Protein AF-A0A1W6KFC7-F1 (afdb_monomer_lite)

Foldseek 3Di:
DDPDDDPDPVDPVVPDDPPPQFDLPAPQWGWDFDADPNFTKIWTWGWAWAQEPVPRDTDIDTGTQDMDTPVNCVVPVVVSLVVVQVRRQLRRLLNVVRCCCCPVVVDHHYNDRDDSVNHDPDPVSRDGRPDRHHPVVVVVVVVVVPPPPPVPPPAPCPEAVLVVQLPDDQQDQDCFHDYLNDTWAWDWADDPPGTGTGTLQWADFVQWIWGWDDAQVFIDTDIQGCVVVVSDVVVRRSVSSSVVSVCSNVGHHHPDDDDRDNHNLQDQRDPQWGKDKDWDADPVGWTWIKIWTKGWAQFPVRDTDIDTQDIDTLVPDAQVVVFVSSQVNQQVRQQRVVCVVVVNGDRDDDPPDDGDPVSGDPTGPYRHGSRRSVVVCVVPTDPPD

Organism: NCBI:txid1420917

Structure (mmCIF, N/CA/C/O backbone):
data_AF-A0A1W6KFC7-F1
#
_entry.id   AF-A0A1W6KFC7-F1
#
loop_
_atom_site.group_PDB
_atom_site.id
_atom_site.type_symbol
_atom_site.label_atom_id
_atom_site.label_alt_id
_atom_site.label_comp_id
_atom_site.label_asym_id
_atom_site.label_entity_id
_atom_site.label_seq_id
_atom_site.pdbx_PDB_ins_code
_atom_site.Cartn_x
_atom_site.Cartn_y
_atom_site.Cartn_z
_atom_site.occupancy
_atom_site.B_iso_or_equiv
_atom_site.auth_seq_id
_atom_site.auth_comp_id
_atom_site.auth_asym_id
_atom_site.auth_atom_id
_atom_site.pdbx_PDB_model_num
ATOM 1 N N . MET A 1 1 ? 26.109 4.635 -24.793 1.00 34.06 1 MET A N 1
ATOM 2 C CA . MET A 1 1 ? 26.821 5.207 -23.626 1.00 34.06 1 MET A CA 1
ATOM 3 C C . MET A 1 1 ? 25.831 5.952 -22.736 1.00 34.06 1 MET A C 1
ATOM 5 O O . MET A 1 1 ? 25.458 7.078 -23.038 1.00 34.06 1 MET A O 1
ATOM 9 N N . LYS A 1 2 ? 25.320 5.299 -21.685 1.00 26.91 2 LYS A N 1
ATOM 10 C CA . LYS A 1 2 ? 24.395 5.924 -20.727 1.00 26.91 2 LYS A CA 1
ATOM 11 C C . LYS A 1 2 ? 25.208 6.591 -19.618 1.00 26.91 2 LYS A C 1
ATOM 13 O O . LYS A 1 2 ? 26.003 5.932 -18.958 1.00 26.91 2 LYS A O 1
ATOM 18 N N . LYS A 1 3 ? 24.989 7.895 -19.429 1.00 26.62 3 LYS A N 1
ATOM 19 C CA . LYS A 1 3 ? 25.433 8.664 -18.261 1.00 26.62 3 LYS A CA 1
ATOM 20 C C . LYS A 1 3 ? 24.789 8.066 -17.008 1.00 26.62 3 LYS A C 1
ATOM 22 O O . LYS A 1 3 ? 23.640 8.367 -16.688 1.00 26.62 3 LYS A O 1
ATOM 27 N N . THR A 1 4 ? 25.524 7.209 -16.314 1.00 25.56 4 THR A N 1
ATOM 28 C CA . THR A 1 4 ? 25.188 6.773 -14.960 1.00 25.56 4 THR A CA 1
ATOM 29 C C . THR A 1 4 ? 25.475 7.941 -14.025 1.00 25.56 4 THR A C 1
ATOM 31 O O . THR A 1 4 ? 26.617 8.378 -13.901 1.00 25.56 4 THR A O 1
ATOM 34 N N . ARG A 1 5 ? 24.424 8.485 -13.401 1.00 23.58 5 ARG A N 1
ATOM 35 C CA . ARG A 1 5 ? 24.554 9.451 -12.308 1.00 23.58 5 ARG A CA 1
ATOM 36 C C . ARG A 1 5 ? 25.321 8.787 -11.168 1.00 23.58 5 ARG A C 1
ATOM 38 O O . ARG A 1 5 ? 24.779 7.957 -10.444 1.00 23.58 5 ARG A O 1
ATOM 45 N N . LEU A 1 6 ? 26.584 9.176 -11.047 1.00 24.80 6 LEU A N 1
ATOM 46 C CA . LEU A 1 6 ? 27.356 9.130 -9.819 1.00 24.80 6 LEU A CA 1
ATOM 47 C C . LEU A 1 6 ? 26.605 9.944 -8.761 1.00 24.80 6 LEU A C 1
ATOM 49 O O . LEU A 1 6 ? 26.393 11.141 -8.927 1.00 24.80 6 LEU A O 1
ATOM 53 N N . THR A 1 7 ? 26.229 9.308 -7.662 1.00 25.22 7 THR A N 1
ATOM 54 C CA . THR A 1 7 ? 26.149 9.999 -6.372 1.00 25.22 7 THR A CA 1
ATOM 55 C C . THR A 1 7 ? 27.130 9.312 -5.448 1.00 25.22 7 THR A C 1
ATOM 57 O O . THR A 1 7 ? 26.779 8.454 -4.640 1.00 25.22 7 THR A O 1
ATOM 60 N N . ALA A 1 8 ? 28.394 9.677 -5.654 1.00 26.42 8 ALA A N 1
ATOM 61 C CA . ALA A 1 8 ? 29.393 9.686 -4.609 1.00 26.42 8 ALA A CA 1
ATOM 62 C C . ALA A 1 8 ? 28.898 10.627 -3.501 1.00 26.42 8 ALA A C 1
ATOM 64 O O . ALA A 1 8 ? 28.534 11.763 -3.773 1.00 26.42 8 ALA A O 1
ATOM 65 N N . PHE A 1 9 ? 28.877 10.162 -2.257 1.00 37.44 9 PHE A N 1
ATOM 66 C CA . PHE A 1 9 ? 28.763 11.040 -1.091 1.00 37.44 9 PHE A CA 1
ATOM 67 C C . PHE A 1 9 ? 29.940 10.759 -0.160 1.00 37.44 9 PHE A C 1
ATOM 69 O O . PHE A 1 9 ? 29.798 10.266 0.956 1.00 37.44 9 PHE A O 1
ATOM 76 N N . GLY A 1 10 ? 31.127 11.017 -0.713 1.00 27.62 10 GLY A N 1
ATOM 77 C CA . GLY A 1 10 ? 32.304 11.500 0.011 1.00 27.62 10 GLY A CA 1
ATOM 78 C C . GLY A 1 10 ? 32.571 12.990 -0.253 1.00 27.62 10 GLY A C 1
ATOM 79 O O . GLY A 1 10 ? 33.337 13.601 0.475 1.00 27.62 10 GLY A O 1
ATOM 80 N N . GLU A 1 11 ? 31.881 13.602 -1.224 1.00 27.45 11 GLU A N 1
ATOM 81 C CA . GLU A 1 11 ? 32.044 15.008 -1.604 1.00 27.45 11 GLU A CA 1
ATOM 82 C C . GLU A 1 11 ? 30.669 15.666 -1.765 1.00 27.45 11 GLU A C 1
ATOM 84 O O . GLU A 1 11 ? 30.133 15.766 -2.860 1.00 27.45 11 GLU A O 1
ATOM 89 N N . GLN A 1 12 ? 30.045 16.069 -0.657 1.00 30.14 12 GLN A N 1
ATOM 90 C CA . GLN A 1 12 ? 29.015 17.119 -0.651 1.00 30.14 12 GLN A CA 1
ATOM 91 C C . GLN A 1 12 ? 28.853 17.681 0.772 1.00 30.14 12 GLN A C 1
ATOM 93 O O . GLN A 1 12 ? 27.793 17.645 1.384 1.00 30.14 12 GLN A O 1
ATOM 98 N N . TYR A 1 13 ? 29.960 18.209 1.299 1.00 35.41 13 TYR A N 1
ATOM 99 C CA . TYR A 1 13 ? 29.945 19.399 2.160 1.00 35.41 13 TYR A CA 1
ATOM 100 C C . TYR A 1 13 ? 30.441 20.638 1.395 1.00 35.41 13 TYR A C 1
ATOM 102 O O . TYR A 1 13 ? 30.739 21.665 1.995 1.00 35.41 13 TYR A O 1
ATOM 110 N N . GLN A 1 14 ? 30.494 20.592 0.060 1.00 32.34 14 GLN A N 1
ATOM 111 C CA . GLN A 1 14 ? 30.565 21.820 -0.727 1.00 32.34 14 GLN A CA 1
ATOM 112 C C . GLN A 1 14 ? 29.160 22.435 -0.779 1.00 32.34 14 GLN A C 1
ATOM 114 O O . GLN A 1 14 ? 28.343 22.084 -1.625 1.00 32.34 14 GLN A O 1
ATOM 119 N N . GLY A 1 15 ? 28.862 23.305 0.190 1.00 34.81 15 GLY A N 1
ATOM 120 C CA . GLY A 1 15 ? 27.779 24.292 0.081 1.00 34.81 15 GLY A CA 1
ATOM 121 C C . GLY A 1 15 ? 26.727 24.323 1.195 1.00 34.81 15 GLY A C 1
ATOM 122 O O . GLY A 1 15 ? 26.037 25.330 1.319 1.00 34.81 15 GLY A O 1
ATOM 123 N N . LEU A 1 16 ? 26.602 23.297 2.043 1.00 37.59 16 LEU A N 1
ATOM 124 C CA . LEU A 1 16 ? 25.676 23.316 3.187 1.00 37.59 16 LEU A CA 1
ATOM 125 C C . LEU A 1 16 ? 26.456 23.123 4.485 1.00 37.59 16 LEU A C 1
ATOM 127 O O . LEU A 1 16 ? 27.002 22.050 4.737 1.00 37.59 16 LEU A O 1
ATOM 131 N N . ARG A 1 17 ? 26.521 24.174 5.309 1.00 44.53 17 ARG A N 1
ATOM 132 C CA . ARG A 1 17 ? 27.143 24.107 6.637 1.00 44.53 17 ARG A CA 1
ATOM 133 C C . ARG A 1 17 ? 26.448 23.009 7.469 1.00 44.53 17 ARG A C 1
ATOM 135 O O . ARG A 1 17 ? 25.216 22.938 7.431 1.00 44.53 17 ARG A O 1
ATOM 142 N N . PRO A 1 18 ? 27.189 22.153 8.205 1.00 53.28 18 PRO A N 1
ATOM 143 C CA . PRO A 1 18 ? 26.588 21.222 9.158 1.00 53.28 18 PRO A CA 1
ATOM 144 C C . PRO A 1 18 ? 25.658 21.992 10.096 1.00 53.28 18 PRO A C 1
ATOM 146 O O . PRO A 1 18 ? 26.034 23.062 10.569 1.00 53.28 18 PRO A O 1
ATOM 149 N N . ASN A 1 19 ? 24.452 21.478 10.358 1.00 65.12 19 ASN A N 1
ATOM 150 C CA . ASN A 1 19 ? 23.577 22.101 11.348 1.00 65.12 19 ASN A CA 1
ATOM 151 C C . ASN A 1 19 ? 24.271 22.007 12.718 1.00 65.12 19 ASN A C 1
ATOM 153 O O . ASN A 1 19 ? 24.416 20.884 13.213 1.00 65.12 19 ASN A O 1
ATOM 157 N N . PRO A 1 20 ? 24.688 23.132 13.327 1.00 69.06 20 PRO A N 1
ATOM 158 C CA . PRO A 1 20 ? 25.458 23.107 14.567 1.00 69.06 20 PRO A CA 1
ATOM 159 C C . PRO A 1 20 ? 24.682 22.451 15.716 1.00 69.06 20 PRO A C 1
ATOM 161 O O . PRO A 1 20 ? 25.290 21.848 16.588 1.00 69.06 20 PRO A O 1
ATOM 164 N N . LEU A 1 21 ? 23.344 22.469 15.671 1.00 77.25 21 LEU A N 1
ATOM 165 C CA . LEU A 1 21 ? 22.490 21.854 16.692 1.00 77.25 21 LEU A CA 1
ATOM 166 C C . LEU A 1 21 ? 22.450 20.321 16.624 1.00 77.25 21 LEU A C 1
ATOM 168 O O . LEU A 1 21 ? 22.020 19.676 17.571 1.00 77.25 21 LEU A O 1
ATOM 172 N N . LEU A 1 22 ? 22.847 19.719 15.499 1.00 80.88 22 LEU A N 1
ATOM 173 C CA . LEU A 1 22 ? 22.778 18.266 15.278 1.00 80.88 22 LEU A CA 1
ATOM 174 C C . LEU A 1 22 ? 24.147 17.655 14.969 1.00 80.88 22 LEU A C 1
ATOM 176 O O . LEU A 1 22 ? 24.237 16.486 14.588 1.00 80.88 22 LEU A O 1
ATOM 180 N N . TYR A 1 23 ? 25.209 18.448 15.084 1.00 84.00 23 TYR A N 1
ATOM 181 C CA . TYR A 1 23 ? 26.561 18.031 14.763 1.00 84.00 23 TYR A CA 1
ATOM 182 C C . TYR A 1 23 ? 27.404 17.972 16.032 1.00 84.00 23 TYR A C 1
ATOM 184 O O . TYR A 1 23 ? 27.793 18.993 16.584 1.00 84.00 23 TYR A O 1
ATOM 192 N N . CYS A 1 24 ? 27.730 16.758 16.471 1.00 83.75 24 CYS A N 1
ATOM 193 C CA . CYS A 1 24 ? 28.539 16.530 17.668 1.00 83.75 24 CYS A CA 1
ATOM 194 C C . CYS A 1 24 ? 30.053 16.568 17.396 1.00 83.75 24 CYS A C 1
ATOM 196 O O . CYS A 1 24 ? 30.815 16.004 18.171 1.00 83.75 24 CYS A O 1
ATOM 198 N N . GLY A 1 25 ? 30.504 17.119 16.263 1.00 82.88 25 GLY A N 1
ATOM 199 C CA . GLY A 1 25 ? 31.930 17.202 15.919 1.00 82.88 25 GLY A CA 1
ATOM 200 C C . GLY A 1 25 ? 32.567 15.927 15.352 1.00 82.88 25 GLY A C 1
ATOM 201 O O . GLY A 1 25 ? 33.714 15.982 14.918 1.00 82.88 25 GLY A O 1
ATOM 202 N N . VAL A 1 26 ? 31.855 14.792 15.312 1.00 83.50 26 VAL A N 1
ATOM 203 C CA . VAL A 1 26 ? 32.411 13.497 14.875 1.00 83.50 26 VAL A CA 1
ATOM 204 C C . VAL A 1 26 ? 31.763 13.031 13.563 1.00 83.50 26 VAL A C 1
ATOM 206 O O . VAL A 1 26 ? 30.572 12.701 13.550 1.00 83.50 26 VAL A O 1
ATOM 209 N N . PRO A 1 27 ? 32.517 12.957 12.447 1.00 82.06 27 PRO A N 1
ATOM 210 C CA . PRO A 1 27 ? 32.012 12.428 11.185 1.00 82.06 27 PRO A CA 1
ATOM 211 C C . PRO A 1 27 ? 31.506 10.992 11.331 1.00 82.06 27 PRO A C 1
ATOM 213 O O . PRO A 1 27 ? 32.170 10.149 11.922 1.00 82.06 27 PRO A O 1
ATOM 216 N N . GLY A 1 28 ? 30.330 10.709 10.771 1.00 84.19 28 GLY A N 1
ATOM 217 C CA . GLY A 1 28 ? 29.697 9.389 10.847 1.00 84.19 28 GLY A CA 1
ATOM 218 C C . GLY A 1 28 ? 28.732 9.228 12.023 1.00 84.19 28 GLY A C 1
ATOM 219 O O . GLY A 1 28 ? 27.783 8.460 11.900 1.00 84.19 28 GLY A O 1
ATOM 220 N N . VAL A 1 29 ? 28.848 10.025 13.090 1.00 89.81 29 VAL A N 1
ATOM 221 C CA . VAL A 1 29 ? 27.777 10.126 14.094 1.00 89.81 29 VAL A CA 1
ATOM 222 C C . VAL A 1 29 ? 26.626 10.949 13.519 1.00 89.81 29 VAL A C 1
ATOM 224 O O . VAL A 1 29 ? 26.823 11.948 12.817 1.00 89.81 29 VAL A O 1
ATOM 227 N N . ARG A 1 30 ? 25.400 10.491 13.760 1.00 88.94 30 ARG A N 1
ATOM 228 C CA . ARG A 1 30 ? 24.182 11.130 13.275 1.00 88.94 30 ARG A CA 1
ATOM 229 C C . ARG A 1 30 ? 23.208 11.360 14.410 1.00 88.94 30 ARG A C 1
ATOM 231 O O . ARG A 1 30 ? 22.893 10.438 15.158 1.00 88.94 30 ARG A O 1
ATOM 238 N N . ILE A 1 31 ? 22.700 12.584 14.459 1.00 89.62 31 ILE A N 1
ATOM 239 C CA . ILE A 1 31 ? 21.645 13.007 15.368 1.00 89.62 31 ILE A CA 1
ATOM 240 C C . ILE A 1 31 ? 20.510 13.535 14.500 1.00 89.62 31 ILE A C 1
ATOM 242 O O . ILE A 1 31 ? 20.706 14.425 13.669 1.00 89.62 31 ILE A O 1
ATOM 246 N N . PHE A 1 32 ? 19.330 12.950 14.652 1.00 85.50 32 PHE A N 1
ATOM 247 C CA . PHE A 1 32 ? 18.162 13.280 13.849 1.00 85.50 32 PHE A CA 1
ATOM 248 C C . PHE A 1 32 ? 17.043 13.799 14.737 1.00 85.50 32 PHE A C 1
ATOM 250 O O . PHE A 1 32 ? 16.769 13.239 15.791 1.00 85.50 32 PHE A O 1
ATOM 257 N N . ARG A 1 33 ? 16.341 14.824 14.257 1.00 84.62 33 ARG A N 1
ATOM 258 C CA . ARG A 1 33 ? 15.021 15.212 14.762 1.00 84.62 33 ARG A CA 1
ATOM 259 C C . ARG A 1 33 ? 13.976 14.484 13.926 1.00 84.62 33 ARG A C 1
ATOM 261 O O . ARG A 1 33 ? 14.015 14.583 12.699 1.00 84.62 33 ARG A O 1
ATOM 268 N N . THR A 1 34 ? 13.070 13.749 14.554 1.00 80.94 34 THR A N 1
ATOM 269 C CA . THR A 1 34 ? 12.027 12.990 13.853 1.00 80.94 34 THR A CA 1
ATOM 270 C C . THR A 1 34 ? 10.743 12.914 14.680 1.00 80.94 34 THR A C 1
ATOM 272 O O . THR A 1 34 ? 10.682 13.399 15.807 1.00 80.94 34 THR A O 1
ATOM 275 N N . SER A 1 35 ? 9.702 12.315 14.109 1.00 75.19 35 SER A N 1
ATOM 276 C CA . SER A 1 35 ? 8.480 11.971 14.831 1.00 75.19 35 SER A CA 1
ATOM 277 C C . SER A 1 35 ? 8.266 10.466 14.746 1.00 75.19 35 SER A C 1
ATOM 279 O O . SER A 1 35 ? 8.168 9.913 13.649 1.00 75.19 35 SER A O 1
ATOM 281 N N . ALA A 1 36 ? 8.163 9.805 15.894 1.00 66.88 36 ALA A N 1
ATOM 282 C CA . ALA A 1 36 ? 7.884 8.379 15.992 1.00 66.88 36 ALA A CA 1
ATOM 283 C C . ALA A 1 36 ? 6.654 8.169 16.869 1.00 66.88 36 ALA A C 1
ATOM 285 O O . ALA A 1 36 ? 6.531 8.797 17.914 1.00 66.88 36 ALA A O 1
ATOM 286 N N . ASN A 1 37 ? 5.722 7.314 16.440 1.00 67.00 37 ASN A N 1
ATOM 287 C CA . ASN A 1 37 ? 4.456 7.088 17.152 1.00 67.00 37 ASN A CA 1
ATOM 288 C C . ASN A 1 37 ? 3.696 8.394 17.471 1.00 67.00 37 ASN A C 1
ATOM 290 O O . ASN A 1 37 ? 3.134 8.538 18.549 1.00 67.00 37 ASN A O 1
ATOM 294 N N . ASN A 1 38 ? 3.710 9.357 16.539 1.00 67.81 38 ASN 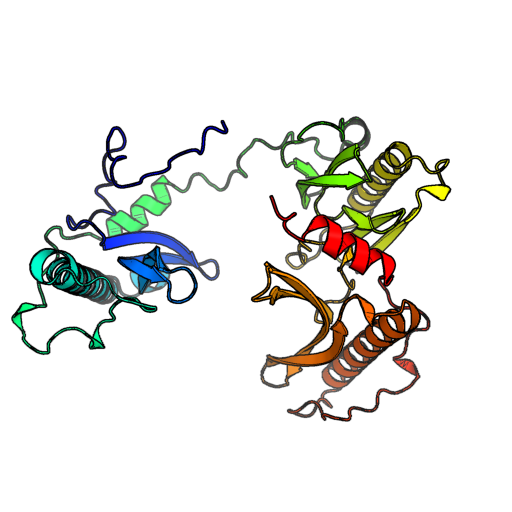A N 1
ATOM 295 C CA . ASN A 1 38 ? 3.151 10.709 16.704 1.00 67.81 38 ASN A CA 1
ATOM 296 C C . ASN A 1 38 ? 3.771 11.554 17.838 1.00 67.81 38 ASN A C 1
ATOM 298 O O . ASN A 1 38 ? 3.218 12.595 18.173 1.00 67.81 38 ASN A O 1
ATOM 302 N N . ARG A 1 39 ? 4.924 11.156 18.384 1.00 74.25 39 ARG A N 1
ATOM 303 C CA . ARG A 1 39 ? 5.682 11.906 19.393 1.00 74.25 39 ARG A CA 1
ATOM 304 C C . ARG A 1 39 ? 6.964 12.455 18.773 1.00 74.25 39 ARG A C 1
ATOM 306 O O . ARG A 1 39 ? 7.607 11.776 17.968 1.00 74.25 39 ARG A O 1
ATOM 313 N N . GLU A 1 40 ? 7.320 13.689 19.109 1.00 82.69 40 GLU A N 1
ATOM 314 C CA . GLU A 1 40 ? 8.587 14.297 18.689 1.00 82.69 40 GLU A CA 1
ATOM 315 C C . GLU A 1 40 ? 9.745 13.632 19.436 1.00 82.69 40 GLU A C 1
ATOM 317 O O . GLU A 1 40 ? 9.676 13.421 20.647 1.00 82.69 40 GLU A O 1
ATOM 322 N N . CYS A 1 41 ? 10.802 13.259 18.715 1.00 88.44 41 CYS A N 1
ATOM 323 C CA . CYS A 1 41 ? 11.964 12.630 19.324 1.00 88.44 41 CYS A CA 1
ATOM 324 C C . CYS A 1 41 ? 13.273 12.975 18.615 1.00 88.44 41 CYS A C 1
ATOM 326 O O . CYS A 1 41 ? 13.314 13.291 17.420 1.00 88.44 41 CYS A O 1
ATOM 328 N N . VAL A 1 42 ? 14.361 12.849 19.369 1.00 89.69 42 VAL A N 1
ATOM 329 C CA . VAL A 1 42 ? 15.736 12.942 18.882 1.00 89.69 42 VAL A CA 1
ATOM 330 C C . VAL A 1 42 ? 16.328 11.539 18.841 1.00 89.69 42 VAL A C 1
ATOM 332 O O . VAL A 1 42 ? 16.337 10.843 19.851 1.00 89.69 42 VAL A O 1
ATOM 335 N N . GLU A 1 43 ? 16.805 11.108 17.676 1.00 92.88 43 GLU A N 1
ATOM 336 C CA . GLU A 1 43 ? 17.434 9.801 17.464 1.00 92.88 43 GLU A CA 1
ATOM 337 C C . GLU A 1 43 ? 18.947 9.946 17.289 1.00 92.88 43 GLU A C 1
ATOM 339 O O . GLU A 1 43 ? 19.409 10.879 16.631 1.00 92.88 43 GLU A O 1
ATOM 344 N N . VAL A 1 44 ? 19.712 8.995 17.832 1.00 93.06 44 VAL A N 1
ATOM 345 C CA . VAL A 1 44 ? 21.179 8.961 17.733 1.00 93.06 44 VAL A CA 1
ATOM 346 C C . VAL A 1 44 ? 21.633 7.645 17.100 1.00 93.06 44 VAL A C 1
ATOM 348 O O . VAL A 1 44 ? 21.132 6.568 17.438 1.00 93.06 44 VAL A O 1
ATOM 351 N N . GLY A 1 45 ? 22.601 7.717 16.187 1.00 93.81 45 GLY A N 1
ATOM 352 C CA . GLY A 1 45 ? 23.216 6.537 15.583 1.00 93.81 45 GLY A CA 1
ATOM 353 C C . GLY A 1 45 ? 24.598 6.788 14.981 1.00 93.81 45 GLY A C 1
ATOM 354 O O . GLY A 1 45 ? 25.056 7.924 14.881 1.00 93.81 45 GLY A O 1
ATOM 355 N N . SER A 1 46 ? 25.255 5.710 14.554 1.00 92.50 46 SER A N 1
ATOM 356 C CA . SER A 1 46 ? 26.560 5.718 13.873 1.00 92.50 46 SER A CA 1
ATOM 35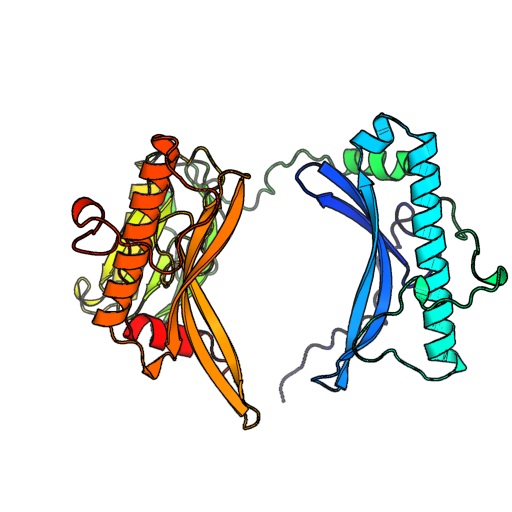7 C C . SER A 1 46 ? 26.417 5.162 12.453 1.00 92.50 46 SER A C 1
ATOM 359 O O . SER A 1 46 ? 25.772 4.139 12.231 1.00 92.50 46 SER A O 1
ATOM 361 N N . CYS A 1 47 ? 26.984 5.861 11.472 1.00 91.06 47 CYS A N 1
ATOM 362 C CA . CYS A 1 47 ? 27.017 5.459 10.071 1.00 91.06 47 CYS A CA 1
ATOM 363 C C . CYS A 1 47 ? 28.314 4.718 9.759 1.00 91.06 47 CYS A C 1
ATOM 365 O O . CYS A 1 47 ? 29.398 5.297 9.800 1.00 91.06 47 CYS A O 1
ATOM 367 N N . GLN A 1 48 ? 28.176 3.467 9.340 1.00 90.75 48 GLN A N 1
ATOM 368 C CA . GLN A 1 48 ? 29.285 2.598 8.967 1.00 90.75 48 GLN A CA 1
ATOM 369 C C . GLN A 1 48 ? 29.118 2.151 7.516 1.00 90.75 48 GLN A C 1
ATOM 371 O O . GLN A 1 48 ? 27.997 1.923 7.054 1.00 90.75 48 GLN A O 1
ATOM 376 N N . LYS A 1 49 ? 30.219 2.009 6.779 1.00 88.81 49 LYS A N 1
ATOM 377 C CA . LYS A 1 49 ? 30.204 1.292 5.501 1.00 88.81 49 LYS A CA 1
ATOM 378 C C . LYS A 1 49 ? 30.426 -0.185 5.774 1.00 88.81 49 LYS A C 1
ATOM 380 O O . LYS A 1 49 ? 31.341 -0.533 6.513 1.00 88.81 49 LYS A O 1
ATOM 385 N N . LEU A 1 50 ? 29.611 -1.033 5.163 1.00 89.88 50 LEU A N 1
ATOM 386 C CA . LEU A 1 50 ? 29.728 -2.480 5.276 1.00 89.88 50 LEU A CA 1
ATOM 387 C C . LEU A 1 50 ? 29.650 -3.141 3.904 1.00 89.88 50 LEU A C 1
ATOM 389 O O . LEU A 1 50 ? 29.025 -2.606 2.984 1.00 89.88 50 LEU A O 1
ATOM 393 N N . ILE A 1 51 ? 30.276 -4.304 3.775 1.00 86.94 51 ILE A N 1
ATOM 394 C CA . ILE A 1 51 ? 30.204 -5.135 2.576 1.00 86.94 51 ILE A CA 1
ATOM 395 C C . ILE A 1 51 ? 28.952 -6.002 2.684 1.00 86.94 51 ILE A C 1
ATOM 397 O O . ILE A 1 51 ? 28.772 -6.770 3.632 1.00 86.94 51 ILE A O 1
ATOM 401 N N . ASP A 1 52 ? 28.051 -5.843 1.723 1.00 82.94 52 ASP A N 1
ATOM 402 C CA . ASP A 1 52 ? 26.848 -6.656 1.619 1.00 82.94 52 ASP A CA 1
ATOM 403 C C . ASP A 1 52 ? 27.216 -8.093 1.214 1.00 82.94 52 ASP A C 1
ATOM 405 O O . ASP A 1 52 ? 27.865 -8.308 0.192 1.00 82.94 52 ASP A O 1
ATOM 409 N N . THR A 1 53 ? 26.806 -9.082 2.009 1.00 83.94 53 THR A N 1
ATOM 410 C CA . THR A 1 53 ? 27.175 -10.497 1.816 1.00 83.94 53 THR A CA 1
ATOM 411 C C . THR A 1 53 ? 26.632 -11.103 0.528 1.00 83.94 53 THR A C 1
ATOM 413 O O . THR A 1 53 ? 27.202 -12.064 0.024 1.00 83.94 53 THR A O 1
ATOM 416 N N . ASN A 1 54 ? 25.546 -10.553 -0.018 1.00 81.12 54 ASN A N 1
ATOM 417 C CA . ASN A 1 54 ? 24.907 -11.083 -1.219 1.00 81.12 54 ASN A CA 1
ATOM 418 C C . ASN A 1 54 ? 25.465 -10.446 -2.493 1.00 81.12 54 ASN A C 1
ATOM 420 O O . ASN A 1 54 ? 25.487 -11.078 -3.544 1.00 81.12 54 ASN A O 1
ATOM 424 N N . THR A 1 55 ? 25.871 -9.178 -2.418 1.00 84.94 55 THR A N 1
ATOM 425 C CA . THR A 1 55 ? 26.269 -8.391 -3.597 1.00 84.94 55 THR A CA 1
ATOM 426 C C . THR A 1 55 ? 27.748 -8.030 -3.632 1.00 84.94 55 THR A C 1
ATOM 428 O O . THR A 1 55 ? 28.207 -7.521 -4.652 1.00 84.94 55 THR A O 1
ATOM 431 N N . LEU A 1 56 ? 28.478 -8.242 -2.532 1.00 83.38 56 LEU A N 1
ATOM 432 C CA . LEU A 1 56 ? 29.864 -7.809 -2.310 1.00 83.38 56 LEU A CA 1
ATOM 433 C C . LEU A 1 56 ? 30.089 -6.302 -2.519 1.00 83.38 56 LEU A C 1
ATOM 435 O O . LEU A 1 56 ? 31.221 -5.834 -2.627 1.00 83.38 56 LEU A O 1
ATOM 439 N N . LYS A 1 57 ? 29.009 -5.513 -2.556 1.00 87.94 57 LYS A N 1
ATOM 440 C CA . LYS A 1 57 ? 29.070 -4.059 -2.701 1.00 87.94 57 LYS A CA 1
ATOM 441 C C . LYS A 1 57 ? 29.128 -3.396 -1.336 1.00 87.94 57 LYS A C 1
ATOM 443 O O . LYS A 1 57 ? 28.476 -3.822 -0.383 1.00 87.94 57 LYS A O 1
ATOM 448 N N . VAL A 1 58 ? 29.867 -2.295 -1.276 1.00 83.94 58 VAL A N 1
ATOM 449 C CA . VAL A 1 58 ? 29.899 -1.425 -0.103 1.00 83.94 58 VAL A CA 1
ATOM 450 C C . VAL A 1 58 ? 28.576 -0.664 -0.013 1.00 83.94 58 VAL A C 1
ATOM 452 O O . VAL A 1 58 ? 28.197 0.050 -0.944 1.00 83.94 58 VAL A O 1
ATOM 455 N N . ARG A 1 59 ? 27.876 -0.796 1.114 1.00 86.44 59 ARG A N 1
ATOM 456 C CA . ARG A 1 59 ? 26.668 -0.029 1.438 1.00 86.44 59 ARG A CA 1
ATOM 457 C C . ARG A 1 59 ? 26.828 0.696 2.766 1.00 86.44 59 ARG A C 1
ATOM 459 O O . ARG A 1 59 ? 27.556 0.250 3.647 1.00 86.44 59 ARG A O 1
ATOM 466 N N . ASN A 1 60 ? 26.107 1.799 2.921 1.00 83.88 60 ASN A N 1
ATOM 467 C CA . ASN A 1 60 ? 26.023 2.503 4.196 1.00 83.88 60 ASN A CA 1
ATOM 468 C C . ASN A 1 60 ? 24.981 1.824 5.089 1.00 83.88 60 ASN A C 1
ATOM 470 O O . ASN A 1 60 ? 23.874 1.527 4.638 1.00 83.88 60 ASN A O 1
ATOM 474 N N . ALA A 1 61 ? 25.316 1.636 6.357 1.00 87.12 61 ALA A N 1
ATOM 475 C CA . ALA A 1 61 ? 24.416 1.166 7.393 1.00 87.12 61 ALA A CA 1
ATOM 476 C C . ALA A 1 61 ? 24.403 2.166 8.547 1.00 87.12 61 ALA A C 1
ATOM 478 O O . ALA A 1 61 ? 25.453 2.581 9.036 1.00 87.12 61 ALA A O 1
ATOM 479 N N . LEU A 1 62 ? 23.203 2.549 8.979 1.00 89.38 62 LEU A N 1
ATOM 480 C CA . LEU A 1 62 ? 23.009 3.322 10.198 1.00 89.38 62 LEU A CA 1
ATOM 481 C C . LEU A 1 62 ? 22.769 2.342 11.346 1.00 89.38 62 LEU A C 1
ATOM 483 O O . LEU A 1 62 ? 21.741 1.664 11.371 1.00 89.38 62 LEU A O 1
ATOM 487 N N . ARG A 1 63 ? 23.692 2.285 12.304 1.00 91.94 63 ARG A N 1
ATOM 488 C CA . ARG A 1 63 ? 23.460 1.605 13.573 1.00 91.94 63 ARG A CA 1
ATOM 489 C C . ARG A 1 63 ? 22.752 2.563 14.520 1.00 91.94 63 ARG A C 1
ATOM 491 O O . ARG A 1 63 ? 23.319 3.564 14.950 1.00 91.94 63 ARG A O 1
ATOM 498 N N . TYR A 1 64 ? 21.502 2.245 14.816 1.00 92.00 64 TYR A N 1
ATOM 499 C CA . TYR A 1 64 ? 20.666 2.989 15.746 1.00 92.00 64 TYR A CA 1
ATOM 500 C C . TYR A 1 64 ? 21.056 2.673 17.195 1.00 92.00 64 TYR A C 1
ATOM 502 O O . TYR A 1 64 ? 21.167 1.497 17.545 1.00 92.00 64 TYR A O 1
ATOM 510 N N . LEU A 1 65 ? 21.289 3.706 18.012 1.00 91.81 65 LEU A N 1
ATOM 511 C CA . LEU A 1 65 ? 21.697 3.544 19.413 1.00 91.81 65 LEU A CA 1
ATOM 512 C C . LEU A 1 65 ? 20.574 3.871 20.399 1.00 91.81 65 LEU A C 1
ATOM 514 O O . LEU A 1 65 ? 20.542 3.307 21.488 1.00 91.81 65 LEU A O 1
ATOM 518 N N . GLY A 1 66 ? 19.655 4.765 20.038 1.00 93.88 66 GLY A N 1
ATOM 519 C CA . GLY A 1 66 ? 18.548 5.131 20.914 1.00 93.88 66 GLY A CA 1
ATOM 520 C C . GLY A 1 66 ? 17.809 6.387 20.471 1.00 93.88 66 GLY A C 1
ATOM 521 O O . GLY A 1 66 ? 18.155 7.028 19.474 1.00 93.88 66 GLY A O 1
ATOM 522 N N . ARG A 1 67 ? 16.741 6.708 21.205 1.00 94.69 67 ARG A N 1
ATOM 523 C CA . ARG A 1 67 ? 15.916 7.908 21.021 1.00 94.69 67 ARG A CA 1
ATOM 524 C C . ARG A 1 67 ? 15.562 8.519 22.365 1.00 94.69 67 ARG A C 1
ATOM 526 O O . ARG A 1 67 ? 15.456 7.794 23.349 1.00 94.69 67 ARG A O 1
ATOM 533 N N . ILE A 1 68 ? 15.319 9.822 22.360 1.00 94.75 68 ILE A N 1
ATOM 534 C CA . ILE A 1 68 ? 14.757 10.581 23.478 1.00 94.75 68 ILE A CA 1
ATOM 535 C C . ILE A 1 68 ? 13.497 11.277 22.977 1.00 94.75 68 ILE A C 1
ATOM 537 O O . ILE A 1 68 ? 13.563 11.969 21.959 1.00 94.75 68 ILE A O 1
ATOM 541 N N . TYR A 1 69 ? 12.364 11.079 23.646 1.00 91.56 69 TYR A N 1
ATOM 542 C CA . TYR A 1 69 ? 11.120 11.772 23.308 1.00 91.56 69 TYR A CA 1
ATOM 543 C C . TYR A 1 69 ? 11.021 13.128 24.018 1.00 91.56 69 TYR A C 1
ATOM 545 O O . TYR A 1 69 ? 11.613 13.316 25.080 1.00 91.56 69 TYR A O 1
ATOM 553 N N . LEU A 1 70 ? 10.290 14.071 23.415 1.00 89.19 70 LEU A N 1
ATOM 554 C CA . LEU A 1 70 ? 10.098 15.414 23.970 1.00 89.19 70 LEU A CA 1
ATOM 555 C C . LEU A 1 70 ? 9.383 15.383 25.324 1.00 89.19 70 LEU A C 1
ATOM 557 O O . LEU A 1 70 ? 9.843 16.011 26.263 1.00 89.19 70 LEU A O 1
ATOM 561 N N . ASP A 1 71 ? 8.297 14.627 25.432 1.00 88.19 71 ASP A N 1
ATOM 562 C CA . ASP A 1 71 ? 7.514 14.494 26.666 1.00 88.19 71 ASP A CA 1
ATOM 563 C C . ASP A 1 71 ? 8.318 13.850 27.808 1.00 88.19 71 ASP A C 1
ATOM 565 O O . ASP A 1 71 ? 8.199 14.263 28.956 1.00 88.19 71 ASP A O 1
ATOM 569 N N . GLU A 1 72 ? 9.200 12.892 27.505 1.00 90.38 72 GLU A N 1
ATOM 570 C CA . GLU A 1 72 ? 10.155 12.357 28.488 1.00 90.38 72 GLU A CA 1
ATOM 571 C C . GLU A 1 72 ? 11.138 13.437 28.960 1.00 90.38 72 GLU A C 1
ATOM 573 O O . GLU A 1 72 ? 11.464 13.500 30.146 1.00 90.38 72 GLU A O 1
ATOM 578 N N . PHE A 1 73 ? 11.609 14.288 28.040 1.00 92.44 73 PHE A N 1
ATOM 579 C CA . PHE A 1 73 ? 12.484 15.413 28.369 1.00 92.44 73 PHE A CA 1
ATOM 580 C C . PHE A 1 73 ? 11.762 16.483 29.192 1.00 92.44 73 PHE A C 1
ATOM 582 O O . PHE A 1 73 ? 12.344 16.996 30.138 1.00 92.44 73 PHE A O 1
ATOM 589 N N . GLU A 1 74 ? 10.499 16.785 28.891 1.00 88.56 74 GLU A N 1
ATOM 590 C CA . GLU A 1 74 ? 9.681 17.730 29.661 1.00 88.56 74 GLU A CA 1
ATOM 591 C C . GLU A 1 74 ? 9.415 17.235 31.090 1.00 88.56 74 GLU A C 1
ATOM 593 O O . GLU A 1 74 ? 9.395 18.040 32.018 1.00 88.56 74 GLU A O 1
ATOM 598 N N . GLN A 1 75 ? 9.259 15.920 31.279 1.00 92.50 75 GLN A N 1
ATOM 599 C CA . GLN A 1 75 ? 9.070 15.311 32.599 1.00 92.50 75 GLN A CA 1
ATOM 600 C C . GLN A 1 75 ? 10.364 15.267 33.420 1.00 92.50 75 GLN A C 1
ATOM 602 O O . GLN A 1 75 ? 10.349 15.626 34.594 1.00 92.50 75 GLN A O 1
ATOM 607 N N . ASN A 1 76 ? 11.478 14.830 32.817 1.00 94.69 76 ASN A N 1
ATOM 608 C CA . ASN A 1 76 ? 12.758 14.639 33.510 1.00 94.69 76 ASN A CA 1
ATOM 609 C C . ASN A 1 76 ? 13.943 15.185 32.682 1.00 94.69 76 ASN A C 1
ATOM 611 O O . ASN A 1 76 ? 14.723 14.397 32.127 1.00 94.69 76 ASN A O 1
ATOM 615 N N . PRO A 1 77 ? 14.133 16.519 32.598 1.00 91.94 77 PRO A N 1
ATOM 616 C CA . PRO A 1 77 ? 15.119 17.127 31.696 1.00 91.94 77 PRO A CA 1
ATOM 617 C C . PRO A 1 77 ? 16.561 16.688 31.974 1.00 91.94 77 PRO A C 1
ATOM 619 O O . PRO A 1 77 ? 17.316 16.374 31.055 1.00 91.94 77 PRO A O 1
ATOM 622 N N . THR A 1 78 ? 16.947 16.626 33.250 1.00 92.31 78 THR A N 1
ATOM 623 C CA . THR A 1 78 ? 18.319 16.293 33.663 1.00 92.31 78 THR A CA 1
ATOM 624 C C . THR A 1 78 ? 18.675 14.844 33.336 1.00 92.31 78 THR A C 1
ATOM 626 O O . THR A 1 78 ? 19.718 14.577 32.739 1.00 92.31 78 THR A O 1
ATOM 629 N N . GLU A 1 79 ? 17.796 13.899 33.678 1.00 93.44 79 GLU A N 1
ATOM 630 C CA . GLU A 1 79 ? 18.018 12.470 33.427 1.00 93.44 79 GLU A CA 1
ATOM 631 C C . GLU A 1 79 ? 18.047 12.168 31.924 1.00 93.44 79 GLU A C 1
ATOM 633 O O . GLU A 1 79 ? 18.933 11.471 31.421 1.00 93.44 79 GLU A O 1
ATOM 638 N N . THR A 1 80 ? 17.111 12.740 31.169 1.00 93.81 80 THR A N 1
ATOM 639 C CA . THR A 1 80 ? 17.043 12.537 29.719 1.00 93.81 80 THR A CA 1
ATOM 640 C C . THR A 1 80 ? 18.205 13.192 28.974 1.00 93.81 80 THR A C 1
ATOM 642 O O . THR A 1 80 ? 18.698 12.598 28.012 1.00 93.81 80 THR A O 1
ATOM 645 N N . GLN A 1 81 ? 18.710 14.344 29.431 1.00 94.75 81 GLN A N 1
ATOM 646 C CA . GLN A 1 81 ? 19.940 14.957 28.919 1.00 94.75 81 GLN A CA 1
ATOM 647 C C . GLN A 1 81 ? 21.173 14.088 29.209 1.00 94.75 81 GLN A C 1
ATOM 649 O O . GLN A 1 81 ? 22.023 13.912 28.327 1.00 94.75 81 GLN A O 1
ATOM 654 N N . ALA A 1 82 ? 21.269 13.494 30.403 1.00 91.75 82 ALA A N 1
ATOM 655 C CA . ALA A 1 82 ? 22.341 12.554 30.728 1.00 91.75 82 ALA A CA 1
ATOM 656 C C . ALA A 1 82 ? 22.284 11.323 29.808 1.00 91.75 82 ALA A C 1
ATOM 658 O O . ALA A 1 82 ? 23.276 10.983 29.161 1.00 91.75 82 ALA A O 1
ATOM 659 N N . ARG A 1 83 ? 21.094 10.732 29.636 1.00 94.12 83 ARG A N 1
ATOM 660 C CA . ARG A 1 83 ? 20.862 9.599 28.727 1.00 94.12 83 ARG A CA 1
ATOM 661 C C . ARG A 1 83 ? 21.200 9.945 27.275 1.00 94.12 83 ARG A C 1
ATOM 663 O O . ARG A 1 83 ? 21.823 9.146 26.581 1.00 94.12 83 ARG A O 1
ATOM 670 N N . PHE A 1 84 ? 20.833 11.137 26.807 1.00 94.38 84 PHE A N 1
ATOM 671 C CA . PHE A 1 84 ? 21.199 11.625 25.476 1.00 94.38 84 PHE A CA 1
ATOM 672 C C . PHE A 1 84 ? 22.711 11.734 25.293 1.00 94.38 84 PHE A C 1
ATOM 674 O O . PHE A 1 84 ? 23.249 11.263 24.292 1.00 94.38 84 PHE A O 1
ATOM 681 N N . THR A 1 85 ? 23.399 12.289 26.288 1.00 92.00 85 THR A N 1
ATOM 682 C CA . THR A 1 85 ? 24.861 12.385 26.298 1.00 92.00 85 THR A CA 1
ATOM 683 C C . THR A 1 85 ? 25.490 10.995 26.208 1.00 92.00 85 THR A C 1
ATOM 685 O O . THR A 1 85 ? 26.370 10.779 25.377 1.00 92.00 85 THR A O 1
ATOM 688 N N . THR A 1 86 ? 24.976 10.013 26.958 1.00 91.12 86 THR A N 1
ATOM 689 C CA . THR A 1 86 ? 25.413 8.611 26.865 1.00 91.12 86 THR A CA 1
ATOM 690 C C . THR A 1 86 ? 25.210 8.027 25.465 1.00 91.12 86 THR A C 1
ATOM 692 O O . THR A 1 86 ? 26.108 7.367 24.943 1.00 91.12 86 THR A O 1
ATOM 695 N N . LEU A 1 87 ? 24.067 8.284 24.816 1.00 93.31 87 LEU A N 1
ATOM 696 C CA . LEU A 1 87 ? 23.811 7.820 23.446 1.00 93.31 87 LEU A CA 1
ATOM 697 C C . LEU A 1 87 ? 24.817 8.398 22.442 1.00 93.31 87 LEU A C 1
ATOM 699 O O . LEU A 1 87 ? 25.288 7.668 21.566 1.00 93.31 87 LEU A O 1
ATOM 703 N N . ILE A 1 88 ? 25.165 9.682 22.569 1.00 92.19 88 ILE A N 1
ATOM 704 C CA . ILE A 1 88 ? 26.178 10.313 21.715 1.00 92.19 88 ILE A CA 1
ATOM 705 C C . ILE A 1 88 ? 27.553 9.703 21.990 1.00 92.19 88 ILE A C 1
ATOM 707 O O . ILE A 1 88 ? 28.220 9.301 21.039 1.00 92.19 88 ILE A O 1
ATOM 711 N N . SER A 1 89 ? 27.967 9.586 23.255 1.00 89.81 89 SER A N 1
ATOM 712 C CA . SER A 1 89 ? 29.254 8.980 23.623 1.00 89.81 89 SER A CA 1
ATOM 713 C C . SER A 1 89 ? 29.391 7.565 23.059 1.00 89.81 89 SER A C 1
ATOM 715 O O . SER A 1 89 ? 30.408 7.233 22.455 1.00 89.81 89 SER A O 1
ATOM 717 N N . ASN A 1 90 ? 28.333 6.757 23.154 1.00 91.06 90 ASN A N 1
ATOM 718 C CA . ASN A 1 90 ? 28.295 5.415 22.576 1.00 91.06 90 ASN A CA 1
ATOM 719 C C . ASN A 1 90 ? 28.438 5.445 21.045 1.00 91.06 90 ASN A C 1
ATOM 721 O O . ASN A 1 90 ? 29.185 4.653 20.472 1.00 91.06 90 ASN A O 1
ATOM 725 N N . ALA A 1 91 ? 27.765 6.378 20.365 1.00 91.75 91 ALA A N 1
ATOM 726 C CA . ALA A 1 91 ? 27.867 6.510 18.914 1.00 91.75 91 ALA A CA 1
ATOM 727 C C . ALA A 1 91 ? 29.270 6.960 18.474 1.00 91.75 91 ALA A C 1
ATOM 729 O O . ALA A 1 91 ? 29.777 6.471 17.465 1.00 91.75 91 ALA A O 1
ATOM 730 N N . VAL A 1 92 ? 29.911 7.851 19.238 1.00 90.69 92 VAL A N 1
ATOM 731 C CA . VAL A 1 92 ? 31.296 8.292 19.014 1.00 90.69 92 VAL A CA 1
ATOM 732 C C . VAL A 1 92 ? 32.274 7.139 19.216 1.00 90.69 92 VAL A C 1
ATOM 734 O O . VAL A 1 92 ? 33.123 6.919 18.353 1.00 90.69 92 VAL A O 1
ATOM 737 N N . ALA A 1 93 ? 32.142 6.386 20.310 1.00 89.31 93 ALA A N 1
ATOM 738 C CA . ALA A 1 93 ? 32.987 5.231 20.601 1.00 89.31 93 ALA A CA 1
ATOM 739 C C . ALA A 1 93 ? 32.908 4.194 19.472 1.00 89.31 93 ALA A C 1
ATOM 741 O O . ALA A 1 93 ? 33.930 3.770 18.927 1.00 89.31 93 ALA A O 1
ATOM 742 N N . LEU A 1 94 ? 31.686 3.875 19.039 1.00 90.62 94 LEU A N 1
ATOM 743 C CA . LEU A 1 94 ? 31.440 2.950 17.942 1.00 90.62 94 LEU A CA 1
ATOM 744 C C . LEU A 1 94 ? 32.025 3.449 16.614 1.00 90.62 94 LEU A C 1
ATOM 746 O O . LEU A 1 94 ? 32.609 2.673 15.860 1.00 90.62 94 LEU A O 1
ATOM 750 N N . GLN A 1 95 ? 31.913 4.750 16.337 1.00 89.81 95 GLN A N 1
ATOM 751 C CA . GLN A 1 95 ? 32.464 5.350 15.124 1.00 89.81 95 GLN A CA 1
ATOM 752 C C . GLN A 1 95 ? 33.994 5.347 15.111 1.00 89.81 95 GLN A C 1
ATOM 754 O O . GLN A 1 95 ? 34.595 5.095 14.069 1.00 89.81 95 GLN A O 1
ATOM 759 N N . ARG A 1 96 ? 34.634 5.621 16.251 1.00 87.75 96 ARG A N 1
ATOM 760 C CA . ARG A 1 96 ? 36.095 5.565 16.381 1.00 87.75 96 ARG A CA 1
ATOM 761 C C . ARG A 1 96 ? 36.601 4.145 16.201 1.00 87.75 96 ARG A C 1
ATOM 763 O O . ARG A 1 96 ? 37.515 3.940 15.413 1.00 87.75 96 ARG A O 1
ATOM 770 N N . TYR A 1 97 ? 35.958 3.181 16.858 1.00 88.81 97 TYR A N 1
ATOM 771 C CA . TYR A 1 97 ? 36.279 1.771 16.682 1.00 88.81 97 TYR A CA 1
ATOM 772 C C . TYR A 1 97 ? 36.152 1.353 15.213 1.00 88.81 97 TYR A C 1
ATOM 774 O O . TYR A 1 97 ? 37.088 0.794 14.650 1.00 88.81 97 TYR A O 1
ATOM 782 N N . TYR A 1 98 ? 35.039 1.704 14.564 1.00 89.56 98 TYR A N 1
ATOM 783 C CA . TYR A 1 98 ? 34.847 1.468 13.135 1.00 89.56 98 TYR A CA 1
ATOM 784 C C . TYR A 1 98 ? 35.960 2.097 12.285 1.00 89.56 98 TYR A C 1
ATOM 786 O O . TYR A 1 98 ? 36.522 1.420 11.426 1.00 89.56 98 TYR A O 1
ATOM 794 N N . ASN A 1 99 ? 36.306 3.363 12.535 1.00 86.19 99 ASN A N 1
ATOM 795 C CA . ASN A 1 99 ? 37.362 4.044 11.793 1.00 86.19 99 ASN A CA 1
ATOM 796 C C . ASN A 1 99 ? 38.701 3.319 11.966 1.00 86.19 99 ASN A C 1
ATOM 798 O O . ASN A 1 99 ? 39.314 3.016 10.957 1.00 86.19 99 ASN A O 1
ATOM 802 N N . VAL A 1 100 ? 39.094 2.946 13.189 1.00 85.62 100 VAL A N 1
ATOM 803 C CA . VAL A 1 100 ? 40.319 2.169 13.462 1.00 85.62 100 VAL A CA 1
ATOM 804 C C . VAL A 1 100 ? 40.330 0.851 12.682 1.00 85.62 100 VAL A C 1
ATOM 806 O O . VAL A 1 100 ? 41.306 0.545 11.997 1.00 85.62 100 VAL A O 1
ATOM 809 N N . GLN A 1 101 ? 39.233 0.081 12.709 1.00 86.00 101 GLN A N 1
ATOM 810 C CA . GLN A 1 101 ? 39.158 -1.175 11.951 1.00 86.00 101 GLN A CA 1
ATOM 811 C C . GLN A 1 101 ? 39.323 -0.942 10.440 1.00 86.00 101 GLN A C 1
ATOM 813 O O . GLN A 1 101 ? 40.018 -1.703 9.769 1.00 86.00 101 GLN A O 1
ATOM 818 N N . VAL A 1 102 ? 38.735 0.125 9.897 1.00 84.19 102 VAL A N 1
ATOM 819 C CA . VAL A 1 102 ? 38.792 0.410 8.457 1.00 84.19 102 VAL A CA 1
ATOM 820 C C . VAL A 1 102 ? 40.128 1.013 8.030 1.00 84.19 102 VAL A C 1
ATOM 822 O O . VAL A 1 102 ? 40.686 0.578 7.026 1.00 84.19 102 VAL A O 1
ATOM 825 N N . THR A 1 103 ? 40.634 2.020 8.741 1.00 79.56 103 THR A N 1
ATOM 826 C CA . THR A 1 103 ? 41.813 2.792 8.325 1.00 79.56 103 THR A CA 1
ATOM 827 C C . THR A 1 103 ? 43.115 2.110 8.699 1.00 79.56 103 THR A C 1
ATOM 829 O O . THR A 1 103 ? 44.040 2.115 7.897 1.00 79.56 103 THR A O 1
ATOM 832 N N . GLU A 1 104 ? 43.199 1.519 9.891 1.00 79.00 104 GLU A N 1
ATOM 833 C CA . GLU A 1 104 ? 44.450 0.929 10.384 1.00 79.00 104 GLU A CA 1
ATOM 834 C C . GLU A 1 104 ? 44.558 -0.553 10.028 1.00 79.00 104 GLU A C 1
ATOM 836 O O . GLU A 1 104 ? 45.651 -1.053 9.783 1.00 79.00 104 GLU A O 1
ATOM 841 N N . ARG A 1 105 ? 43.426 -1.266 9.970 1.00 77.56 105 ARG A N 1
ATOM 842 C CA . ARG A 1 105 ? 43.401 -2.718 9.721 1.00 77.56 105 ARG A CA 1
ATOM 843 C C . ARG A 1 105 ? 42.848 -3.101 8.350 1.00 77.56 105 ARG A C 1
ATOM 845 O O . ARG A 1 105 ? 42.789 -4.286 8.034 1.00 77.56 105 ARG A O 1
ATOM 852 N N . GLY A 1 106 ? 42.422 -2.127 7.541 1.00 79.00 106 GLY A N 1
ATOM 853 C CA . GLY A 1 106 ? 41.854 -2.368 6.209 1.00 79.00 106 GLY A CA 1
ATOM 854 C C . GLY A 1 106 ? 40.553 -3.179 6.221 1.00 79.00 106 GLY A C 1
ATOM 855 O O . GLY A 1 106 ? 40.140 -3.707 5.188 1.00 79.00 106 GLY A O 1
ATOM 856 N N . PHE A 1 107 ? 39.902 -3.309 7.379 1.00 81.81 107 PHE A N 1
ATOM 857 C CA . PHE A 1 107 ? 38.778 -4.210 7.578 1.00 81.81 107 PHE A CA 1
ATOM 858 C C . PHE A 1 107 ? 37.452 -3.455 7.502 1.00 81.81 107 PHE A C 1
ATOM 860 O O . PHE A 1 107 ? 37.085 -2.702 8.404 1.00 81.81 107 PHE A O 1
ATOM 867 N N . ASN A 1 108 ? 36.690 -3.700 6.433 1.00 80.81 108 ASN A N 1
ATOM 868 C CA . ASN A 1 108 ? 35.289 -3.298 6.383 1.00 80.81 108 ASN A CA 1
ATOM 869 C C . ASN A 1 108 ? 34.408 -4.411 6.968 1.00 80.81 108 ASN A C 1
ATOM 871 O O . ASN A 1 108 ? 34.557 -5.567 6.566 1.00 80.81 108 ASN A O 1
ATOM 875 N N . PRO A 1 109 ? 33.447 -4.086 7.849 1.00 81.56 109 PRO A N 1
ATOM 876 C CA . PRO A 1 109 ? 32.536 -5.080 8.394 1.00 81.56 109 PRO A CA 1
ATOM 877 C C . PRO A 1 109 ? 31.714 -5.749 7.280 1.00 81.56 109 PRO A C 1
ATOM 879 O O . PRO A 1 109 ? 31.259 -5.090 6.341 1.00 81.56 109 PRO A O 1
ATOM 882 N N . ILE A 1 110 ? 31.513 -7.066 7.383 1.00 85.81 110 ILE A N 1
ATOM 883 C CA . ILE A 1 110 ? 30.771 -7.873 6.404 1.00 85.81 110 ILE A CA 1
ATOM 884 C C . ILE A 1 110 ? 29.417 -8.266 7.002 1.00 85.81 110 ILE A C 1
ATOM 886 O O . ILE A 1 110 ? 29.339 -8.818 8.098 1.00 85.81 110 ILE A O 1
ATOM 890 N N . GLY A 1 111 ? 28.331 -7.987 6.281 1.00 79.56 111 GLY A N 1
ATOM 891 C CA . GLY A 1 111 ? 26.971 -8.402 6.646 1.00 79.56 111 GLY A CA 1
ATOM 892 C C . GLY A 1 111 ? 26.301 -7.574 7.750 1.00 79.56 111 GLY A C 1
ATOM 893 O O . GLY A 1 111 ? 25.147 -7.175 7.570 1.00 79.56 111 GLY A O 1
ATOM 894 N N . ARG A 1 112 ? 27.007 -7.254 8.844 1.00 88.88 112 ARG A N 1
ATOM 895 C CA . ARG A 1 112 ? 26.482 -6.470 9.981 1.00 88.88 112 ARG A CA 1
ATOM 896 C C . ARG A 1 112 ? 27.391 -5.303 10.357 1.00 88.88 112 ARG A C 1
ATOM 898 O O . ARG A 1 112 ? 28.602 -5.421 10.259 1.00 88.88 112 ARG A O 1
ATOM 905 N N . ALA A 1 113 ? 26.802 -4.189 10.789 1.00 88.75 113 ALA A N 1
ATOM 906 C CA . ALA A 1 113 ? 27.544 -3.091 11.411 1.00 88.75 113 ALA A CA 1
ATOM 907 C C . ALA A 1 113 ? 28.038 -3.511 12.805 1.00 88.75 113 ALA A C 1
ATOM 909 O O . ALA A 1 113 ? 27.398 -4.347 13.447 1.00 88.75 113 ALA A O 1
ATOM 910 N N . PHE A 1 114 ? 29.131 -2.910 13.274 1.00 89.38 114 PHE A N 1
ATOM 911 C CA . PHE A 1 114 ? 29.586 -3.089 14.648 1.00 89.38 114 PHE A CA 1
ATOM 912 C C . PHE A 1 114 ? 28.527 -2.595 15.634 1.00 89.38 114 PHE A C 1
ATOM 914 O O . PHE A 1 114 ? 27.806 -1.623 15.375 1.00 89.38 114 PHE A O 1
ATOM 921 N N . GLU A 1 115 ? 28.470 -3.259 16.776 1.00 91.88 115 GLU A N 1
ATOM 922 C CA . GLU A 1 115 ? 27.582 -2.985 17.893 1.00 91.88 115 GLU A CA 1
ATOM 923 C C . GLU A 1 115 ? 28.388 -2.615 19.139 1.00 91.88 115 GLU A C 1
ATOM 925 O O . GLU A 1 115 ? 29.599 -2.805 19.194 1.00 91.88 115 GLU A O 1
ATOM 930 N N . MET A 1 116 ? 27.713 -2.108 20.173 1.00 89.12 116 MET A N 1
ATOM 931 C CA . MET A 1 116 ? 28.384 -1.749 21.429 1.00 89.12 116 MET A CA 1
ATOM 932 C C . MET A 1 116 ? 29.089 -2.940 22.089 1.00 89.12 116 MET A C 1
ATOM 934 O O . MET A 1 116 ? 30.114 -2.753 22.731 1.00 89.12 116 MET A O 1
ATOM 938 N N . SER A 1 117 ? 28.571 -4.155 21.900 1.00 88.62 117 SER A N 1
ATOM 939 C CA . SER A 1 117 ? 29.188 -5.392 22.387 1.00 88.62 117 SER A CA 1
ATOM 940 C C . SER A 1 117 ? 30.472 -5.778 21.649 1.00 88.62 117 SER A C 1
ATOM 942 O O . SER A 1 117 ? 31.204 -6.625 22.142 1.00 88.62 117 SER A O 1
ATOM 944 N N . ASP A 1 118 ? 30.734 -5.198 20.472 1.00 87.56 118 ASP A N 1
ATOM 945 C CA . ASP A 1 118 ? 31.948 -5.468 19.692 1.00 87.56 118 ASP A CA 1
ATOM 946 C C . ASP A 1 118 ? 33.125 -4.563 20.120 1.00 87.56 118 ASP A C 1
ATOM 948 O O . ASP A 1 118 ? 34.256 -4.765 19.672 1.00 87.56 118 ASP A O 1
ATOM 952 N N . LEU A 1 119 ? 32.882 -3.554 20.970 1.00 86.44 119 LEU A N 1
ATOM 953 C CA . LEU A 1 119 ? 33.942 -2.686 21.484 1.00 86.44 119 LEU A CA 1
ATOM 954 C C . LEU A 1 119 ? 34.804 -3.447 22.506 1.00 86.44 119 LEU A C 1
ATOM 956 O O . LEU A 1 119 ? 34.267 -4.188 23.333 1.00 86.44 119 LEU A O 1
ATOM 960 N N . PRO A 1 120 ? 36.135 -3.248 22.499 1.00 81.81 120 PRO A N 1
ATOM 961 C CA . PRO A 1 120 ? 37.007 -3.809 23.524 1.00 81.81 120 PRO A CA 1
ATOM 962 C C . PRO A 1 120 ? 36.603 -3.277 24.906 1.00 81.81 120 PRO A C 1
ATOM 964 O O . PRO A 1 120 ? 36.274 -2.102 25.049 1.00 81.81 120 PRO A O 1
ATOM 967 N N . GLN A 1 121 ? 36.649 -4.133 25.930 1.00 67.19 121 GLN A N 1
ATOM 968 C CA . GLN A 1 121 ? 36.223 -3.794 27.297 1.00 67.19 121 GLN A CA 1
ATOM 969 C C . GLN A 1 121 ? 37.145 -2.794 28.024 1.00 67.19 121 GLN A C 1
ATOM 971 O O . GLN A 1 121 ? 36.893 -2.474 29.182 1.00 67.19 121 GLN A O 1
ATOM 976 N N . SER A 1 122 ? 38.205 -2.294 27.381 1.00 60.25 122 SER A N 1
ATOM 977 C CA . SER A 1 122 ? 39.099 -1.307 27.985 1.00 60.25 122 SER A CA 1
ATOM 978 C C . SER A 1 122 ? 38.430 0.071 28.103 1.00 60.25 122 SER A C 1
ATOM 980 O O . SER A 1 122 ? 37.734 0.534 27.191 1.00 60.25 122 SER A O 1
ATOM 982 N N . GLU A 1 123 ? 38.664 0.742 29.236 1.00 50.75 123 GLU A N 1
ATOM 983 C CA . GLU A 1 123 ? 38.035 2.021 29.612 1.00 50.75 123 GLU A CA 1
ATOM 984 C C . GLU A 1 123 ? 38.315 3.176 28.626 1.00 50.75 123 GLU A C 1
ATOM 986 O O . GLU A 1 123 ? 37.513 4.107 28.525 1.00 50.75 123 GLU A O 1
ATOM 991 N N . ASP A 1 124 ? 39.369 3.067 27.810 1.00 52.69 124 ASP A N 1
ATOM 992 C CA . ASP A 1 124 ? 39.828 4.077 26.838 1.00 52.69 124 ASP A CA 1
ATOM 993 C C . ASP A 1 124 ? 38.861 4.383 25.678 1.00 52.69 124 ASP A C 1
ATOM 995 O O . ASP A 1 124 ? 39.087 5.292 24.875 1.00 52.69 124 ASP A O 1
ATOM 999 N N . THR A 1 125 ? 37.758 3.646 25.550 1.00 54.28 125 THR A N 1
ATOM 1000 C CA . THR A 1 125 ? 36.789 3.869 24.464 1.00 54.28 125 THR A CA 1
ATOM 1001 C C . THR A 1 125 ? 35.692 4.880 24.805 1.00 54.28 125 THR A C 1
ATOM 1003 O O . THR A 1 125 ? 35.025 5.381 23.893 1.00 54.28 125 THR A O 1
ATOM 1006 N N . ARG A 1 126 ? 35.505 5.246 26.083 1.00 57.09 126 ARG A N 1
ATOM 1007 C CA . ARG A 1 126 ? 34.458 6.191 26.517 1.00 57.09 126 ARG A CA 1
ATOM 1008 C C . ARG A 1 126 ? 34.938 7.635 26.438 1.00 57.09 126 ARG A C 1
ATOM 1010 O O . ARG A 1 126 ? 35.164 8.295 27.444 1.00 57.09 126 ARG A O 1
ATOM 1017 N N . VAL A 1 127 ? 35.063 8.146 25.220 1.00 61.94 127 VAL A N 1
ATOM 1018 C CA . VAL A 1 127 ? 35.437 9.548 25.015 1.00 61.94 127 VAL A CA 1
ATOM 1019 C C . VAL A 1 127 ? 34.189 10.419 24.972 1.00 61.94 127 VAL A C 1
ATOM 1021 O O . VAL A 1 127 ? 33.259 10.151 24.208 1.00 61.94 127 VAL A O 1
ATOM 1024 N N . ALA A 1 128 ? 34.176 11.466 25.799 1.00 63.31 128 ALA A N 1
ATOM 1025 C CA . ALA A 1 128 ? 33.125 12.472 25.772 1.00 63.31 128 ALA A CA 1
ATOM 1026 C C . ALA A 1 128 ? 33.016 13.086 24.362 1.00 63.31 128 ALA A C 1
ATOM 1028 O O . ALA A 1 128 ? 34.035 13.274 23.684 1.00 63.31 128 ALA A O 1
ATOM 1029 N N . PRO A 1 129 ? 31.800 13.391 23.879 1.00 64.56 129 PRO A N 1
ATOM 1030 C CA . PRO A 1 129 ? 31.650 14.059 22.600 1.00 64.56 129 PRO A CA 1
ATOM 1031 C C . PRO A 1 129 ? 32.392 15.402 22.616 1.00 64.56 129 PRO A C 1
ATOM 1033 O O . PRO A 1 129 ? 32.340 16.114 23.617 1.00 64.56 129 PRO A O 1
ATOM 1036 N N . PRO A 1 130 ? 33.052 15.786 21.511 1.00 63.81 130 PRO A N 1
ATOM 1037 C CA . PRO A 1 130 ? 33.833 17.021 21.455 1.00 63.81 130 PRO A CA 1
ATOM 1038 C C . PRO A 1 130 ? 32.965 18.288 21.513 1.00 63.81 130 PRO A C 1
ATOM 1040 O O . PRO A 1 130 ? 33.495 19.379 21.695 1.00 63.81 130 PRO A O 1
ATOM 1043 N N . VAL A 1 131 ? 31.642 18.160 21.361 1.00 73.75 131 VAL A N 1
ATOM 1044 C CA . VAL A 1 131 ? 30.679 19.257 21.497 1.00 73.75 131 VAL A CA 1
ATOM 1045 C C . VAL A 1 131 ? 29.533 18.802 22.395 1.00 73.75 131 VAL A C 1
ATOM 1047 O O . VAL A 1 131 ? 28.867 17.806 22.096 1.0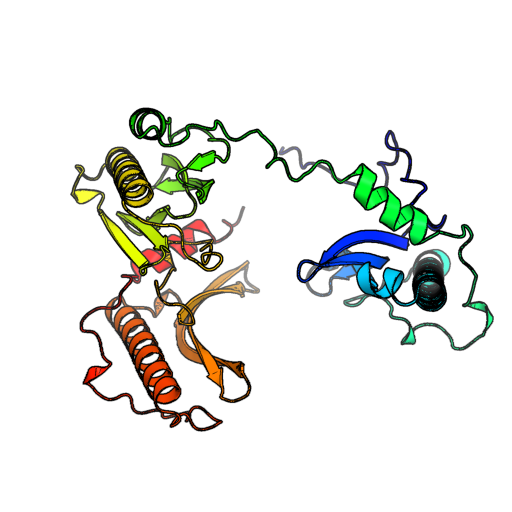0 73.75 131 VAL A O 1
ATOM 1050 N N . ALA A 1 132 ? 29.285 19.544 23.475 1.00 77.31 132 ALA A N 1
ATOM 1051 C CA . ALA A 1 132 ? 28.100 19.361 24.301 1.00 77.31 132 ALA A CA 1
ATOM 1052 C C . ALA A 1 132 ? 26.869 19.857 23.529 1.00 77.31 132 ALA A C 1
ATOM 1054 O O . ALA A 1 132 ? 26.783 21.029 23.165 1.00 77.31 132 ALA A O 1
ATOM 1055 N N . LEU A 1 133 ? 25.929 18.955 23.250 1.00 86.25 133 LEU A N 1
ATOM 1056 C CA . LEU A 1 133 ? 24.674 19.280 22.577 1.00 86.25 133 LEU A CA 1
ATOM 1057 C C . LEU A 1 133 ? 23.540 19.320 23.596 1.00 86.25 133 LEU A C 1
ATOM 1059 O O . LEU A 1 133 ? 23.340 18.360 24.343 1.00 86.25 133 LEU A O 1
ATOM 1063 N N . SER A 1 134 ? 22.777 20.410 23.597 1.00 89.44 134 SER A N 1
ATOM 1064 C CA . SER A 1 134 ? 21.625 20.560 24.480 1.00 89.44 134 SER A CA 1
ATOM 1065 C C . SER A 1 134 ? 20.351 20.016 23.833 1.00 89.44 134 SER A C 1
ATOM 1067 O O . SER A 1 134 ? 19.959 20.462 22.752 1.00 89.44 134 SER A O 1
ATOM 1069 N N . LEU A 1 135 ? 19.660 19.091 24.510 1.00 88.56 135 LEU A N 1
ATOM 1070 C CA . LEU A 1 135 ? 18.316 18.672 24.110 1.00 88.56 135 LEU A CA 1
ATOM 1071 C C . LEU A 1 135 ? 17.339 19.845 24.134 1.00 88.56 135 LEU A C 1
ATOM 1073 O O . LEU A 1 135 ? 16.474 19.892 23.263 1.00 88.56 135 LEU A O 1
ATOM 1077 N N . SER A 1 136 ? 17.488 20.801 25.061 1.00 89.00 136 SER A N 1
ATOM 1078 C CA . SER A 1 136 ? 16.615 21.980 25.107 1.00 89.00 136 SER A CA 1
ATOM 1079 C C . SER A 1 136 ? 16.694 22.763 23.803 1.00 89.00 136 SER A C 1
ATOM 1081 O O . SER A 1 136 ? 15.663 23.131 23.254 1.00 89.00 136 SER A O 1
ATOM 1083 N N . ASP A 1 137 ? 17.897 22.948 23.256 1.00 86.94 137 ASP A N 1
ATOM 1084 C CA . ASP A 1 137 ? 18.109 23.702 22.017 1.00 86.94 137 ASP A CA 1
ATOM 1085 C C . ASP A 1 137 ? 17.644 22.898 20.801 1.00 86.94 137 ASP A C 1
ATOM 1087 O O . ASP A 1 137 ? 17.024 23.430 19.874 1.00 86.94 137 ASP A O 1
ATOM 1091 N N . ILE A 1 138 ? 17.880 21.581 20.817 1.00 85.69 138 ILE A N 1
ATOM 1092 C CA . ILE A 1 138 ? 17.412 20.677 19.765 1.00 85.69 138 ILE A CA 1
ATOM 1093 C C . ILE A 1 138 ? 15.876 20.650 19.723 1.00 85.69 138 ILE A C 1
ATOM 1095 O O . ILE A 1 138 ? 15.306 20.756 18.634 1.00 85.69 138 ILE A O 1
ATOM 1099 N N . PHE A 1 139 ? 15.192 20.570 20.863 1.00 84.94 139 PHE A N 1
ATOM 1100 C CA . PHE A 1 139 ? 13.730 20.600 20.938 1.00 84.94 139 PHE A CA 1
ATOM 1101 C C . PHE A 1 139 ? 13.151 22.008 20.737 1.00 84.94 139 PHE A C 1
ATOM 1103 O O . PHE A 1 139 ? 12.161 22.163 20.030 1.00 84.94 139 PHE A O 1
ATOM 1110 N N . ALA A 1 140 ? 13.795 23.073 21.214 1.00 79.62 140 ALA A N 1
ATOM 1111 C CA . ALA A 1 140 ? 13.398 24.444 20.881 1.00 79.62 140 ALA A CA 1
ATOM 1112 C C . ALA A 1 140 ? 13.479 24.694 19.364 1.00 79.62 140 ALA A C 1
ATOM 1114 O O . ALA A 1 140 ? 12.628 25.364 18.776 1.00 79.62 140 ALA A O 1
ATOM 1115 N N . SER A 1 141 ? 14.443 24.066 18.685 1.00 68.94 141 SER A N 1
ATOM 1116 C CA . SER A 1 141 ? 14.549 24.115 17.228 1.00 68.94 141 SER A CA 1
ATOM 1117 C C . SER A 1 141 ? 13.500 23.272 16.483 1.00 68.94 141 SER A C 1
ATOM 1119 O O . SER A 1 141 ? 13.347 23.463 15.272 1.00 68.94 141 SER A O 1
ATOM 1121 N N . PHE A 1 142 ? 12.753 22.379 17.160 1.00 64.50 142 PHE A N 1
ATOM 1122 C CA . PHE A 1 142 ? 11.500 21.849 16.603 1.00 64.50 142 PHE A CA 1
ATOM 1123 C C . PHE A 1 142 ? 10.496 22.987 16.431 1.00 64.50 142 PHE A C 1
ATOM 1125 O O . PHE A 1 142 ? 9.924 23.087 15.354 1.00 64.50 142 PHE A O 1
ATOM 1132 N N . LYS A 1 143 ? 10.351 23.896 17.410 1.00 49.12 143 LYS A N 1
ATOM 1133 C CA . LYS A 1 143 ? 9.420 25.043 17.345 1.00 49.12 143 LYS A CA 1
ATOM 1134 C C . LYS A 1 143 ? 9.778 26.061 16.256 1.00 49.12 143 LYS A C 1
ATOM 1136 O O . LYS A 1 143 ? 8.888 26.575 15.594 1.00 49.12 143 LYS A O 1
ATOM 1141 N N . ALA A 1 144 ? 11.061 26.269 15.953 1.00 46.03 144 ALA A N 1
ATOM 1142 C CA . ALA A 1 144 ? 11.471 27.069 14.785 1.00 46.03 144 ALA A CA 1
ATOM 1143 C C . ALA A 1 144 ? 11.150 26.387 13.432 1.00 46.03 144 ALA A C 1
ATOM 1145 O O . ALA A 1 144 ? 11.058 27.045 12.395 1.00 46.03 144 ALA A O 1
ATOM 1146 N N . LEU A 1 145 ? 10.962 25.061 13.436 1.00 42.75 145 LEU A N 1
ATOM 1147 C CA . LEU A 1 145 ? 10.431 24.275 12.317 1.00 42.75 145 LEU A CA 1
ATOM 1148 C C . LEU A 1 145 ? 8.925 24.010 12.424 1.00 42.75 145 LEU A C 1
ATOM 1150 O O . LEU A 1 145 ? 8.344 23.561 11.433 1.00 42.75 145 LEU A O 1
ATOM 1154 N N . GLN A 1 146 ? 8.286 24.362 13.548 1.00 39.25 146 GLN A N 1
ATOM 1155 C CA . GLN A 1 146 ? 6.847 24.560 13.6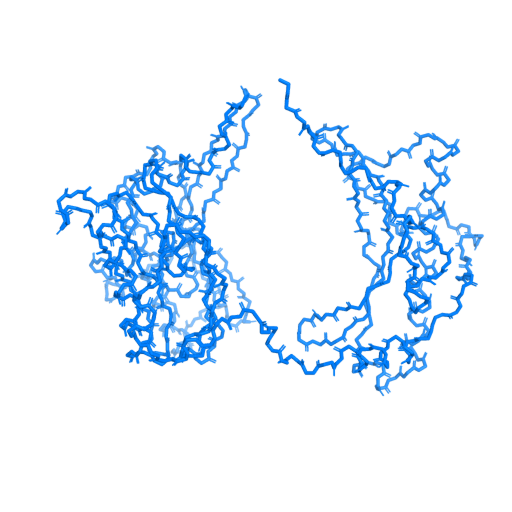65 1.00 39.25 146 GLN A CA 1
ATOM 1156 C C . GLN A 1 146 ? 6.477 25.858 12.930 1.00 39.25 146 GLN A C 1
ATOM 1158 O O . GLN A 1 146 ? 5.808 26.744 13.449 1.00 39.25 146 GLN A O 1
ATOM 1163 N N . ARG A 1 147 ? 6.777 25.910 11.623 1.00 33.84 147 ARG A N 1
ATOM 1164 C CA . ARG A 1 147 ? 5.660 26.255 10.752 1.00 33.84 147 ARG A CA 1
ATOM 1165 C C . ARG A 1 147 ? 4.572 25.270 11.168 1.00 33.84 147 ARG A C 1
ATOM 1167 O O . ARG A 1 147 ? 4.894 24.075 11.266 1.00 33.84 147 ARG A O 1
ATOM 1174 N N . PRO A 1 148 ? 3.325 25.694 11.421 1.00 31.22 148 PRO A N 1
ATOM 1175 C CA . PRO A 1 148 ? 2.248 24.724 11.392 1.00 31.22 148 PRO A CA 1
ATOM 1176 C C . PRO A 1 148 ? 2.514 23.820 10.185 1.00 31.22 148 PRO A C 1
ATOM 1178 O O . PRO A 1 148 ? 3.062 24.261 9.164 1.00 31.22 148 PRO A O 1
ATOM 1181 N N . ARG A 1 149 ? 2.162 22.542 10.258 1.00 36.56 149 ARG A N 1
ATOM 1182 C CA . ARG A 1 149 ? 1.818 21.877 9.006 1.00 36.56 149 ARG A CA 1
ATOM 1183 C C . ARG A 1 149 ? 0.606 22.634 8.430 1.00 36.56 149 ARG A C 1
ATOM 1185 O O . ARG A 1 149 ? -0.484 22.090 8.368 1.00 36.56 149 ARG A O 1
ATOM 1192 N N . GLU A 1 150 ? 0.788 23.865 7.951 1.00 35.25 150 GLU A N 1
ATOM 1193 C CA . GLU A 1 150 ? 0.373 24.219 6.618 1.00 35.25 150 GLU A CA 1
ATOM 1194 C C . GLU A 1 150 ? 0.890 23.073 5.765 1.00 35.25 150 GLU A C 1
ATOM 1196 O O . GLU A 1 150 ? 2.077 22.956 5.440 1.00 35.25 150 GLU A O 1
ATOM 1201 N N . LEU A 1 151 ? -0.012 22.111 5.575 1.00 37.19 151 LEU A N 1
ATOM 1202 C CA . LEU A 1 151 ? -0.098 21.253 4.414 1.00 37.19 151 LEU A CA 1
ATOM 1203 C C . LEU A 1 151 ? 0.689 21.948 3.310 1.00 37.19 151 LEU A C 1
ATOM 1205 O O . LEU A 1 151 ? 0.222 22.974 2.827 1.00 37.19 151 LEU A O 1
ATOM 1209 N N . ARG A 1 152 ? 1.919 21.493 3.014 1.00 31.58 152 ARG A N 1
ATOM 1210 C CA . ARG A 1 152 ? 2.781 22.176 2.038 1.00 31.58 152 ARG A CA 1
ATOM 1211 C C . ARG A 1 152 ? 1.908 22.521 0.830 1.00 31.58 152 ARG A C 1
ATOM 1213 O O . ARG A 1 152 ? 1.424 21.581 0.186 1.00 31.58 152 ARG A O 1
ATOM 1220 N N . PRO A 1 153 ? 1.671 23.802 0.515 1.00 43.53 153 PRO A N 1
ATOM 1221 C CA . PRO A 1 153 ? 0.818 24.133 -0.599 1.00 43.53 153 PRO A CA 1
ATOM 1222 C C . PRO A 1 153 ? 1.660 23.952 -1.855 1.00 43.53 153 PRO A C 1
ATOM 1224 O O . PRO A 1 153 ? 2.400 24.831 -2.270 1.00 43.53 153 PRO A O 1
ATOM 1227 N N . VAL A 1 154 ? 1.576 22.767 -2.456 1.00 40.19 154 VAL A N 1
ATOM 1228 C CA . VAL A 1 154 ? 1.635 22.633 -3.921 1.00 40.19 154 VAL A CA 1
ATOM 1229 C C . VAL A 1 154 ? 0.582 21.628 -4.395 1.00 40.19 154 VAL A C 1
ATOM 1231 O O . VAL A 1 154 ? 0.778 20.870 -5.339 1.00 40.19 154 VAL A O 1
ATOM 1234 N N . SER A 1 155 ? -0.538 21.617 -3.690 1.00 43.31 155 SER A N 1
ATOM 1235 C CA . SER A 1 155 ? -1.797 21.063 -4.144 1.00 43.31 155 SER A CA 1
ATOM 1236 C C . SER A 1 155 ? -2.562 22.255 -4.692 1.00 43.31 155 SER A C 1
ATOM 1238 O O . SER A 1 155 ? -2.792 23.200 -3.939 1.00 43.31 155 SER A O 1
ATOM 1240 N N . GLN A 1 156 ? -2.928 22.265 -5.978 1.00 43.72 156 GLN A N 1
ATOM 1241 C CA . GLN A 1 156 ? -4.037 23.132 -6.370 1.00 43.72 156 GLN A CA 1
ATOM 1242 C C . GLN A 1 156 ? -5.194 22.717 -5.464 1.00 43.72 156 GLN A C 1
ATOM 1244 O O . GLN A 1 156 ? -5.630 21.568 -5.520 1.00 43.72 156 GLN A O 1
ATOM 1249 N N . ASN A 1 157 ? -5.627 23.613 -4.581 1.00 47.38 157 ASN A N 1
ATOM 1250 C CA . ASN A 1 157 ? -6.872 23.441 -3.856 1.00 47.38 157 ASN A CA 1
ATOM 1251 C C . ASN A 1 157 ? -7.974 23.610 -4.913 1.00 47.38 157 ASN A C 1
ATOM 1253 O O . ASN A 1 157 ? -8.577 24.667 -5.050 1.00 47.38 157 ASN A O 1
ATOM 1257 N N . LEU A 1 158 ? -8.188 22.580 -5.739 1.00 55.53 158 LEU A N 1
ATOM 1258 C CA . LEU A 1 158 ? -9.368 22.444 -6.596 1.00 55.53 158 LEU A CA 1
ATOM 1259 C C . LEU A 1 158 ? -10.548 22.024 -5.710 1.00 55.53 158 LEU A C 1
ATOM 1261 O O . LEU A 1 158 ? -11.271 21.094 -6.049 1.00 55.53 158 LEU A O 1
ATOM 1265 N N . SER A 1 159 ? -10.656 22.659 -4.535 1.00 57.94 159 SER A N 1
ATOM 1266 C CA . SER A 1 159 ? -11.536 22.290 -3.438 1.00 57.94 159 SER A CA 1
ATOM 1267 C C . SER A 1 159 ? -12.947 22.127 -3.981 1.00 57.94 159 SER A C 1
ATOM 1269 O O . SER A 1 159 ? -13.530 23.082 -4.489 1.00 57.94 159 SER A O 1
ATOM 1271 N N . ASP A 1 160 ? -13.423 20.888 -3.923 1.00 62.25 160 ASP A N 1
ATOM 1272 C CA . ASP A 1 160 ? -14.788 20.411 -4.153 1.00 62.25 160 ASP A CA 1
ATOM 1273 C C . ASP A 1 160 ? -15.426 20.692 -5.526 1.00 62.25 160 ASP A C 1
ATOM 1275 O O . ASP A 1 160 ? -16.538 20.238 -5.797 1.00 62.25 160 ASP A O 1
ATOM 1279 N N . ASP A 1 161 ? -14.718 21.354 -6.439 1.00 80.81 161 ASP A N 1
ATOM 1280 C CA . ASP A 1 161 ? -15.212 21.637 -7.783 1.00 80.81 161 ASP A CA 1
ATOM 1281 C C . ASP A 1 161 ? -15.002 20.424 -8.699 1.00 80.81 161 ASP A C 1
ATOM 1283 O O . ASP A 1 161 ? -13.953 20.245 -9.335 1.00 80.81 161 ASP A O 1
ATOM 1287 N N . ARG A 1 162 ? -16.050 19.595 -8.776 1.00 87.56 162 ARG A N 1
ATOM 1288 C CA . ARG A 1 162 ? -16.153 18.439 -9.678 1.00 87.56 162 ARG A CA 1
ATOM 1289 C C . ARG A 1 162 ? -15.673 18.770 -11.091 1.00 87.56 162 ARG A C 1
ATOM 1291 O O . ARG A 1 162 ? -14.895 18.016 -11.671 1.00 87.56 162 ARG A O 1
ATOM 1298 N N . SER A 1 163 ? -16.083 19.912 -11.639 1.00 87.06 163 SER A N 1
ATOM 1299 C CA . SER A 1 163 ? -15.766 20.295 -13.017 1.00 87.06 163 SER A CA 1
ATOM 1300 C C . SER A 1 163 ? -14.276 20.557 -13.214 1.00 87.06 163 SER A C 1
ATOM 1302 O O . SER A 1 163 ? -13.726 20.225 -14.265 1.00 87.06 163 SER A O 1
ATOM 1304 N N . LYS A 1 164 ? -13.592 21.122 -12.214 1.00 87.19 164 LYS A N 1
ATOM 1305 C CA . LYS A 1 164 ? -12.135 21.313 -12.265 1.00 87.19 164 LYS A CA 1
ATOM 1306 C C . LYS A 1 164 ? -11.379 19.993 -12.156 1.00 87.19 164 LYS A C 1
ATOM 1308 O O . LYS A 1 164 ? -10.413 19.797 -12.891 1.00 87.19 164 LYS A O 1
ATOM 1313 N N . LEU A 1 165 ? -11.829 19.084 -11.290 1.00 88.69 165 LEU A N 1
ATOM 1314 C CA . LEU A 1 165 ? -11.233 17.752 -11.153 1.00 88.69 165 LEU A CA 1
ATOM 1315 C C . LEU A 1 165 ? -11.341 16.952 -12.460 1.00 88.69 165 LEU A C 1
ATOM 1317 O O . LEU A 1 165 ? -10.359 16.359 -12.905 1.00 88.69 165 LEU A O 1
ATOM 1321 N N . LEU A 1 166 ? -12.492 16.989 -13.133 1.00 91.69 166 LEU A N 1
ATOM 1322 C CA . LEU A 1 166 ? -12.700 16.265 -14.394 1.00 91.69 166 LEU A CA 1
ATOM 1323 C C . LEU A 1 166 ? -11.903 16.833 -15.580 1.00 91.69 166 LEU A C 1
ATOM 1325 O O . LEU A 1 166 ? -11.616 16.103 -16.524 1.00 91.69 166 LEU A O 1
ATOM 1329 N N . LYS A 1 167 ? -11.489 18.106 -15.528 1.00 91.62 167 LYS A N 1
ATOM 1330 C CA . LYS A 1 167 ? -10.668 18.751 -16.571 1.00 91.62 167 LYS A CA 1
ATOM 1331 C C . LYS A 1 167 ? -9.174 18.419 -16.486 1.00 91.62 167 LYS A C 1
ATOM 1333 O O . LYS A 1 167 ? -8.402 18.872 -17.331 1.00 91.62 167 LYS A O 1
ATOM 1338 N N . LEU A 1 168 ? -8.739 17.660 -15.479 1.00 90.19 168 LEU A N 1
ATOM 1339 C CA . LEU A 1 168 ? -7.332 17.299 -15.327 1.00 90.19 168 LEU A CA 1
ATOM 1340 C C . LEU A 1 168 ? -6.829 16.461 -16.511 1.00 90.19 168 LEU A C 1
ATOM 1342 O O . LEU A 1 168 ? -7.411 15.443 -16.884 1.00 90.19 168 LEU A O 1
ATOM 1346 N N . ASN A 1 169 ? -5.683 16.855 -17.069 1.00 92.19 169 ASN A N 1
ATOM 1347 C CA . ASN A 1 169 ? -5.022 16.083 -18.114 1.00 92.19 169 ASN A CA 1
ATOM 1348 C C . ASN A 1 169 ? -4.254 14.895 -17.512 1.00 92.19 169 ASN A C 1
ATOM 1350 O O . ASN A 1 169 ? -3.088 15.012 -17.133 1.00 92.19 169 ASN A O 1
ATOM 1354 N N . LEU A 1 170 ? -4.894 13.725 -17.496 1.00 92.62 170 LEU A N 1
ATOM 1355 C CA . LEU A 1 170 ? -4.337 12.481 -16.952 1.00 92.62 170 LEU A CA 1
ATOM 1356 C C . LEU A 1 170 ? -3.115 11.945 -17.725 1.00 92.62 170 LEU A C 1
ATOM 1358 O O . LEU A 1 170 ? -2.498 10.983 -17.279 1.00 92.62 170 LEU A O 1
ATOM 1362 N N . LYS A 1 171 ? -2.737 12.524 -18.875 1.00 90.56 171 LYS A N 1
ATOM 1363 C CA . LYS A 1 171 ? -1.539 12.110 -19.636 1.00 90.56 171 LYS A CA 1
ATOM 1364 C C . LYS A 1 171 ? -0.247 12.751 -19.121 1.00 90.56 171 LYS A C 1
ATOM 1366 O O . LYS A 1 171 ? 0.842 12.310 -19.485 1.00 90.56 171 LYS A O 1
ATOM 1371 N N . GLN A 1 172 ? -0.342 13.786 -18.288 1.00 90.56 172 GLN A N 1
ATOM 1372 C CA . GLN A 1 172 ? 0.808 14.533 -17.777 1.00 90.56 172 GLN A CA 1
ATOM 1373 C C . GLN A 1 172 ? 0.979 14.334 -16.268 1.00 90.56 172 GLN A C 1
ATOM 1375 O O . GLN A 1 172 ? 0.006 14.026 -15.584 1.00 90.56 172 GLN A O 1
ATOM 1380 N N . PRO A 1 173 ? 2.196 14.506 -15.717 1.00 90.88 173 PRO A N 1
ATOM 1381 C CA . PRO A 1 173 ? 2.399 14.482 -14.275 1.00 90.88 173 PRO A CA 1
ATOM 1382 C C . PRO A 1 173 ? 1.510 15.503 -13.558 1.00 90.88 173 PRO A C 1
ATOM 1384 O O . PRO A 1 173 ? 1.645 16.707 -13.769 1.00 90.88 173 PRO A O 1
ATOM 1387 N N . ILE A 1 174 ? 0.647 15.018 -12.668 1.00 87.25 174 ILE A N 1
ATOM 1388 C CA . ILE A 1 174 ? -0.231 15.851 -11.841 1.00 87.25 174 ILE A CA 1
ATOM 1389 C C . ILE A 1 174 ? 0.379 15.960 -10.442 1.00 87.25 174 ILE A C 1
ATOM 1391 O O . ILE A 1 174 ? 0.807 14.964 -9.849 1.00 87.25 174 ILE A O 1
ATOM 1395 N N . LYS A 1 175 ? 0.443 17.181 -9.905 1.00 85.00 175 LYS A N 1
ATOM 1396 C CA . LYS A 1 175 ? 0.867 17.401 -8.518 1.00 85.00 175 LYS A CA 1
ATOM 1397 C C . LYS A 1 175 ? -0.177 16.803 -7.564 1.00 85.00 175 LYS A C 1
ATOM 1399 O O . LYS A 1 175 ? -1.363 16.858 -7.876 1.00 85.00 175 LYS A O 1
ATOM 1404 N N . PRO A 1 176 ? 0.222 16.238 -6.411 1.00 85.62 176 PRO A N 1
ATOM 1405 C CA . PRO A 1 176 ? -0.748 15.761 -5.431 1.00 85.62 176 PRO A CA 1
ATOM 1406 C C . PRO A 1 176 ? -1.747 16.860 -5.061 1.00 85.62 176 PRO A C 1
ATOM 1408 O O . PRO A 1 176 ? -1.334 18.008 -4.912 1.00 85.62 176 PRO A O 1
ATOM 1411 N N . LEU A 1 177 ? -3.022 16.516 -4.897 1.00 85.75 177 LEU A N 1
ATOM 1412 C CA . LEU A 1 177 ? -4.090 17.473 -4.597 1.00 85.75 177 LEU A CA 1
ATOM 1413 C C . LEU A 1 177 ? -4.944 17.019 -3.415 1.00 85.75 177 LEU A C 1
ATOM 1415 O O . LEU A 1 177 ? -4.980 15.831 -3.093 1.00 85.75 177 LEU A O 1
ATOM 1419 N N . TYR A 1 178 ? -5.626 17.962 -2.775 1.00 82.44 178 TYR A N 1
ATOM 1420 C CA . TYR A 1 178 ? -6.654 17.683 -1.776 1.00 82.44 178 TYR A CA 1
ATOM 1421 C C . TYR A 1 178 ? -8.044 17.792 -2.408 1.00 82.44 178 TYR A C 1
ATOM 1423 O O . TYR A 1 178 ? -8.358 18.796 -3.042 1.00 82.44 178 TYR A O 1
ATOM 1431 N N . ALA A 1 179 ? -8.872 16.764 -2.229 1.00 82.31 179 ALA A N 1
ATOM 1432 C CA . ALA A 1 179 ? -10.268 16.740 -2.664 1.00 82.31 179 ALA A CA 1
ATOM 1433 C C . ALA A 1 179 ? -11.132 16.166 -1.537 1.00 82.31 179 ALA A C 1
ATOM 1435 O O . ALA A 1 179 ? -10.853 15.055 -1.079 1.00 82.31 179 ALA A O 1
ATOM 1436 N N . ARG A 1 180 ? -12.143 16.915 -1.062 1.00 78.44 180 ARG A N 1
ATOM 1437 C CA . ARG A 1 180 ? -13.045 16.491 0.028 1.00 78.44 180 ARG A CA 1
ATOM 1438 C C . ARG A 1 180 ? -12.299 15.944 1.255 1.00 78.44 180 ARG A C 1
ATOM 1440 O O . ARG A 1 180 ? -12.579 14.857 1.744 1.00 78.44 180 ARG A O 1
ATOM 1447 N N . GLY A 1 181 ? -11.248 16.651 1.681 1.00 75.69 181 GLY A N 1
ATOM 1448 C CA . GLY A 1 181 ? -10.377 16.258 2.800 1.00 75.69 181 GLY A CA 1
ATOM 1449 C C . GLY A 1 181 ? -9.498 15.018 2.565 1.00 75.69 181 GLY A C 1
ATOM 1450 O O . GLY A 1 181 ? -8.719 14.645 3.442 1.00 75.69 181 GLY A O 1
ATOM 1451 N N . ARG A 1 182 ? -9.544 14.399 1.376 1.00 82.81 182 ARG A N 1
ATOM 1452 C CA . ARG A 1 182 ? -8.649 13.302 0.983 1.00 82.81 182 ARG A CA 1
ATOM 1453 C C . ARG A 1 182 ? -7.435 13.838 0.240 1.00 82.81 182 ARG A C 1
ATOM 1455 O O . ARG A 1 182 ? -7.552 14.623 -0.699 1.00 82.81 182 ARG A O 1
ATOM 1462 N N . TYR A 1 183 ? -6.255 13.368 0.634 1.00 84.94 183 TYR A N 1
ATOM 1463 C CA . TYR A 1 183 ? -5.010 13.651 -0.074 1.00 84.94 183 TYR A CA 1
ATOM 1464 C C . TYR A 1 183 ? -4.806 12.652 -1.215 1.00 84.94 183 TYR A C 1
ATOM 1466 O O . TYR A 1 183 ? -4.507 11.478 -0.983 1.00 84.94 183 TYR A O 1
ATOM 1474 N N . LEU A 1 184 ? -4.937 13.121 -2.452 1.00 87.12 184 LEU A N 1
ATOM 1475 C CA . LEU A 1 184 ? -4.761 12.319 -3.654 1.00 87.12 184 LEU A CA 1
ATOM 1476 C C . LEU A 1 184 ? -3.350 12.496 -4.207 1.00 87.12 184 LEU A C 1
ATOM 1478 O O . LEU A 1 184 ? -2.974 13.554 -4.715 1.00 87.12 184 LEU A O 1
ATOM 1482 N N . ARG A 1 185 ? -2.564 11.421 -4.151 1.00 89.25 185 ARG A N 1
ATOM 1483 C CA . ARG A 1 185 ? -1.277 11.332 -4.844 1.00 89.25 185 ARG A CA 1
ATOM 1484 C C . ARG A 1 185 ? -1.454 10.610 -6.172 1.00 89.25 185 ARG A C 1
ATOM 1486 O O . ARG A 1 185 ? -2.030 9.526 -6.201 1.00 89.25 185 ARG A O 1
ATOM 1493 N N . PHE A 1 186 ? -0.918 11.198 -7.237 1.00 90.94 186 PHE A N 1
ATOM 1494 C CA . PHE A 1 186 ? -0.955 10.627 -8.578 1.00 90.94 186 PHE A CA 1
ATOM 1495 C C . PHE A 1 186 ? 0.301 9.806 -8.859 1.00 90.94 186 PHE A C 1
ATOM 1497 O O . PHE A 1 186 ? 1.420 10.215 -8.532 1.00 90.94 186 PHE A O 1
ATOM 1504 N N . TYR A 1 187 ? 0.107 8.649 -9.480 1.00 89.94 187 TYR A N 1
ATOM 1505 C CA . TYR A 1 187 ? 1.156 7.703 -9.831 1.00 89.94 187 TYR A CA 1
ATOM 1506 C C . TYR A 1 187 ? 1.095 7.379 -11.321 1.00 89.94 187 TYR A C 1
ATOM 1508 O O . TYR A 1 187 ? 0.000 7.318 -11.885 1.00 89.94 187 TYR A O 1
ATOM 1516 N N . PRO A 1 188 ? 2.249 7.145 -11.969 1.00 92.12 188 PRO A N 1
ATOM 1517 C CA . PRO A 1 188 ? 2.257 6.642 -13.329 1.00 92.12 188 PRO A CA 1
ATOM 1518 C C . PRO A 1 188 ? 1.653 5.232 -13.360 1.00 92.12 188 PRO A C 1
ATOM 1520 O O . PRO A 1 188 ? 2.106 4.339 -12.644 1.00 92.12 188 PRO A O 1
ATOM 1523 N N . ARG A 1 189 ? 0.639 5.037 -14.197 1.00 91.62 189 ARG A N 1
ATOM 1524 C CA . ARG A 1 189 ? 0.009 3.753 -14.506 1.00 91.62 189 ARG A CA 1
ATOM 1525 C C . ARG A 1 189 ? 0.095 3.512 -16.008 1.00 91.62 189 ARG A C 1
ATOM 1527 O O . ARG A 1 189 ? 0.005 4.457 -16.791 1.00 91.62 189 ARG A O 1
ATOM 1534 N N . PHE A 1 190 ? 0.280 2.258 -16.399 1.00 89.25 190 PHE A N 1
ATOM 1535 C CA . PHE A 1 190 ? 0.502 1.883 -17.793 1.00 89.25 190 PHE A CA 1
ATOM 1536 C C . PHE A 1 190 ? -0.604 0.951 -18.276 1.00 89.25 190 PHE A C 1
ATOM 1538 O O . PHE A 1 190 ? -0.917 -0.026 -17.599 1.00 89.25 190 PHE A O 1
ATOM 1545 N N . ALA A 1 191 ? -1.157 1.239 -19.452 1.00 88.25 191 ALA A N 1
ATOM 1546 C CA . ALA A 1 191 ? -2.045 0.345 -20.188 1.00 88.25 191 ALA A CA 1
ATOM 1547 C C . ALA A 1 191 ? -1.443 0.141 -21.583 1.00 88.25 191 ALA A C 1
ATOM 1549 O O . ALA A 1 191 ? -1.505 1.023 -22.440 1.00 88.25 191 ALA A O 1
ATOM 1550 N N . GLY A 1 192 ? -0.756 -0.989 -21.768 1.00 81.75 192 GLY A N 1
ATOM 1551 C CA . GLY A 1 192 ? 0.137 -1.175 -22.910 1.00 81.75 192 GLY A CA 1
ATOM 1552 C C . GLY A 1 192 ? 1.247 -0.119 -22.913 1.00 81.75 192 GLY A C 1
ATOM 1553 O O . GLY A 1 192 ? 1.948 0.061 -21.917 1.00 81.75 192 GLY A O 1
ATOM 1554 N N . TRP A 1 193 ? 1.382 0.601 -24.025 1.00 81.44 193 TRP A N 1
ATOM 1555 C CA . TRP A 1 193 ? 2.345 1.693 -24.206 1.00 81.44 193 TRP A CA 1
ATOM 1556 C C . TRP A 1 193 ? 1.836 3.051 -23.697 1.00 81.44 193 TRP A C 1
ATOM 1558 O O . TRP A 1 193 ? 2.617 3.994 -23.558 1.00 81.44 193 TRP A O 1
ATOM 1568 N N . ALA A 1 194 ? 0.540 3.174 -23.398 1.00 86.50 194 ALA A N 1
ATOM 1569 C CA . ALA A 1 194 ? -0.038 4.415 -22.909 1.00 86.50 194 ALA A CA 1
ATOM 1570 C C . ALA A 1 194 ? 0.259 4.610 -21.416 1.00 86.50 194 ALA A C 1
ATOM 1572 O O . ALA A 1 194 ? 0.088 3.701 -20.598 1.00 86.50 194 ALA A O 1
ATOM 1573 N N . LYS A 1 195 ? 0.680 5.827 -21.059 1.00 91.06 195 LYS A N 1
ATOM 1574 C CA . LYS A 1 195 ? 0.990 6.235 -19.687 1.00 91.06 195 LYS A CA 1
ATOM 1575 C C . LYS A 1 195 ? -0.041 7.235 -19.178 1.00 91.06 195 LYS A C 1
ATOM 1577 O O . LYS A 1 195 ? -0.301 8.249 -19.822 1.00 91.06 195 LYS A O 1
ATOM 1582 N N . PHE A 1 196 ? -0.552 6.969 -17.985 1.00 93.12 196 PHE A N 1
ATOM 1583 C CA . PHE A 1 196 ? -1.529 7.788 -17.281 1.00 93.12 196 PHE A CA 1
ATOM 1584 C C . PHE A 1 196 ? -1.001 8.163 -15.903 1.00 93.12 196 PHE A C 1
ATOM 1586 O O . PHE A 1 196 ? -0.241 7.411 -15.301 1.00 93.12 196 PHE A O 1
ATOM 1593 N N . TYR A 1 197 ? -1.418 9.304 -15.381 1.00 93.81 197 TYR A N 1
ATOM 1594 C CA . TYR A 1 197 ? -1.157 9.734 -14.018 1.00 93.81 197 TYR A CA 1
ATOM 1595 C C . TYR A 1 197 ? -2.482 9.708 -13.276 1.00 93.81 197 TYR A C 1
ATOM 1597 O O . TYR A 1 197 ? -3.310 10.597 -13.449 1.00 93.81 197 TYR A O 1
ATOM 1605 N N . LEU A 1 198 ? -2.687 8.655 -12.485 1.00 95.00 198 LEU A N 1
ATOM 1606 C CA . LEU A 1 198 ? -3.951 8.379 -11.801 1.00 95.00 198 LEU A CA 1
ATOM 1607 C C . LEU A 1 198 ? -3.762 8.372 -10.279 1.00 95.00 198 LEU A C 1
ATOM 1609 O O . LEU A 1 198 ? -2.659 8.069 -9.809 1.00 95.00 198 LEU A O 1
ATOM 1613 N N . PRO A 1 199 ? -4.804 8.708 -9.498 1.00 93.31 199 PRO A N 1
ATOM 1614 C CA . PRO A 1 199 ? -4.734 8.715 -8.042 1.00 93.31 199 PRO A CA 1
ATOM 1615 C C . PRO A 1 199 ? -4.432 7.334 -7.465 1.00 93.31 199 PRO A C 1
ATOM 1617 O O . PRO A 1 199 ? -4.756 6.315 -8.069 1.00 93.31 199 PRO A O 1
ATOM 1620 N N . GLY A 1 200 ? -3.893 7.314 -6.245 1.00 91.88 200 GLY A N 1
ATOM 1621 C CA . GLY A 1 200 ? -3.652 6.103 -5.456 1.00 91.88 200 GLY A CA 1
ATOM 1622 C C . GLY A 1 200 ? -4.792 5.074 -5.498 1.00 91.88 200 GLY A C 1
ATOM 1623 O O . GLY A 1 200 ? -4.479 3.930 -5.784 1.00 91.88 200 GLY A O 1
ATOM 1624 N N . PRO A 1 201 ? -6.071 5.452 -5.295 1.00 93.81 201 PRO A N 1
ATOM 1625 C CA . PRO A 1 201 ? -7.224 4.542 -5.385 1.00 93.81 201 PRO A CA 1
ATOM 1626 C C . PRO A 1 201 ? -7.477 3.861 -6.740 1.00 93.81 201 PRO A C 1
ATOM 1628 O O . PRO A 1 201 ? -8.234 2.893 -6.775 1.00 93.81 201 PRO A O 1
ATOM 1631 N N . ILE A 1 202 ? -6.880 4.340 -7.840 1.00 96.12 202 ILE A N 1
ATOM 1632 C CA . ILE A 1 202 ? -7.054 3.749 -9.172 1.00 96.12 202 ILE A CA 1
ATOM 1633 C C . ILE A 1 202 ? -5.837 2.891 -9.536 1.00 96.12 202 ILE A C 1
ATOM 1635 O O . ILE A 1 202 ? -4.686 3.349 -9.570 1.00 96.12 202 ILE A O 1
ATOM 1639 N N . GLY A 1 203 ? -6.101 1.622 -9.833 1.00 95.19 203 GLY A N 1
ATOM 1640 C CA . GLY A 1 203 ? -5.120 0.648 -10.300 1.00 95.19 203 GLY A CA 1
ATOM 1641 C C . GLY A 1 203 ? -5.423 0.165 -11.712 1.00 95.19 203 GLY A C 1
ATOM 1642 O O . GLY A 1 203 ? -6.553 0.257 -12.186 1.00 95.19 203 GLY A O 1
ATOM 1643 N N . ARG A 1 204 ? -4.402 -0.383 -12.374 1.00 95.12 204 ARG A N 1
ATOM 1644 C CA . ARG A 1 204 ? -4.581 -1.107 -13.632 1.00 95.12 204 ARG A CA 1
ATOM 1645 C C . ARG A 1 204 ? -4.671 -2.603 -13.347 1.00 95.12 204 ARG A C 1
ATOM 1647 O O . ARG A 1 204 ? -3.808 -3.128 -12.654 1.00 95.12 204 ARG A O 1
ATOM 1654 N N . ALA A 1 205 ? -5.675 -3.254 -13.916 1.00 95.12 205 ALA A N 1
ATOM 1655 C CA . ALA A 1 205 ? -5.847 -4.701 -13.956 1.00 95.12 205 ALA A CA 1
ATOM 1656 C C . ALA A 1 205 ? -5.795 -5.185 -15.422 1.00 95.12 205 ALA A C 1
ATOM 1658 O O . ALA A 1 205 ? -5.624 -4.376 -16.344 1.00 95.12 205 ALA A O 1
ATOM 1659 N N . ALA A 1 206 ? -5.896 -6.493 -15.665 1.00 93.19 206 ALA A N 1
ATOM 1660 C CA . ALA A 1 206 ? -6.004 -7.010 -17.025 1.00 93.19 206 ALA A CA 1
ATOM 1661 C C . ALA A 1 206 ? -7.292 -6.470 -17.670 1.00 93.19 206 ALA A C 1
ATOM 1663 O O . ALA A 1 206 ? -8.386 -6.685 -17.145 1.00 93.19 206 ALA A O 1
ATOM 1664 N N . GLU A 1 207 ? -7.124 -5.711 -18.760 1.00 94.31 207 GLU A N 1
ATOM 1665 C CA . GLU A 1 207 ? -8.206 -5.157 -19.600 1.00 94.31 207 GLU A CA 1
ATOM 1666 C C . GLU A 1 207 ? -9.223 -4.261 -18.872 1.00 94.31 207 GLU A C 1
ATOM 1668 O O . GLU A 1 207 ? -10.322 -4.021 -19.368 1.00 94.31 207 GLU A O 1
ATOM 1673 N N . ARG A 1 208 ? -8.871 -3.745 -17.688 1.00 96.94 208 ARG A N 1
ATOM 1674 C CA . ARG A 1 208 ? -9.750 -2.870 -16.906 1.00 96.94 208 ARG A CA 1
ATOM 1675 C C . ARG A 1 208 ? -8.994 -1.973 -15.937 1.00 96.94 208 ARG A C 1
ATOM 1677 O O . ARG A 1 208 ? -7.841 -2.230 -15.575 1.00 96.94 208 ARG A O 1
ATOM 1684 N N . TRP A 1 209 ? -9.661 -0.920 -15.493 1.00 97.56 209 TRP A N 1
ATOM 1685 C CA . TRP A 1 209 ? -9.244 -0.104 -14.359 1.00 97.56 209 TRP A CA 1
ATOM 1686 C C . TRP A 1 209 ? -10.008 -0.530 -13.116 1.00 97.56 209 TRP A C 1
ATOM 1688 O O . TRP A 1 209 ? -11.172 -0.900 -13.196 1.00 97.56 209 TRP A O 1
ATOM 1698 N N . VAL A 1 210 ? -9.352 -0.478 -11.964 1.00 96.94 210 VAL A N 1
ATOM 1699 C CA . VAL A 1 210 ? -9.972 -0.811 -10.681 1.00 96.94 210 VAL A CA 1
ATOM 1700 C C . VAL A 1 210 ? -9.969 0.408 -9.777 1.00 96.94 210 VAL A C 1
ATOM 1702 O O . VAL A 1 210 ? -8.947 1.086 -9.662 1.00 96.94 210 VAL A O 1
ATOM 1705 N N . ILE A 1 211 ? -11.094 0.672 -9.122 1.00 96.25 211 ILE A N 1
ATOM 1706 C CA . ILE A 1 211 ? -11.252 1.715 -8.109 1.00 96.25 211 ILE A CA 1
ATOM 1707 C C . ILE A 1 211 ? -11.403 1.029 -6.758 1.00 96.25 211 ILE A C 1
ATOM 1709 O O . ILE A 1 211 ? -12.216 0.115 -6.602 1.00 96.25 211 ILE A O 1
ATOM 1713 N N . ARG A 1 212 ? -10.576 1.441 -5.798 1.00 94.00 212 ARG A N 1
ATOM 1714 C CA . ARG A 1 212 ? -10.524 0.884 -4.444 1.00 94.00 212 ARG A CA 1
ATOM 1715 C C . ARG A 1 212 ? -10.437 2.026 -3.442 1.00 94.00 212 ARG A C 1
ATOM 1717 O O . ARG A 1 212 ? -9.375 2.635 -3.294 1.00 94.00 212 ARG A O 1
ATOM 1724 N N . LEU A 1 213 ? -11.547 2.336 -2.779 1.00 91.31 213 LEU A N 1
ATOM 1725 C CA . LEU A 1 213 ? -11.664 3.515 -1.920 1.00 91.31 213 LEU A CA 1
ATOM 1726 C C . LEU A 1 213 ? -12.331 3.170 -0.582 1.00 91.31 213 LEU A C 1
ATOM 1728 O O . LEU A 1 213 ? -13.441 2.658 -0.551 1.00 91.31 213 LEU A O 1
ATOM 1732 N N . HIS A 1 214 ? -11.662 3.504 0.524 1.00 88.94 214 HIS A N 1
ATOM 1733 C CA . HIS A 1 214 ? -12.233 3.440 1.876 1.00 88.94 214 HIS A CA 1
ATOM 1734 C C . HIS A 1 214 ? -12.990 4.730 2.217 1.00 88.94 214 HIS A C 1
ATOM 1736 O O . HIS A 1 214 ? -12.487 5.832 1.962 1.00 88.94 214 HIS A O 1
ATOM 1742 N N . HIS A 1 215 ? -14.151 4.588 2.851 1.00 89.12 215 HIS A N 1
ATOM 1743 C CA . HIS A 1 215 ? -14.967 5.672 3.406 1.00 89.12 215 HIS A CA 1
ATOM 1744 C C . HIS A 1 215 ? -15.485 5.294 4.805 1.00 89.12 215 HIS A C 1
ATOM 1746 O O . HIS A 1 215 ? -15.168 4.214 5.299 1.00 89.12 215 HIS A O 1
ATOM 1752 N N . SER A 1 216 ? -16.206 6.194 5.484 1.00 84.94 216 SER A N 1
ATOM 1753 C CA . SER A 1 216 ? -16.727 5.940 6.845 1.00 84.94 216 SER A CA 1
ATOM 1754 C C . SER A 1 216 ? -17.593 4.687 6.920 1.00 84.94 216 SER A C 1
ATOM 1756 O O . SER A 1 216 ? -17.461 3.904 7.853 1.00 84.94 216 SER A O 1
ATOM 1758 N N . ASP A 1 217 ? -18.429 4.485 5.904 1.00 84.31 217 ASP A N 1
ATOM 1759 C CA . ASP A 1 217 ? -19.484 3.467 5.926 1.00 84.31 217 ASP A CA 1
ATOM 1760 C C . ASP A 1 217 ? -19.041 2.146 5.281 1.00 84.31 217 ASP A C 1
ATOM 1762 O O . ASP A 1 217 ? -19.810 1.188 5.234 1.00 84.31 217 ASP A O 1
ATOM 1766 N N . GLY A 1 218 ? -17.808 2.075 4.764 1.00 87.06 218 GLY A N 1
ATOM 1767 C CA . GLY A 1 218 ? -17.291 0.858 4.155 1.00 87.06 218 GLY A CA 1
ATOM 1768 C C . GLY A 1 218 ? -16.233 1.068 3.080 1.00 87.06 218 GLY A C 1
ATOM 1769 O O . GLY A 1 218 ? -15.311 1.883 3.197 1.00 87.06 218 GLY A O 1
ATOM 1770 N N . PHE A 1 219 ? -16.337 0.243 2.041 1.00 90.00 219 PHE A N 1
ATOM 1771 C CA . PHE A 1 219 ? -15.337 0.113 0.997 1.00 90.00 219 PHE A CA 1
ATOM 1772 C C . PHE A 1 219 ? -15.982 0.042 -0.386 1.00 90.00 219 PHE A C 1
ATOM 1774 O O . PHE A 1 219 ? -16.811 -0.825 -0.656 1.00 90.00 219 PHE A O 1
ATOM 1781 N N . ILE A 1 220 ? -15.532 0.912 -1.286 1.00 92.81 220 ILE A N 1
ATOM 1782 C CA . ILE A 1 220 ? -15.911 0.900 -2.696 1.00 92.81 220 ILE A CA 1
ATOM 1783 C C . ILE A 1 220 ? -14.918 0.045 -3.480 1.00 92.81 220 ILE A C 1
ATOM 1785 O O . ILE A 1 220 ? -13.710 0.315 -3.488 1.00 92.81 220 ILE A O 1
ATOM 1789 N N . ALA A 1 221 ? -15.460 -0.945 -4.189 1.00 94.50 221 ALA A N 1
ATOM 1790 C CA . ALA A 1 221 ? -14.764 -1.783 -5.154 1.00 94.50 221 ALA A CA 1
ATOM 1791 C C . ALA A 1 221 ? -15.495 -1.721 -6.501 1.00 94.50 221 ALA A C 1
ATOM 1793 O O . ALA A 1 221 ? -16.579 -2.276 -6.646 1.00 94.50 221 ALA A O 1
ATOM 1794 N N . GLU A 1 222 ? -14.902 -1.053 -7.488 1.00 96.19 222 GLU A N 1
ATOM 1795 C CA . GLU A 1 222 ? -15.484 -0.933 -8.830 1.00 96.19 222 GLU A CA 1
ATOM 1796 C C . GLU A 1 222 ? -14.452 -1.301 -9.897 1.00 96.19 222 GLU A C 1
ATOM 1798 O O . GLU A 1 222 ? -13.261 -1.005 -9.750 1.00 96.19 222 GLU A O 1
ATOM 1803 N N . ASP A 1 223 ? -14.906 -1.961 -10.958 1.00 96.88 223 ASP A N 1
ATOM 1804 C CA . ASP A 1 223 ? -14.092 -2.412 -12.082 1.00 96.88 223 ASP A CA 1
ATOM 1805 C C . ASP A 1 223 ? -14.662 -1.776 -13.362 1.00 96.88 223 ASP A C 1
ATOM 1807 O O . ASP A 1 223 ? -15.835 -1.956 -13.665 1.00 96.88 223 ASP A O 1
ATOM 1811 N N . ILE A 1 224 ? -13.836 -1.026 -14.097 1.00 97.94 224 ILE A N 1
ATOM 1812 C CA . ILE A 1 224 ? -14.204 -0.325 -15.337 1.00 97.94 224 ILE A CA 1
ATOM 1813 C C . ILE A 1 224 ? -13.492 -1.002 -16.504 1.00 97.94 224 ILE A C 1
ATOM 1815 O O . ILE A 1 224 ? -12.272 -0.857 -16.657 1.00 97.94 224 ILE A O 1
ATOM 1819 N N . HIS A 1 225 ? -14.232 -1.767 -17.303 1.00 97.38 225 HIS A N 1
ATOM 1820 C CA . HIS A 1 225 ? -13.670 -2.607 -18.358 1.00 97.38 225 HIS A CA 1
ATOM 1821 C C . HIS A 1 225 ? -13.375 -1.813 -19.630 1.00 97.38 225 HIS A C 1
ATOM 1823 O O . HIS A 1 225 ? -14.191 -1.021 -20.083 1.00 97.38 225 HIS A O 1
ATOM 1829 N N . ASP A 1 226 ? -12.225 -2.054 -20.266 1.00 96.94 226 ASP A N 1
ATOM 1830 C CA . ASP A 1 226 ? -11.875 -1.366 -21.516 1.00 96.94 226 ASP A CA 1
ATOM 1831 C C . ASP A 1 226 ? -12.863 -1.695 -22.647 1.00 96.94 226 ASP A C 1
ATOM 1833 O O . ASP A 1 226 ? -13.107 -0.856 -23.512 1.00 96.94 226 ASP A O 1
ATOM 1837 N N . SER A 1 227 ? -13.456 -2.894 -22.629 1.00 97.25 227 SER A N 1
ATOM 1838 C CA . SER A 1 227 ? -14.450 -3.351 -23.607 1.00 97.25 227 SER A CA 1
ATOM 1839 C C . SER A 1 227 ? -15.721 -2.500 -23.631 1.00 97.25 227 SER A C 1
ATOM 1841 O O . SER A 1 227 ? -16.337 -2.377 -24.682 1.00 97.25 227 SER A O 1
ATOM 1843 N N . GLU A 1 228 ? -16.088 -1.868 -22.512 1.00 97.56 228 GLU A N 1
ATOM 1844 C CA . GLU A 1 228 ? -17.220 -0.927 -22.431 1.00 97.56 228 GLU A CA 1
ATOM 1845 C C . GLU A 1 228 ? -16.930 0.391 -23.172 1.00 97.56 228 GLU A C 1
ATOM 1847 O O . GLU A 1 228 ? -17.825 1.201 -23.394 1.00 97.56 228 GLU A O 1
ATOM 1852 N N . PHE A 1 229 ? -15.673 0.602 -23.574 1.00 96.81 229 PHE A N 1
ATOM 1853 C CA . PHE A 1 229 ? -15.185 1.811 -24.228 1.00 96.81 229 PHE A CA 1
ATOM 1854 C C . PHE A 1 229 ? -14.427 1.493 -25.523 1.00 96.81 229 PHE A C 1
ATOM 1856 O O . PHE A 1 229 ? -13.381 2.089 -25.793 1.00 96.81 229 PHE A O 1
ATOM 1863 N N . ASP A 1 230 ? -14.930 0.548 -26.321 1.00 95.88 230 ASP A N 1
ATOM 1864 C CA . ASP A 1 230 ? -14.345 0.124 -27.607 1.00 95.88 230 ASP A CA 1
ATOM 1865 C C . ASP A 1 230 ? -12.915 -0.440 -27.479 1.00 95.88 230 ASP A C 1
ATOM 1867 O O . ASP A 1 230 ? -12.078 -0.279 -28.369 1.00 95.88 230 ASP A O 1
ATOM 1871 N N . GLY A 1 231 ? -12.578 -1.026 -26.326 1.00 93.50 231 GLY A N 1
ATOM 1872 C CA . GLY A 1 231 ? -11.217 -1.475 -26.021 1.00 93.50 231 GLY A CA 1
ATOM 1873 C C . GLY A 1 231 ? -10.222 -0.326 -25.824 1.00 93.50 231 GLY A C 1
ATOM 1874 O O . GLY A 1 231 ? -9.013 -0.555 -25.827 1.00 93.50 231 GLY A O 1
ATOM 1875 N N . ASN A 1 232 ? -10.694 0.916 -25.671 1.00 94.44 232 ASN A N 1
ATOM 1876 C CA . ASN A 1 232 ? -9.839 2.089 -25.564 1.00 94.44 232 ASN A CA 1
ATOM 1877 C C . ASN A 1 232 ? -9.464 2.376 -24.097 1.00 94.44 232 ASN A C 1
ATOM 1879 O O . ASN A 1 232 ? -10.268 2.962 -23.360 1.00 94.44 232 ASN A O 1
ATOM 1883 N N . PRO A 1 233 ? -8.215 2.091 -23.672 1.00 92.56 233 PRO A N 1
ATOM 1884 C CA . PRO A 1 233 ? -7.799 2.283 -22.287 1.00 92.56 233 PRO A CA 1
ATOM 1885 C C . PRO A 1 233 ? -7.782 3.755 -21.856 1.00 92.56 233 PRO A C 1
ATOM 1887 O O . PRO A 1 233 ? -7.741 4.042 -20.663 1.00 92.56 233 PRO A O 1
ATOM 1890 N N . HIS A 1 234 ? -7.778 4.705 -22.801 1.00 93.69 234 HIS A N 1
ATOM 1891 C CA . HIS A 1 234 ? -7.848 6.130 -22.487 1.00 93.69 234 HIS A CA 1
ATOM 1892 C C . HIS A 1 234 ? -9.251 6.547 -22.055 1.00 93.69 234 HIS A C 1
ATOM 1894 O O . HIS A 1 234 ? -9.385 7.209 -21.025 1.00 93.69 234 HIS A O 1
ATOM 1900 N N . LYS A 1 235 ? -10.274 6.129 -22.810 1.00 95.75 235 LYS A N 1
ATOM 1901 C CA . LYS A 1 235 ? -11.677 6.398 -22.476 1.00 95.75 235 LYS A CA 1
ATOM 1902 C C . LYS A 1 235 ? -12.041 5.746 -21.137 1.00 95.75 235 LYS A C 1
ATOM 1904 O O . LYS A 1 235 ? -12.560 6.425 -20.255 1.00 95.75 235 LYS A O 1
ATOM 1909 N N . SER A 1 236 ? -11.670 4.479 -20.940 1.00 97.25 236 SER A N 1
ATOM 1910 C CA . SER A 1 236 ? -11.922 3.772 -19.677 1.00 97.25 236 SER A CA 1
ATOM 1911 C C . SER A 1 236 ? -11.155 4.383 -18.493 1.00 97.25 236 SER A C 1
ATOM 1913 O O . SER A 1 236 ? -11.703 4.474 -17.398 1.00 97.25 236 SER A O 1
ATOM 1915 N N . ALA A 1 237 ? -9.927 4.889 -18.688 1.00 96.62 237 ALA A N 1
ATOM 1916 C CA . ALA A 1 237 ? -9.182 5.581 -17.627 1.00 96.62 237 ALA A CA 1
ATOM 1917 C C . ALA A 1 237 ? -9.835 6.911 -17.227 1.00 96.62 237 ALA A C 1
ATOM 1919 O O . ALA A 1 237 ? -9.889 7.247 -16.043 1.00 96.62 237 ALA A O 1
ATOM 1920 N N . GLN A 1 238 ? -10.318 7.680 -18.210 1.00 96.38 238 GLN A N 1
ATOM 1921 C CA . GLN A 1 238 ? -11.063 8.916 -17.959 1.00 96.38 238 GLN A CA 1
ATOM 1922 C C . GLN A 1 238 ? -12.366 8.627 -17.217 1.00 96.38 238 GLN A C 1
ATOM 1924 O O . GLN A 1 238 ? -12.686 9.330 -16.261 1.00 96.38 238 GLN A O 1
ATOM 1929 N N . HIS A 1 239 ? -13.073 7.565 -17.604 1.00 97.75 239 HIS A N 1
ATOM 1930 C CA . HIS A 1 239 ? -14.285 7.149 -16.917 1.00 97.75 239 HIS A CA 1
ATOM 1931 C C . HIS A 1 239 ? -13.999 6.689 -15.481 1.00 97.75 239 HIS A C 1
ATOM 1933 O O . HIS A 1 239 ? -14.659 7.143 -14.554 1.00 97.75 239 HIS A O 1
ATOM 1939 N N . ALA A 1 240 ? -12.954 5.888 -15.257 1.00 97.88 240 ALA A N 1
ATOM 1940 C CA . ALA A 1 240 ? -12.539 5.491 -13.911 1.00 97.88 240 ALA A CA 1
ATOM 1941 C C . ALA A 1 240 ? -12.172 6.700 -13.031 1.00 97.88 240 ALA A C 1
ATOM 1943 O O . ALA A 1 240 ? -12.493 6.731 -11.842 1.00 97.88 240 ALA A O 1
ATOM 1944 N N . TRP A 1 241 ? -11.531 7.723 -13.607 1.00 96.88 241 TRP A N 1
ATOM 1945 C CA . TRP A 1 241 ? -11.286 8.984 -12.908 1.00 96.88 241 TRP A CA 1
ATOM 1946 C C . TRP A 1 241 ? -12.588 9.700 -12.549 1.00 96.88 241 TRP A C 1
ATOM 1948 O O . TRP A 1 241 ? -12.746 10.117 -11.404 1.00 96.88 241 TRP A O 1
ATOM 1958 N N . GLN A 1 242 ? -13.528 9.797 -13.489 1.00 96.69 242 GLN A N 1
ATOM 1959 C CA . GLN A 1 242 ? -14.831 10.403 -13.240 1.00 96.69 242 GLN A CA 1
ATOM 1960 C C . GLN A 1 242 ? -15.584 9.695 -12.111 1.00 96.69 242 GLN A C 1
ATOM 1962 O O . GLN A 1 242 ? -16.011 10.355 -11.169 1.00 96.69 242 GLN A O 1
ATOM 1967 N N . ARG A 1 243 ? -15.664 8.362 -12.157 1.00 97.38 243 ARG A N 1
ATOM 1968 C CA . ARG A 1 243 ? -16.308 7.548 -11.120 1.00 97.38 243 ARG A CA 1
ATOM 1969 C C . ARG A 1 243 ? -15.663 7.756 -9.755 1.00 97.38 243 ARG A C 1
ATOM 1971 O O . ARG A 1 243 ? -16.367 7.939 -8.770 1.00 97.38 243 ARG A O 1
ATOM 1978 N N . LEU A 1 244 ? -14.330 7.817 -9.684 1.00 95.44 244 LEU A N 1
ATOM 1979 C CA . LEU A 1 244 ? -13.659 8.150 -8.429 1.00 95.44 244 LEU A CA 1
ATOM 1980 C C . LEU A 1 244 ? -14.038 9.554 -7.938 1.00 95.44 244 LEU A C 1
ATOM 1982 O O . LEU A 1 244 ? -14.278 9.714 -6.749 1.00 95.44 244 LEU A O 1
ATOM 1986 N N . VAL A 1 245 ? -14.082 10.568 -8.807 1.00 93.88 245 VAL A N 1
ATOM 1987 C CA . VAL A 1 245 ? -14.495 11.927 -8.414 1.00 93.88 245 VAL A CA 1
ATOM 1988 C C . VAL A 1 245 ? -15.920 11.933 -7.861 1.00 93.88 245 VAL A C 1
ATOM 1990 O O . VAL A 1 245 ? -16.149 12.565 -6.832 1.00 93.88 245 VAL A O 1
ATOM 1993 N N . ASP A 1 246 ? -16.837 11.204 -8.492 1.00 93.38 246 ASP A N 1
ATOM 1994 C CA . ASP A 1 246 ? -18.219 11.061 -8.026 1.00 93.38 246 ASP A CA 1
ATOM 1995 C C . ASP A 1 246 ? -18.248 10.428 -6.620 1.00 93.38 246 ASP A C 1
ATOM 1997 O O . ASP A 1 246 ? -18.745 11.042 -5.676 1.00 93.38 246 ASP A O 1
ATOM 2001 N N . HIS A 1 247 ? -17.551 9.302 -6.421 1.00 93.12 247 HIS A N 1
ATOM 2002 C CA . HIS A 1 247 ? -17.417 8.658 -5.106 1.00 93.12 247 HIS A CA 1
ATOM 2003 C C . HIS A 1 247 ? -16.796 9.566 -4.043 1.00 93.12 247 HIS A C 1
ATOM 2005 O O . HIS A 1 247 ? -17.195 9.540 -2.881 1.00 93.12 247 HIS A O 1
ATOM 2011 N N . LEU A 1 248 ? -15.800 10.375 -4.408 1.00 89.44 248 LEU A N 1
ATOM 2012 C CA . LEU A 1 248 ? -15.162 11.312 -3.481 1.00 89.44 248 LEU A CA 1
ATOM 2013 C C . LEU A 1 248 ? -16.132 12.390 -2.989 1.00 89.44 248 LEU A C 1
ATOM 2015 O O . LEU A 1 248 ? -15.964 12.865 -1.866 1.00 89.44 248 LEU A O 1
ATOM 2019 N N . ILE A 1 249 ? -17.091 12.786 -3.829 1.00 87.62 249 ILE A N 1
ATOM 2020 C CA . ILE A 1 249 ? -18.118 13.785 -3.521 1.00 87.62 249 ILE A CA 1
ATOM 2021 C C . ILE A 1 249 ? -19.243 13.171 -2.687 1.00 87.62 249 ILE A C 1
ATOM 2023 O O . ILE A 1 249 ? -19.726 13.831 -1.771 1.00 87.62 249 ILE A O 1
ATOM 2027 N N . GLU A 1 250 ? -19.638 11.938 -3.002 1.00 88.69 250 GLU A N 1
ATOM 2028 C CA . GLU A 1 250 ? -20.775 11.245 -2.386 1.00 88.69 250 GLU A CA 1
ATOM 2029 C C . GLU A 1 250 ? -20.437 10.606 -1.033 1.00 88.69 250 GLU A C 1
ATOM 2031 O O . GLU A 1 250 ? -21.324 10.425 -0.204 1.00 88.69 250 GLU A O 1
ATOM 2036 N N . THR A 1 251 ? -19.165 10.276 -0.781 1.00 86.69 251 THR A N 1
ATOM 2037 C CA . THR A 1 251 ? -18.771 9.527 0.422 1.00 86.69 251 THR A CA 1
ATOM 2038 C C . THR A 1 251 ? -17.992 10.343 1.443 1.00 86.69 251 THR A C 1
ATOM 2040 O O . THR A 1 251 ? -17.035 11.063 1.127 1.00 86.69 251 THR A O 1
ATOM 2043 N N . ASN A 1 252 ? -18.320 10.107 2.710 1.00 83.12 252 ASN A N 1
ATOM 2044 C CA . ASN A 1 252 ? -17.644 10.697 3.856 1.00 83.12 252 ASN A CA 1
ATOM 2045 C C . ASN A 1 252 ? -16.237 10.128 4.077 1.00 83.12 252 ASN A C 1
ATOM 2047 O O . ASN A 1 252 ? -15.901 8.997 3.709 1.00 83.12 252 ASN A O 1
ATOM 2051 N N . LEU A 1 253 ? -15.386 10.940 4.700 1.00 78.50 253 LEU A N 1
ATOM 2052 C CA . LEU A 1 253 ? -14.043 10.525 5.086 1.00 78.50 253 LEU A CA 1
ATOM 2053 C C . LEU A 1 253 ? -14.102 9.363 6.084 1.00 78.50 253 LEU A C 1
ATOM 2055 O O . LEU A 1 253 ? -14.933 9.387 6.986 1.00 78.50 253 LEU A O 1
ATOM 2059 N N . PRO A 1 254 ? -13.205 8.372 5.974 1.00 75.31 254 PRO A N 1
ATOM 2060 C CA . PRO A 1 254 ? -13.114 7.337 6.990 1.00 75.31 254 PRO A CA 1
ATOM 2061 C C . PRO A 1 254 ? -12.662 7.943 8.325 1.00 75.31 254 PRO A C 1
ATOM 2063 O O . PRO A 1 254 ? -11.736 8.755 8.360 1.00 75.31 254 PRO A O 1
ATOM 2066 N N . GLU A 1 255 ? -13.287 7.514 9.425 1.00 65.56 255 GLU A N 1
ATOM 2067 C CA . GLU A 1 255 ? -12.974 7.979 10.789 1.00 65.56 255 GLU A CA 1
ATOM 2068 C C . GLU A 1 255 ? -11.528 7.664 11.197 1.00 65.56 255 GLU A C 1
ATOM 2070 O O . GLU A 1 255 ? -10.889 8.385 11.963 1.00 65.56 255 GLU A O 1
ATOM 2075 N N . LYS A 1 256 ? -10.991 6.566 10.658 1.00 66.69 256 LYS A N 1
ATOM 2076 C CA . LYS A 1 256 ? -9.609 6.128 10.851 1.00 66.69 256 LYS A CA 1
ATOM 2077 C C . LYS A 1 256 ? -8.815 6.367 9.579 1.00 66.69 256 LYS A C 1
ATOM 2079 O O . LYS A 1 256 ? -9.343 6.356 8.469 1.00 66.69 256 LYS A O 1
ATOM 2084 N N . ARG A 1 257 ? -7.500 6.542 9.733 1.00 62.66 257 ARG A N 1
ATOM 2085 C CA . ARG A 1 257 ? -6.587 6.712 8.598 1.00 62.66 257 ARG A CA 1
ATOM 2086 C C . ARG A 1 257 ? -6.761 5.546 7.620 1.00 62.66 257 ARG A C 1
ATOM 2088 O O . ARG A 1 257 ? -6.383 4.422 7.937 1.00 62.66 257 ARG A O 1
ATOM 2095 N N . ALA A 1 258 ? -7.308 5.847 6.443 1.00 61.91 258 ALA A N 1
ATOM 2096 C CA . ALA A 1 258 ? -7.570 4.870 5.396 1.00 61.91 258 ALA A CA 1
ATOM 2097 C C . ALA A 1 258 ? -6.326 4.035 5.068 1.00 61.91 258 ALA A C 1
ATOM 2099 O O . ALA A 1 258 ? -5.204 4.560 5.002 1.00 61.91 258 ALA A O 1
ATOM 2100 N N . LEU A 1 259 ? -6.533 2.745 4.797 1.00 62.84 259 LEU A N 1
ATOM 2101 C CA . LEU A 1 259 ? -5.509 1.894 4.208 1.00 62.84 259 LEU A CA 1
ATOM 2102 C C . LEU A 1 259 ? -5.151 2.450 2.824 1.00 62.84 259 LEU A C 1
ATOM 2104 O O . LEU A 1 259 ? -5.914 2.348 1.867 1.00 62.84 259 LEU A O 1
ATOM 2108 N N . ASN A 1 260 ? -3.967 3.050 2.712 1.00 63.66 260 ASN A N 1
ATOM 2109 C CA . ASN A 1 260 ? -3.419 3.451 1.422 1.00 63.66 260 ASN A CA 1
ATOM 2110 C C . ASN A 1 260 ? -2.828 2.219 0.733 1.00 63.66 260 ASN A C 1
ATOM 2112 O O . ASN A 1 260 ? -1.678 1.844 0.990 1.00 63.66 260 ASN A O 1
ATOM 2116 N N . TYR A 1 261 ? -3.602 1.596 -0.153 1.00 73.06 261 TYR A N 1
ATOM 2117 C CA . TYR A 1 261 ? -3.093 0.523 -0.999 1.00 73.06 261 TYR A CA 1
ATOM 2118 C C . TYR A 1 261 ? -2.077 1.092 -1.986 1.00 73.06 261 TYR A C 1
ATOM 2120 O O . TYR A 1 261 ? -2.398 1.931 -2.824 1.00 73.06 261 TYR A O 1
ATOM 2128 N N . LYS A 1 262 ? -0.828 0.623 -1.898 1.00 75.81 262 LYS A N 1
ATOM 2129 C CA . LYS A 1 262 ? 0.183 0.924 -2.924 1.00 75.81 262 LYS A CA 1
ATOM 2130 C C . LYS A 1 262 ? -0.243 0.371 -4.290 1.00 75.81 262 LYS A C 1
ATOM 2132 O O . LYS A 1 262 ? -0.014 1.018 -5.310 1.00 75.81 262 LYS A O 1
ATOM 2137 N N . GLU A 1 263 ? -0.909 -0.785 -4.260 1.00 88.06 263 GLU A N 1
ATOM 2138 C CA . GLU A 1 263 ? -1.360 -1.550 -5.419 1.00 88.06 263 GLU A CA 1
ATOM 2139 C C . GLU A 1 263 ? -2.866 -1.838 -5.311 1.00 88.06 263 GLU A C 1
ATOM 2141 O O . GLU A 1 263 ? -3.252 -2.869 -4.760 1.00 88.06 263 GLU A O 1
ATOM 2146 N N . PRO A 1 264 ? -3.738 -0.945 -5.815 1.00 90.75 264 PRO A N 1
ATOM 2147 C CA . PRO A 1 264 ? -5.194 -1.129 -5.757 1.00 90.75 264 PRO A CA 1
ATOM 2148 C C . PRO A 1 264 ? -5.668 -2.428 -6.409 1.00 90.75 264 PRO A C 1
ATOM 2150 O O . PRO A 1 264 ? -6.605 -3.054 -5.937 1.00 90.75 264 PRO A O 1
ATOM 2153 N N . MET A 1 265 ? -4.982 -2.883 -7.458 1.00 93.56 265 MET A N 1
ATOM 2154 C CA . MET A 1 265 ? -5.274 -4.153 -8.131 1.00 93.56 265 MET A CA 1
ATOM 2155 C C . MET A 1 265 ? -5.168 -5.372 -7.200 1.00 93.56 265 MET A C 1
ATOM 2157 O O . MET A 1 265 ? -5.851 -6.364 -7.418 1.00 93.56 265 MET A O 1
ATOM 2161 N N . LEU A 1 266 ? -4.349 -5.292 -6.148 1.00 93.00 266 LEU A N 1
ATOM 2162 C CA . LEU A 1 266 ? -4.197 -6.350 -5.145 1.00 93.00 266 LEU A CA 1
ATOM 2163 C C . LEU A 1 266 ? -4.980 -6.052 -3.854 1.00 93.00 266 LEU A C 1
ATOM 2165 O O . LEU A 1 266 ? -4.846 -6.777 -2.869 1.00 93.00 266 LEU A O 1
ATOM 2169 N N . ALA A 1 267 ? -5.769 -4.975 -3.818 1.00 91.94 267 ALA A N 1
ATOM 2170 C CA . ALA A 1 267 ? -6.573 -4.640 -2.653 1.00 91.94 267 ALA A CA 1
ATOM 2171 C C . ALA A 1 267 ? -7.763 -5.597 -2.530 1.00 91.94 267 ALA A C 1
ATOM 2173 O O . ALA A 1 267 ? -8.497 -5.834 -3.485 1.00 91.94 267 ALA A O 1
ATOM 2174 N N . THR A 1 268 ? -7.971 -6.099 -1.320 1.00 90.94 268 THR A N 1
ATOM 2175 C CA . THR A 1 268 ? -9.004 -7.081 -0.950 1.00 90.94 268 THR A CA 1
ATOM 2176 C C . THR A 1 268 ? -10.285 -6.426 -0.432 1.00 90.94 268 THR A C 1
ATOM 2178 O O . THR A 1 268 ? -11.319 -7.078 -0.369 1.00 90.94 268 THR A O 1
ATOM 2181 N N . GLY A 1 269 ? -10.211 -5.147 -0.047 1.00 87.25 269 GLY A N 1
ATOM 2182 C CA . GLY A 1 269 ? -11.332 -4.360 0.471 1.00 87.25 269 GLY A CA 1
ATOM 2183 C C . GLY A 1 269 ? -11.657 -4.559 1.948 1.00 87.25 269 GLY A C 1
ATOM 2184 O O . GLY A 1 269 ? -12.356 -3.735 2.523 1.00 87.25 269 GLY A O 1
ATOM 2185 N N . MET A 1 270 ? -11.096 -5.582 2.593 1.00 88.38 270 MET A N 1
ATOM 2186 C CA . MET A 1 270 ? -11.298 -5.828 4.022 1.00 88.38 270 MET A CA 1
ATOM 2187 C C . MET A 1 270 ? -10.040 -5.502 4.815 1.00 88.38 270 MET A C 1
ATOM 2189 O O . MET A 1 270 ? -8.931 -5.865 4.414 1.00 88.38 270 MET A O 1
ATOM 2193 N N . ASP A 1 271 ? -10.211 -4.853 5.966 1.00 85.50 271 ASP A N 1
ATOM 2194 C CA . ASP A 1 271 ? -9.121 -4.743 6.930 1.00 85.50 271 ASP A CA 1
ATOM 2195 C C . ASP A 1 271 ? -8.758 -6.138 7.459 1.00 85.50 271 ASP A C 1
ATOM 2197 O O . ASP A 1 271 ? -9.614 -6.997 7.642 1.00 85.50 271 ASP A O 1
ATOM 2201 N N . GLY A 1 272 ? -7.472 -6.397 7.655 1.00 87.94 272 GLY A N 1
ATOM 2202 C CA . GLY A 1 272 ? -6.979 -7.707 8.075 1.00 87.94 272 GLY A CA 1
ATOM 2203 C C . GLY A 1 272 ? -6.828 -8.750 6.960 1.00 87.94 272 GLY A C 1
ATOM 2204 O O . GLY A 1 272 ? -5.917 -9.560 7.066 1.00 87.94 272 GLY A O 1
ATOM 2205 N N . LEU A 1 273 ? -7.588 -8.731 5.861 1.00 92.44 273 LEU A N 1
ATOM 2206 C CA . LEU A 1 273 ? -7.338 -9.612 4.705 1.00 92.44 273 LEU A CA 1
ATOM 2207 C C . LEU A 1 273 ? -6.370 -8.926 3.738 1.00 92.44 273 LEU A C 1
ATOM 2209 O O . LEU A 1 273 ? -6.642 -7.828 3.267 1.00 92.44 273 LEU A O 1
ATOM 2213 N N . PHE A 1 274 ? -5.249 -9.550 3.392 1.00 91.56 274 PHE A N 1
ATOM 2214 C CA . PHE A 1 274 ? -4.281 -8.956 2.473 1.00 91.56 274 PHE A CA 1
ATOM 2215 C C . PHE A 1 274 ? -3.724 -9.968 1.484 1.00 91.56 274 PHE A C 1
ATOM 2217 O O . PHE A 1 274 ? -3.448 -11.126 1.800 1.00 91.56 274 PHE A O 1
ATOM 2224 N N . PHE A 1 275 ? -3.528 -9.478 0.265 1.00 92.25 275 PHE A N 1
ATOM 2225 C CA . PHE A 1 275 ? -2.967 -10.231 -0.836 1.00 92.25 275 PHE A CA 1
ATOM 2226 C C . PHE A 1 275 ? -1.536 -9.755 -1.090 1.00 92.25 275 PHE A C 1
ATOM 2228 O O . PHE A 1 275 ? -1.299 -8.606 -1.467 1.00 92.25 275 PHE A O 1
ATOM 2235 N N . GLN A 1 276 ? -0.564 -10.616 -0.794 1.00 92.69 276 GLN A N 1
ATOM 2236 C CA . GLN A 1 276 ? 0.844 -10.243 -0.725 1.00 92.69 276 GLN A CA 1
ATOM 2237 C C . GLN A 1 276 ? 1.643 -10.877 -1.872 1.00 92.69 276 GLN A C 1
ATOM 2239 O O . GLN A 1 276 ? 1.800 -12.102 -1.887 1.00 92.69 276 GLN A O 1
ATOM 2244 N N . PRO A 1 277 ? 2.214 -10.073 -2.786 1.00 94.44 277 PRO A N 1
ATOM 2245 C CA . PRO A 1 277 ? 3.193 -10.559 -3.744 1.00 94.44 277 PRO A CA 1
ATOM 2246 C C . PRO A 1 277 ? 4.551 -10.778 -3.062 1.00 94.44 277 PRO A C 1
ATOM 2248 O O . PRO A 1 277 ? 4.959 -10.017 -2.180 1.00 94.44 277 PRO A O 1
ATOM 2251 N N . HIS A 1 278 ? 5.265 -11.815 -3.483 1.00 93.81 278 HIS A N 1
ATOM 2252 C CA . HIS A 1 278 ? 6.607 -12.151 -3.030 1.00 93.81 278 HIS A CA 1
ATOM 2253 C C . HIS A 1 278 ? 7.480 -12.523 -4.229 1.00 93.81 278 HIS A C 1
ATOM 2255 O O . HIS A 1 278 ? 7.342 -13.601 -4.812 1.00 93.81 278 HIS A O 1
ATOM 2261 N N . GLU A 1 279 ? 8.416 -11.640 -4.558 1.00 93.31 279 GLU A N 1
ATOM 2262 C CA . GLU A 1 279 ? 9.452 -11.881 -5.556 1.00 93.31 279 GLU A CA 1
ATOM 2263 C C . GLU A 1 279 ? 10.624 -12.636 -4.919 1.00 93.31 279 GLU A C 1
ATOM 2265 O O . GLU A 1 279 ? 11.138 -12.243 -3.870 1.00 93.31 279 GLU A O 1
ATOM 2270 N N . ARG A 1 280 ? 11.067 -13.722 -5.552 1.00 89.81 280 ARG A N 1
ATOM 2271 C CA . ARG A 1 280 ? 12.284 -14.444 -5.183 1.00 89.81 280 ARG A CA 1
ATOM 2272 C C . ARG A 1 280 ? 13.247 -14.449 -6.375 1.00 89.81 280 ARG A C 1
ATOM 2274 O O . ARG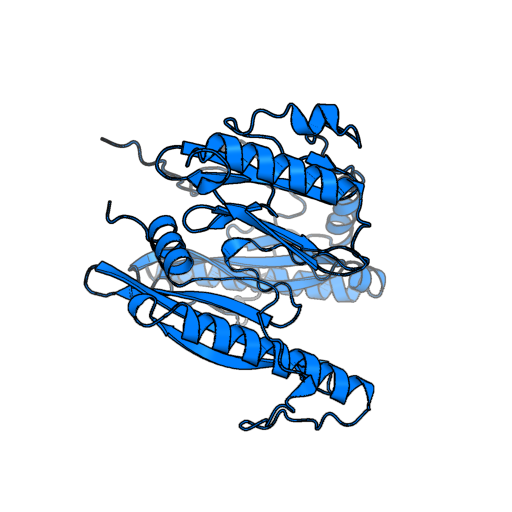 A 1 280 ? 12.947 -15.123 -7.364 1.00 89.81 280 ARG A O 1
ATOM 2281 N N . PRO A 1 281 ? 14.397 -13.757 -6.289 1.00 88.12 281 PRO A N 1
ATOM 2282 C CA . PRO A 1 281 ? 15.391 -13.770 -7.356 1.00 88.12 281 PRO A CA 1
ATOM 2283 C C . PRO A 1 281 ? 15.987 -15.174 -7.525 1.00 88.12 281 PRO A C 1
ATOM 2285 O O . PRO A 1 281 ? 16.215 -15.889 -6.543 1.00 88.12 281 PRO A O 1
ATOM 2288 N N . LEU A 1 282 ? 16.232 -15.568 -8.772 1.00 84.75 282 LEU A N 1
ATOM 2289 C CA . LEU A 1 282 ? 16.863 -16.835 -9.132 1.00 84.75 282 LEU A CA 1
ATOM 2290 C C . LEU A 1 282 ? 18.368 -16.658 -9.352 1.00 84.75 282 LEU A C 1
ATOM 2292 O O . LEU A 1 282 ? 18.823 -15.629 -9.849 1.00 84.75 282 LEU A O 1
ATOM 2296 N N . LYS A 1 283 ? 19.147 -17.703 -9.038 1.00 83.69 283 LYS A N 1
ATOM 2297 C CA . LYS A 1 283 ? 20.601 -17.722 -9.284 1.00 83.69 283 LYS A CA 1
ATOM 2298 C C . LYS A 1 283 ? 20.949 -17.631 -10.777 1.00 83.69 283 LYS A C 1
ATOM 2300 O O . LYS A 1 283 ? 21.985 -17.081 -11.117 1.00 83.69 283 LYS A O 1
ATOM 2305 N N . SER A 1 284 ? 20.081 -18.143 -11.649 1.00 82.44 284 SER A N 1
ATOM 2306 C CA . SER A 1 284 ? 20.231 -18.147 -13.112 1.00 82.44 284 SER A CA 1
ATOM 2307 C C . SER A 1 284 ? 19.968 -16.790 -13.780 1.00 82.44 284 SER A C 1
ATOM 2309 O O . SER A 1 284 ? 19.997 -16.702 -15.003 1.00 82.44 284 SER A O 1
ATOM 2311 N N . GLY A 1 285 ? 19.661 -15.747 -13.005 1.00 77.00 285 GLY A N 1
ATOM 2312 C CA . GLY A 1 285 ? 19.051 -14.526 -13.523 1.00 77.00 285 GLY A CA 1
ATOM 2313 C C . GLY A 1 285 ? 17.530 -14.669 -13.632 1.00 77.00 285 GLY A C 1
ATOM 2314 O O . GLY A 1 285 ? 16.999 -15.755 -13.869 1.00 77.00 285 GLY A O 1
ATOM 2315 N N . GLY A 1 286 ? 16.820 -13.564 -13.398 1.00 83.31 286 GLY A N 1
ATOM 2316 C CA . GLY A 1 286 ? 15.358 -13.523 -13.320 1.00 83.31 286 GLY A CA 1
ATOM 2317 C C . GLY A 1 286 ? 14.802 -13.703 -11.904 1.00 83.31 286 GLY A C 1
ATOM 2318 O O . GLY A 1 286 ? 15.544 -13.797 -10.922 1.00 83.31 286 GLY A O 1
ATOM 2319 N N . SER A 1 287 ? 13.474 -13.742 -11.811 1.00 88.44 287 SER A N 1
ATOM 2320 C CA . SER A 1 287 ? 12.736 -13.825 -10.551 1.00 88.44 287 SER A CA 1
ATOM 2321 C C . SER A 1 287 ? 11.546 -14.768 -10.679 1.00 88.44 287 SER A C 1
ATOM 2323 O O . SER A 1 287 ? 10.882 -14.811 -11.710 1.00 88.44 287 SER A O 1
ATOM 2325 N N . THR A 1 288 ? 11.245 -15.483 -9.598 1.00 91.94 288 THR A N 1
ATOM 2326 C CA . THR A 1 288 ? 9.982 -16.214 -9.430 1.00 91.94 288 THR A CA 1
ATOM 2327 C C . THR A 1 288 ? 9.048 -15.409 -8.550 1.00 91.94 288 THR A C 1
ATOM 2329 O O . THR A 1 288 ? 9.486 -14.759 -7.600 1.00 91.94 288 THR A O 1
ATOM 2332 N N . TRP A 1 289 ? 7.756 -15.458 -8.851 1.00 94.94 289 TRP A N 1
ATOM 2333 C CA . TRP A 1 289 ? 6.745 -14.730 -8.100 1.00 94.94 289 TRP A CA 1
ATOM 2334 C C . TRP A 1 289 ? 5.800 -15.703 -7.419 1.00 94.94 289 TRP A C 1
ATOM 2336 O O . TRP A 1 289 ? 5.263 -16.611 -8.048 1.00 94.94 289 TRP A O 1
ATOM 2346 N N . ARG A 1 290 ? 5.590 -15.492 -6.122 1.00 96.00 290 ARG A N 1
ATOM 2347 C CA . ARG A 1 290 ? 4.528 -16.140 -5.355 1.00 96.00 290 ARG A CA 1
ATOM 2348 C C . ARG A 1 290 ? 3.545 -15.092 -4.880 1.00 96.00 290 ARG A C 1
ATOM 2350 O O . ARG A 1 290 ? 3.949 -13.997 -4.498 1.00 96.00 290 ARG A O 1
ATOM 2357 N N . PHE A 1 291 ? 2.272 -15.445 -4.855 1.00 96.75 291 PHE A N 1
ATOM 2358 C CA . PHE A 1 291 ? 1.233 -14.613 -4.266 1.00 96.75 291 PHE A CA 1
ATOM 2359 C C . PHE A 1 291 ? 0.579 -15.364 -3.121 1.00 96.75 291 PHE A C 1
ATOM 2361 O O . PHE A 1 291 ? 0.303 -16.558 -3.227 1.00 96.75 291 PHE A O 1
ATOM 2368 N N . MET A 1 292 ? 0.378 -14.662 -2.010 1.00 96.44 292 MET A N 1
ATOM 2369 C CA . MET A 1 292 ? -0.155 -15.225 -0.778 1.00 96.44 292 MET A CA 1
ATOM 2370 C C . MET A 1 292 ? -1.413 -14.475 -0.360 1.00 96.44 292 MET A C 1
ATOM 2372 O O . MET A 1 292 ? -1.366 -13.260 -0.162 1.00 96.44 292 MET A O 1
ATOM 2376 N N . VAL A 1 293 ? -2.505 -15.207 -0.160 1.00 95.62 293 VAL A N 1
ATOM 2377 C CA . VAL A 1 293 ? -3.694 -14.719 0.541 1.00 95.62 293 VAL A CA 1
ATOM 2378 C C . VAL A 1 293 ? -3.467 -14.950 2.028 1.00 95.62 293 VAL A C 1
ATOM 2380 O O . VAL A 1 293 ? -3.266 -16.088 2.461 1.00 95.62 293 VAL A O 1
ATOM 2383 N N . LYS A 1 294 ? -3.470 -13.878 2.814 1.00 94.81 294 LYS A N 1
ATOM 2384 C CA . LYS A 1 294 ? -3.246 -13.932 4.257 1.00 94.81 294 LYS A CA 1
ATOM 2385 C C . LYS A 1 294 ? -4.313 -13.141 4.986 1.00 94.81 294 LYS A C 1
ATOM 2387 O O . LYS A 1 294 ? -4.769 -12.114 4.491 1.00 94.81 294 LYS A O 1
ATOM 2392 N N . ILE A 1 295 ? -4.640 -13.580 6.189 1.00 92.75 295 ILE A N 1
ATOM 2393 C CA . ILE A 1 295 ? -5.474 -12.825 7.120 1.00 92.75 295 ILE A CA 1
ATOM 2394 C C . ILE A 1 295 ? -4.656 -12.439 8.344 1.00 92.75 295 ILE A C 1
ATOM 2396 O O . ILE A 1 295 ? -3.780 -13.181 8.781 1.00 92.75 295 ILE A O 1
ATOM 2400 N N . ARG A 1 296 ? -4.922 -11.258 8.886 1.00 90.44 296 ARG A N 1
ATOM 2401 C CA . ARG A 1 296 ? -4.418 -10.760 10.157 1.00 90.44 296 ARG A CA 1
ATOM 2402 C C . ARG A 1 296 ? -5.611 -10.639 11.079 1.00 90.44 296 ARG A C 1
ATOM 2404 O O . ARG A 1 296 ? -6.452 -9.766 10.891 1.00 90.44 296 ARG A O 1
ATOM 2411 N N . LEU A 1 297 ? -5.637 -11.503 12.073 1.00 87.94 297 LEU A N 1
ATOM 2412 C CA . LEU A 1 297 ? -6.664 -11.552 13.093 1.00 87.94 297 LEU A CA 1
ATOM 2413 C C . LEU A 1 297 ? -6.114 -10.948 14.382 1.00 87.94 297 LEU A C 1
ATOM 2415 O O . LEU A 1 297 ? -4.915 -11.032 14.658 1.00 87.94 297 LEU A O 1
ATOM 2419 N N . LYS A 1 298 ? -6.983 -10.306 15.159 1.00 80.50 298 LYS A N 1
ATOM 2420 C CA . LYS A 1 298 ? -6.651 -9.877 16.519 1.00 80.50 298 LYS A CA 1
ATOM 2421 C C . LYS A 1 298 ? -6.978 -11.024 17.465 1.00 80.50 298 LYS A C 1
ATOM 2423 O O . LYS A 1 298 ? -8.087 -11.548 17.405 1.00 80.50 298 LYS A O 1
ATOM 2428 N N . THR A 1 299 ? -6.024 -11.406 18.304 1.00 76.62 299 THR A N 1
ATOM 2429 C CA . THR A 1 299 ? -6.281 -12.302 19.435 1.00 76.62 299 THR A CA 1
ATOM 2430 C C . THR A 1 299 ? -6.944 -11.531 20.578 1.00 76.62 299 THR A C 1
ATOM 2432 O O . THR A 1 299 ? -6.922 -10.298 20.589 1.00 76.62 299 THR A O 1
ATOM 2435 N N . GLU A 1 300 ? -7.475 -12.247 21.569 1.00 70.75 300 GLU A N 1
ATOM 2436 C CA . GLU A 1 300 ? -8.006 -11.669 22.815 1.00 70.75 300 GLU A CA 1
ATOM 2437 C C . GLU A 1 300 ? -6.975 -10.758 23.513 1.00 70.75 300 GLU A C 1
ATOM 2439 O O . GLU A 1 300 ? -7.290 -9.663 23.966 1.00 70.75 300 GLU A O 1
ATOM 2444 N N . SER A 1 301 ? -5.690 -11.134 23.469 1.00 71.88 301 SER A N 1
ATOM 2445 C CA . SER A 1 301 ? -4.584 -10.322 23.997 1.00 71.88 301 SER A CA 1
ATOM 2446 C C . SER A 1 301 ? -4.273 -9.060 23.167 1.00 71.88 301 SER A C 1
ATOM 2448 O O . SER A 1 301 ? -3.226 -8.440 23.365 1.00 71.88 301 SER A O 1
ATOM 2450 N N . GLY A 1 302 ? -5.068 -8.753 22.138 1.00 72.25 302 GLY A N 1
ATOM 2451 C CA . GLY A 1 302 ? -4.854 -7.656 21.194 1.00 72.25 302 GLY A CA 1
ATOM 2452 C C . GLY A 1 302 ? -3.657 -7.837 20.252 1.00 72.25 302 GLY A C 1
ATOM 2453 O O . GLY A 1 302 ? -3.342 -6.926 19.481 1.00 72.25 302 GLY A O 1
ATOM 2454 N N . LYS A 1 303 ? -2.974 -8.991 20.281 1.00 78.69 303 LYS A N 1
ATOM 2455 C CA . LYS A 1 303 ? -1.807 -9.240 19.425 1.00 78.69 303 LYS A CA 1
ATOM 2456 C C . LYS A 1 303 ? -2.275 -9.668 18.029 1.00 78.69 303 LYS A C 1
ATOM 2458 O O . LYS A 1 303 ? -3.182 -10.489 17.907 1.00 78.69 303 LYS A O 1
ATOM 2463 N N . PRO A 1 304 ? -1.675 -9.134 16.953 1.00 82.56 304 PRO A N 1
ATOM 2464 C CA . PRO A 1 304 ? -2.014 -9.565 15.608 1.00 82.56 304 PRO A CA 1
ATOM 2465 C C . PRO A 1 304 ? -1.401 -10.940 15.318 1.00 82.56 304 PRO A C 1
ATOM 2467 O O . PRO A 1 304 ? -0.180 -11.092 15.344 1.00 82.56 304 PRO A O 1
ATOM 2470 N N . GLN A 1 305 ? -2.235 -11.914 14.970 1.00 86.06 305 GLN A N 1
ATOM 2471 C CA . GLN A 1 305 ? -1.816 -13.200 14.419 1.00 86.06 305 GLN A CA 1
ATOM 2472 C C . GLN A 1 305 ? -2.058 -13.205 12.909 1.00 86.06 305 GLN A C 1
ATOM 2474 O O . GLN A 1 305 ? -3.104 -12.761 12.440 1.00 86.06 305 GLN A O 1
ATOM 2479 N N . VAL A 1 306 ? -1.083 -13.686 12.135 1.00 89.88 306 VAL A N 1
ATOM 2480 C CA . VAL A 1 306 ? -1.201 -13.802 10.676 1.00 89.88 306 VAL A CA 1
ATOM 2481 C C . VAL A 1 306 ? -1.362 -15.264 10.292 1.00 89.88 306 VAL A C 1
ATOM 2483 O O . VAL A 1 306 ? -0.504 -16.075 10.626 1.00 89.88 306 VAL A O 1
ATOM 2486 N N . LEU A 1 307 ? -2.414 -15.574 9.540 1.00 90.31 307 LEU A N 1
ATOM 2487 C CA . LEU A 1 307 ? -2.652 -16.898 8.976 1.00 90.31 307 LEU A CA 1
ATOM 2488 C C . LEU A 1 307 ? -2.516 -16.849 7.456 1.00 90.31 307 LEU A C 1
ATOM 2490 O O . LEU A 1 307 ? -2.984 -15.913 6.800 1.00 90.31 307 LEU A O 1
ATOM 2494 N N . LEU A 1 308 ? -1.847 -17.856 6.900 1.00 93.38 308 LEU A N 1
ATOM 2495 C CA . LEU A 1 308 ? -1.761 -18.069 5.461 1.00 93.38 308 LEU A CA 1
ATOM 2496 C C . LEU A 1 308 ? -2.963 -18.905 5.029 1.00 93.38 308 LEU A C 1
ATOM 2498 O O . LEU A 1 308 ? -3.082 -20.049 5.443 1.00 93.38 308 LEU A O 1
ATOM 2502 N N . ILE A 1 309 ? -3.814 -18.346 4.172 1.00 93.88 309 ILE A N 1
ATOM 2503 C CA . ILE A 1 309 ? -4.947 -19.083 3.600 1.00 93.88 309 ILE A CA 1
ATOM 2504 C C . ILE A 1 309 ? -4.470 -19.938 2.433 1.00 93.88 309 ILE A C 1
ATOM 2506 O O . ILE A 1 309 ? -4.771 -21.123 2.345 1.00 93.88 309 ILE A O 1
ATOM 2510 N N . ARG A 1 310 ? -3.709 -19.326 1.519 1.00 95.31 310 ARG A N 1
ATOM 2511 C CA . ARG A 1 310 ? -3.170 -19.999 0.336 1.00 95.31 310 ARG A CA 1
ATOM 2512 C C . ARG A 1 310 ? -1.979 -19.230 -0.215 1.00 95.31 310 ARG A C 1
ATOM 2514 O O . ARG A 1 310 ? -1.951 -18.000 -0.149 1.00 95.31 310 ARG A O 1
ATOM 2521 N N . GLY A 1 311 ? -0.993 -19.939 -0.757 1.00 95.94 311 GLY A N 1
ATOM 2522 C CA . GLY A 1 311 ? 0.219 -19.327 -1.296 1.00 95.94 311 GLY A CA 1
ATOM 2523 C C . GLY A 1 311 ? 0.827 -20.114 -2.448 1.00 95.94 311 GLY A C 1
ATOM 2524 O O . GLY A 1 311 ? 1.540 -21.092 -2.223 1.00 95.94 311 GLY A O 1
ATOM 2525 N N . GLU A 1 312 ? 0.638 -19.632 -3.670 1.00 96.44 312 GLU A N 1
ATOM 2526 C CA . GLU A 1 312 ? 1.049 -20.326 -4.897 1.00 96.44 312 GLU A CA 1
ATOM 2527 C C . GLU A 1 312 ? 1.951 -19.458 -5.773 1.00 96.44 312 GLU A C 1
ATOM 2529 O O . GLU A 1 312 ? 2.087 -18.248 -5.541 1.00 96.44 312 GLU A O 1
ATOM 2534 N N . ARG A 1 313 ? 2.621 -20.086 -6.746 1.00 94.88 313 ARG A N 1
ATOM 2535 C CA . ARG A 1 313 ? 3.354 -19.352 -7.780 1.00 94.88 313 ARG A CA 1
ATOM 2536 C C . ARG A 1 313 ? 2.372 -18.722 -8.761 1.00 94.88 313 ARG A C 1
ATOM 2538 O O . ARG A 1 313 ? 1.214 -19.120 -8.822 1.00 94.88 313 ARG A O 1
ATOM 2545 N N . VAL A 1 314 ? 2.813 -17.703 -9.493 1.00 93.69 314 VAL A N 1
ATOM 2546 C CA . VAL A 1 314 ? 1.936 -16.980 -10.430 1.00 93.69 314 VAL A CA 1
ATOM 2547 C C . VAL A 1 314 ? 1.338 -17.899 -11.498 1.00 93.69 314 VAL A C 1
ATOM 2549 O O . VAL A 1 314 ? 0.178 -17.726 -11.850 1.00 93.69 314 VAL A O 1
ATOM 2552 N N . GLU A 1 315 ? 2.108 -18.881 -11.961 1.00 93.50 315 GLU A N 1
ATOM 2553 C CA . GLU A 1 315 ? 1.714 -19.870 -12.966 1.00 93.50 315 GLU A CA 1
ATOM 2554 C C . GLU A 1 315 ? 0.674 -20.886 -12.470 1.00 93.50 315 GLU A C 1
ATOM 2556 O O . GLU A 1 315 ? -0.086 -21.416 -13.276 1.00 93.50 315 GLU A O 1
ATOM 2561 N N . ASP A 1 316 ? 0.605 -21.109 -11.156 1.00 96.38 316 ASP A N 1
ATOM 2562 C CA . ASP A 1 316 ? -0.288 -22.096 -10.539 1.00 96.38 316 ASP A CA 1
ATOM 2563 C C . ASP A 1 316 ? -1.657 -21.484 -10.173 1.00 96.38 316 ASP A C 1
ATOM 2565 O O . ASP A 1 316 ? -2.652 -22.193 -10.001 1.00 96.38 316 ASP A O 1
ATOM 2569 N N . TRP A 1 317 ? -1.738 -20.150 -10.085 1.00 96.06 317 TRP A N 1
ATOM 2570 C CA . TRP A 1 317 ? -2.989 -19.455 -9.797 1.00 96.06 317 TRP A CA 1
ATOM 2571 C C . TRP A 1 317 ? -3.961 -19.546 -10.977 1.00 96.06 317 TRP A C 1
ATOM 2573 O O . TRP A 1 317 ? -3.729 -19.008 -12.061 1.00 96.06 317 TRP A O 1
ATOM 2583 N N . THR A 1 318 ? -5.134 -20.119 -10.721 1.00 96.19 318 THR A N 1
ATOM 2584 C CA . THR A 1 318 ? -6.312 -20.000 -11.585 1.00 96.19 318 THR A CA 1
ATOM 2585 C C . THR A 1 318 ? -7.226 -18.890 -11.060 1.00 96.19 318 THR A C 1
ATOM 2587 O O . THR A 1 318 ? -7.173 -18.492 -9.898 1.00 96.19 318 THR A O 1
ATOM 2590 N N . THR A 1 319 ? -8.113 -18.350 -11.896 1.00 94.38 319 THR A N 1
ATOM 2591 C CA . THR A 1 319 ? -9.095 -17.369 -11.396 1.00 94.38 319 THR A CA 1
ATOM 2592 C C . THR A 1 319 ? -10.026 -17.995 -10.351 1.00 94.38 319 THR A C 1
ATOM 2594 O O . THR A 1 319 ? -10.391 -17.331 -9.385 1.00 94.38 319 THR A O 1
ATOM 2597 N N . GLN A 1 320 ? -10.370 -19.275 -10.510 1.00 95.19 320 GLN A N 1
ATOM 2598 C CA . GLN A 1 320 ? -11.259 -19.989 -9.597 1.00 95.19 320 GLN A CA 1
ATOM 2599 C C . GLN A 1 320 ? -10.627 -20.177 -8.214 1.00 95.19 320 GLN A C 1
ATOM 2601 O O . GLN A 1 320 ? -11.222 -19.770 -7.217 1.00 95.19 320 GLN A O 1
ATOM 2606 N N . ASN A 1 321 ? -9.415 -20.738 -8.142 1.00 94.81 321 ASN A N 1
ATOM 2607 C CA . ASN A 1 321 ? -8.772 -21.002 -6.854 1.00 94.81 321 ASN A CA 1
ATOM 2608 C C . ASN A 1 321 ? -8.373 -19.704 -6.121 1.00 94.81 321 ASN A C 1
ATOM 2610 O O . ASN A 1 321 ? -8.381 -19.657 -4.890 1.00 94.81 321 ASN A O 1
ATOM 2614 N N . LEU A 1 322 ? -8.098 -18.625 -6.862 1.00 94.88 322 LEU A N 1
ATOM 2615 C CA . LEU A 1 322 ? -7.871 -17.287 -6.320 1.00 94.88 322 LEU A CA 1
ATOM 2616 C C . LEU A 1 322 ? -9.133 -16.708 -5.684 1.00 94.88 322 LEU A C 1
ATOM 2618 O O . LEU A 1 322 ? -9.087 -16.228 -4.551 1.00 94.88 322 LEU A O 1
ATOM 2622 N N . GLN A 1 323 ? -10.264 -16.779 -6.387 1.00 94.81 323 GLN A N 1
ATOM 2623 C CA . GLN A 1 323 ? -11.548 -16.331 -5.852 1.00 94.81 323 GLN A CA 1
ATOM 2624 C C . GLN A 1 323 ? -11.967 -17.147 -4.632 1.00 94.81 323 GLN A C 1
ATOM 2626 O O . GLN A 1 323 ? -12.430 -16.571 -3.652 1.00 94.81 323 GLN A O 1
ATOM 2631 N N . GLU A 1 324 ? -11.768 -18.463 -4.660 1.00 95.12 324 GLU A N 1
ATOM 2632 C CA . GLU A 1 324 ? -12.024 -19.338 -3.518 1.00 95.12 324 GLU A CA 1
ATOM 2633 C C . GLU A 1 324 ? -11.165 -18.955 -2.307 1.00 95.12 324 GLU A C 1
ATOM 2635 O O . GLU A 1 324 ? -11.693 -18.797 -1.210 1.00 95.12 324 GLU A O 1
ATOM 2640 N N . ALA A 1 325 ? -9.865 -18.717 -2.497 1.00 95.12 325 ALA A N 1
ATOM 2641 C CA . ALA A 1 325 ? -8.980 -18.317 -1.408 1.00 95.12 325 ALA A CA 1
ATOM 2642 C C . ALA A 1 325 ? -9.348 -16.941 -0.822 1.00 95.12 325 ALA A C 1
ATOM 2644 O O . ALA A 1 325 ? -9.287 -16.756 0.395 1.00 95.12 325 ALA A O 1
ATOM 2645 N N . LEU A 1 326 ? -9.766 -15.985 -1.661 1.00 95.56 326 LEU A N 1
ATOM 2646 C CA . LEU A 1 326 ? -10.268 -14.683 -1.207 1.00 95.56 326 LEU A CA 1
ATOM 2647 C C . LEU A 1 326 ? -11.581 -14.823 -0.425 1.00 95.56 326 LEU A C 1
ATOM 2649 O O . LEU A 1 326 ? -11.691 -14.252 0.658 1.00 95.56 326 LEU A O 1
ATOM 2653 N N . ARG A 1 327 ? -12.537 -15.617 -0.929 1.00 95.56 327 ARG A N 1
ATOM 2654 C CA . ARG A 1 327 ? -13.808 -15.915 -0.245 1.00 95.56 327 ARG A CA 1
ATOM 2655 C C . ARG A 1 327 ? -13.579 -16.610 1.091 1.00 95.56 327 ARG A C 1
ATOM 2657 O O . ARG A 1 327 ? -14.209 -16.247 2.075 1.00 95.56 327 ARG A O 1
ATOM 2664 N N . HIS A 1 328 ? -12.654 -17.565 1.143 1.00 94.75 328 HIS A N 1
ATOM 2665 C CA . HIS A 1 328 ? -12.316 -18.271 2.373 1.00 94.75 328 HIS A CA 1
ATOM 2666 C C . HIS A 1 328 ? -11.694 -17.323 3.407 1.00 94.75 328 HIS A C 1
ATOM 2668 O O . HIS A 1 328 ? -12.116 -17.304 4.561 1.00 94.75 328 HIS A O 1
ATOM 2674 N N . GLY A 1 329 ? -10.744 -16.477 2.994 1.00 94.19 329 GLY A N 1
ATOM 2675 C CA . GLY A 1 329 ? -10.159 -15.463 3.874 1.00 94.19 329 GLY A CA 1
ATOM 2676 C C . GLY A 1 329 ? -11.186 -14.451 4.394 1.00 94.19 329 GLY A C 1
ATOM 2677 O O . GLY A 1 329 ? -11.163 -14.107 5.574 1.00 94.19 329 GLY A O 1
ATOM 2678 N N . GLU A 1 330 ? -12.112 -14.011 3.540 1.00 94.25 330 GLU A N 1
ATOM 2679 C CA . GLU A 1 330 ? -13.241 -13.157 3.924 1.00 94.25 330 GLU A CA 1
ATOM 2680 C C . GLU A 1 330 ? -14.168 -13.851 4.931 1.00 94.25 330 GLU A C 1
ATOM 2682 O O . GLU A 1 330 ? -14.509 -13.258 5.956 1.00 94.25 330 GLU A O 1
ATOM 2687 N N . ALA A 1 331 ? -14.535 -15.108 4.676 1.00 94.19 331 ALA A N 1
ATOM 2688 C CA . ALA A 1 331 ? -15.413 -15.878 5.547 1.00 94.19 331 ALA A CA 1
ATOM 2689 C C . ALA A 1 331 ? -14.793 -16.066 6.940 1.00 94.19 331 ALA A C 1
ATOM 2691 O O . ALA A 1 331 ? -15.463 -15.822 7.945 1.00 94.19 331 ALA A O 1
ATOM 2692 N N . ILE A 1 332 ? -13.498 -16.407 7.014 1.00 92.69 332 ILE A N 1
ATOM 2693 C CA . ILE A 1 332 ? -12.776 -16.505 8.290 1.00 92.69 332 ILE A CA 1
ATOM 2694 C C . ILE A 1 332 ? -12.789 -15.162 9.024 1.00 92.69 332 ILE A C 1
ATOM 2696 O O . ILE A 1 332 ? -13.060 -15.129 10.220 1.00 92.69 332 ILE A O 1
ATOM 2700 N N . LEU A 1 333 ? -12.511 -14.053 8.332 1.00 90.81 333 LEU A N 1
ATOM 2701 C CA . LEU A 1 333 ? -12.470 -12.729 8.953 1.00 90.81 333 LEU A CA 1
ATOM 2702 C C . LEU A 1 333 ? -13.840 -12.324 9.520 1.00 90.81 333 LEU A C 1
ATOM 2704 O O . LEU A 1 333 ? -13.922 -11.878 10.663 1.00 90.81 333 LEU A O 1
ATOM 2708 N N . ARG A 1 334 ? -14.916 -12.506 8.742 1.00 91.06 334 ARG A N 1
ATOM 2709 C CA . ARG A 1 334 ? -16.293 -12.219 9.180 1.00 91.06 334 ARG A CA 1
ATOM 2710 C C . ARG A 1 334 ? -16.673 -13.071 10.387 1.00 91.06 334 ARG A C 1
ATOM 2712 O O . ARG A 1 334 ? -17.187 -12.543 11.369 1.00 91.06 334 ARG A O 1
ATOM 2719 N N . TYR A 1 335 ? -16.384 -14.368 10.321 1.00 91.12 335 TYR A N 1
ATOM 2720 C CA . TYR A 1 335 ? -16.674 -15.292 11.407 1.00 91.12 335 TYR A CA 1
ATOM 2721 C C . TYR A 1 335 ? -15.891 -14.948 12.674 1.00 91.12 335 TYR A C 1
ATOM 2723 O O . TYR A 1 335 ? -16.462 -14.913 13.759 1.00 91.12 335 TYR A O 1
ATOM 2731 N N . TRP A 1 336 ? -14.602 -14.634 12.543 1.00 88.12 336 TRP A N 1
ATOM 2732 C CA . TRP A 1 336 ? -13.758 -14.270 13.675 1.00 88.12 336 TRP A CA 1
ATOM 2733 C C . TRP A 1 336 ? -14.224 -12.982 14.355 1.00 88.12 336 TRP A C 1
ATOM 2735 O O . TRP A 1 336 ? -14.334 -12.948 15.576 1.00 88.12 336 TRP A O 1
ATOM 2745 N N . ASN A 1 337 ? -14.558 -11.947 13.579 1.00 85.75 337 ASN A N 1
ATOM 2746 C CA . ASN A 1 337 ? -15.102 -10.705 14.130 1.00 85.75 337 ASN A CA 1
ATOM 2747 C C . ASN A 1 337 ? -16.428 -10.956 14.865 1.00 85.75 337 ASN A C 1
ATOM 2749 O O . ASN A 1 337 ? -16.596 -10.492 15.983 1.00 85.75 337 ASN A O 1
ATOM 2753 N N . HIS A 1 338 ? -17.312 -11.785 14.304 1.00 87.19 338 HIS A N 1
ATOM 2754 C CA . HIS A 1 338 ? -18.554 -12.183 14.974 1.00 87.19 338 HIS A CA 1
ATOM 2755 C C . HIS A 1 338 ? -18.326 -12.977 16.269 1.00 87.19 338 HIS A C 1
ATOM 2757 O O . HIS A 1 338 ? -19.109 -12.854 17.206 1.00 87.19 338 HIS A O 1
ATOM 2763 N N . GLN A 1 339 ? -17.278 -13.804 16.344 1.00 84.81 339 GLN A N 1
ATOM 2764 C CA . GLN A 1 339 ? -16.919 -14.507 17.582 1.00 84.81 339 GLN A CA 1
ATOM 2765 C C . GLN A 1 339 ? -16.328 -13.563 18.635 1.00 84.81 339 GLN A C 1
ATOM 2767 O O . GLN A 1 339 ? -16.615 -13.735 19.819 1.00 84.81 339 GLN A O 1
ATOM 2772 N N . LEU A 1 340 ? -15.540 -12.566 18.215 1.00 79.00 340 LEU A N 1
ATOM 2773 C CA . LEU A 1 340 ? -15.034 -11.508 19.095 1.00 79.00 340 LEU A CA 1
ATOM 2774 C C . LEU A 1 340 ? -16.180 -10.675 19.676 1.00 79.00 340 LEU A C 1
ATOM 2776 O O . LEU A 1 340 ? -16.208 -10.463 20.879 1.00 79.00 340 LEU A O 1
ATOM 2780 N N . ASP A 1 341 ? -17.159 -10.290 18.854 1.00 79.88 341 ASP A N 1
ATOM 2781 C CA . ASP A 1 341 ? -18.331 -9.520 19.299 1.00 79.88 341 ASP A CA 1
ATOM 2782 C C . ASP A 1 341 ? -19.230 -10.302 20.280 1.00 79.88 341 ASP A C 1
ATOM 2784 O O . ASP A 1 341 ? -20.080 -9.722 20.953 1.00 79.88 341 ASP A O 1
ATOM 2788 N N . LYS A 1 342 ? -19.066 -11.629 20.356 1.00 81.25 342 LYS A N 1
ATOM 2789 C CA . LYS A 1 342 ? -19.811 -12.525 21.252 1.00 81.25 342 LYS A CA 1
ATOM 2790 C C . LYS A 1 342 ? -19.005 -13.003 22.461 1.00 81.25 342 LYS A C 1
ATOM 2792 O O . LYS A 1 342 ? -19.476 -13.916 23.138 1.00 81.25 342 LYS A O 1
ATOM 2797 N N . ASP A 1 343 ? -17.806 -12.466 22.689 1.00 70.69 343 ASP A N 1
ATOM 2798 C CA . ASP A 1 343 ? -16.864 -12.908 23.733 1.00 70.69 343 ASP A CA 1
ATOM 2799 C C . ASP A 1 343 ? -16.548 -14.419 23.682 1.00 70.69 343 ASP A C 1
ATOM 2801 O O . ASP A 1 343 ? -16.271 -15.065 24.691 1.00 70.69 343 ASP A O 1
ATOM 2805 N N . ARG A 1 344 ? -16.616 -15.024 22.488 1.00 63.66 344 ARG A N 1
ATOM 2806 C CA . ARG A 1 344 ? -16.409 -16.470 22.266 1.00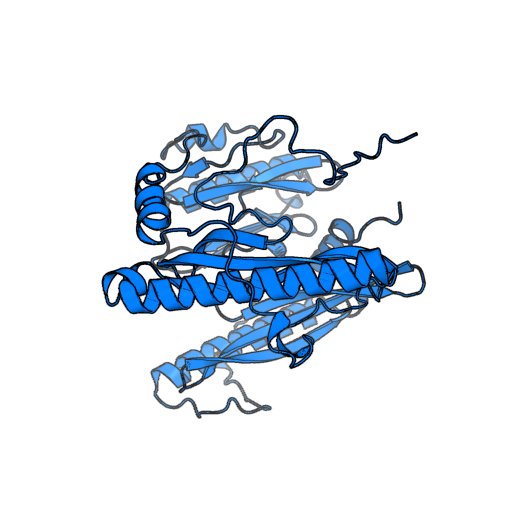 63.66 344 ARG A CA 1
ATOM 2807 C C . ARG A 1 344 ? -15.105 -16.797 21.546 1.00 63.66 344 ARG A C 1
ATOM 2809 O O . ARG A 1 344 ? -14.824 -17.968 21.287 1.00 63.66 344 ARG A O 1
ATOM 2816 N N . ALA A 1 345 ? -14.316 -15.789 21.191 1.00 60.41 345 ALA A N 1
ATOM 2817 C CA . ALA A 1 345 ? -13.018 -16.001 20.574 1.00 60.41 345 ALA A CA 1
ATOM 2818 C C . ALA A 1 345 ? -12.055 -16.624 21.596 1.00 60.41 345 ALA A C 1
ATOM 2820 O O . ALA A 1 345 ? -11.642 -15.971 22.548 1.00 60.41 345 ALA A O 1
ATOM 2821 N N . SER A 1 346 ? -11.676 -17.887 21.394 1.00 58.44 346 SER A N 1
ATOM 2822 C CA . SER A 1 346 ? -10.576 -18.497 22.139 1.00 58.44 346 SER A CA 1
ATOM 2823 C C . SER A 1 346 ? -9.269 -17.733 21.895 1.00 58.44 346 SER A C 1
ATOM 2825 O O . SER A 1 346 ? -9.037 -17.212 20.804 1.00 58.44 346 SER A O 1
ATOM 2827 N N . ALA A 1 347 ? -8.367 -17.726 22.881 1.00 56.72 347 ALA A N 1
ATOM 2828 C CA . ALA A 1 347 ? -7.056 -17.071 22.785 1.00 56.72 347 ALA A CA 1
ATOM 2829 C C . ALA A 1 347 ? -6.203 -17.518 21.574 1.00 56.72 347 ALA A C 1
ATOM 2831 O O . ALA A 1 347 ? -5.314 -16.781 21.140 1.00 56.72 347 ALA A O 1
ATOM 2832 N N . SER A 1 348 ? -6.474 -18.699 21.011 1.00 65.75 348 SER A N 1
ATOM 2833 C CA . SER A 1 348 ? -5.845 -19.215 19.795 1.00 65.75 348 SER A CA 1
ATOM 2834 C C . SER A 1 348 ? -6.873 -19.445 18.688 1.00 65.75 348 SER A C 1
ATOM 2836 O O . SER A 1 348 ? -7.955 -19.986 18.925 1.00 65.75 348 SER A O 1
ATOM 2838 N N . ILE A 1 349 ? -6.518 -19.055 17.460 1.00 68.25 349 ILE A N 1
ATOM 2839 C CA . ILE A 1 349 ? -7.268 -19.451 16.265 1.00 68.25 349 ILE A CA 1
ATOM 2840 C C . ILE A 1 349 ? -6.888 -20.903 15.946 1.00 68.25 349 ILE A C 1
ATOM 2842 O O . ILE A 1 349 ? -5.699 -21.166 15.739 1.00 68.25 349 ILE A O 1
ATOM 2846 N N . PRO A 1 350 ? -7.847 -21.843 15.905 1.00 69.94 350 PRO A N 1
ATOM 2847 C CA . PRO A 1 350 ? -7.575 -23.226 15.531 1.00 69.94 350 PRO A CA 1
ATOM 2848 C C . PRO A 1 350 ? -6.981 -23.307 14.120 1.00 69.94 350 PRO A C 1
ATOM 2850 O O . PRO A 1 350 ? -7.474 -22.641 13.210 1.00 69.94 350 PRO A O 1
ATOM 2853 N N . GLU A 1 351 ? -5.978 -24.165 13.908 1.00 68.12 351 GLU A N 1
ATOM 2854 C CA . GLU A 1 351 ? -5.410 -24.408 12.568 1.00 68.12 351 GLU A CA 1
ATOM 2855 C C . GLU A 1 351 ? -6.467 -24.910 11.568 1.00 68.12 351 GLU A C 1
ATOM 2857 O O . GLU A 1 351 ? -6.401 -24.585 10.387 1.00 68.12 351 GLU A O 1
ATOM 2862 N N . ASN A 1 352 ? -7.488 -25.622 12.060 1.00 71.50 352 ASN A N 1
ATOM 2863 C CA . ASN A 1 352 ? -8.593 -26.176 11.275 1.00 71.50 352 ASN A CA 1
ATOM 2864 C C . ASN A 1 352 ? -9.927 -25.486 11.598 1.00 71.50 352 ASN A C 1
ATOM 2866 O O . ASN A 1 352 ? -10.925 -26.143 11.897 1.00 71.50 352 ASN A O 1
ATOM 2870 N N . LEU A 1 353 ? -9.947 -24.151 11.605 1.00 79.31 353 LEU A N 1
ATOM 2871 C CA . LEU A 1 353 ? -11.169 -23.387 11.852 1.00 79.31 353 LEU A CA 1
ATOM 2872 C C . LEU A 1 353 ? -12.227 -23.684 10.773 1.00 79.31 353 LEU A C 1
ATOM 2874 O O . LEU A 1 353 ? -12.135 -23.197 9.648 1.00 79.31 353 LEU A O 1
ATOM 2878 N N . SER A 1 354 ? -13.257 -24.452 11.130 1.00 85.12 354 SER A N 1
ATOM 2879 C CA . SER A 1 354 ? -14.422 -24.666 10.269 1.00 85.12 354 SER A CA 1
ATOM 2880 C C . SER A 1 354 ? -15.319 -23.430 10.299 1.00 85.12 354 SER A C 1
ATOM 2882 O O . SER A 1 354 ? -15.869 -23.082 11.345 1.00 85.12 354 SER A O 1
ATOM 2884 N N . VAL A 1 355 ? -15.471 -22.766 9.152 1.00 90.38 355 VAL A N 1
ATOM 2885 C CA . VAL A 1 355 ? -16.278 -21.547 9.023 1.00 90.38 355 VAL A CA 1
ATOM 2886 C C . VAL A 1 355 ? -17.714 -21.897 8.618 1.00 90.38 355 VAL A C 1
ATOM 2888 O O . VAL A 1 355 ? -17.896 -22.487 7.546 1.00 90.38 355 VAL A O 1
ATOM 2891 N N . PRO A 1 356 ? -18.736 -21.521 9.413 1.00 92.94 356 PRO A N 1
ATOM 2892 C CA . PRO A 1 356 ? -20.137 -21.770 9.076 1.00 92.94 356 PRO A CA 1
ATOM 2893 C C . PRO A 1 356 ? -20.548 -21.137 7.741 1.00 92.94 356 PRO A C 1
ATOM 2895 O O . PRO A 1 356 ? -20.047 -20.074 7.364 1.00 92.94 356 PRO A O 1
ATOM 2898 N N . ARG A 1 357 ? -21.472 -21.790 7.021 1.00 93.69 357 ARG A N 1
ATOM 2899 C CA . ARG A 1 357 ? -21.844 -21.431 5.641 1.00 93.69 357 ARG A CA 1
ATOM 2900 C C . ARG A 1 357 ? -22.384 -20.005 5.527 1.00 93.69 357 ARG A C 1
ATOM 2902 O O . ARG A 1 357 ? -22.149 -19.368 4.507 1.00 93.69 357 ARG A O 1
ATOM 2909 N N . GLU A 1 358 ? -23.049 -19.487 6.555 1.00 95.12 358 GLU A N 1
ATOM 2910 C CA . GLU A 1 358 ? -23.607 -18.132 6.568 1.00 95.12 358 GLU A CA 1
ATOM 2911 C C . GLU A 1 358 ? -22.552 -17.015 6.463 1.00 95.12 358 GLU A C 1
ATOM 2913 O O . GLU A 1 358 ? -22.878 -15.906 6.045 1.00 95.12 358 GLU A O 1
ATOM 2918 N N . PHE A 1 359 ? -21.283 -17.295 6.784 1.00 94.06 359 PHE A N 1
ATOM 2919 C CA . PHE A 1 359 ? -20.190 -16.325 6.640 1.00 94.06 359 PHE A CA 1
ATOM 2920 C C . PHE A 1 359 ? -19.541 -16.349 5.252 1.00 94.06 359 PHE A C 1
ATOM 2922 O O . PHE A 1 359 ? -18.747 -15.460 4.934 1.00 94.06 359 PHE A O 1
ATOM 2929 N N . TRP A 1 360 ? -19.867 -17.338 4.414 1.00 95.06 360 TRP A N 1
ATOM 2930 C CA . TRP A 1 360 ? -19.333 -17.444 3.062 1.00 95.06 360 TRP A CA 1
ATOM 2931 C C . TRP A 1 360 ? -20.113 -16.556 2.101 1.00 95.06 360 TRP A C 1
ATOM 2933 O O . TRP A 1 360 ? -21.308 -16.735 1.880 1.00 95.06 360 TRP A O 1
ATOM 2943 N N . THR A 1 361 ? -19.407 -15.633 1.457 1.00 92.00 361 THR A N 1
ATOM 2944 C CA . THR A 1 361 ? -19.955 -14.854 0.348 1.00 92.00 361 THR A CA 1
ATOM 2945 C C . THR A 1 361 ? -19.988 -15.688 -0.929 1.00 92.00 361 THR A C 1
ATOM 2947 O O . THR A 1 361 ? -19.181 -16.604 -1.120 1.00 92.00 361 THR A O 1
ATOM 2950 N N . GLU A 1 362 ? -20.913 -15.380 -1.839 1.00 92.25 362 GLU A N 1
ATOM 2951 C CA . GLU A 1 362 ? -20.928 -15.986 -3.178 1.00 92.25 362 GLU A CA 1
ATOM 2952 C C . GLU A 1 362 ? -19.730 -15.525 -4.015 1.00 92.25 362 GLU A C 1
ATOM 2954 O O . GLU A 1 362 ? -19.109 -16.316 -4.726 1.00 92.25 362 GLU A O 1
ATOM 2959 N N . LYS A 1 363 ? -19.389 -14.238 -3.901 1.00 91.62 363 LYS A N 1
ATOM 2960 C CA . LYS A 1 363 ? -18.283 -13.584 -4.599 1.00 91.62 363 LYS A CA 1
ATOM 2961 C C . LYS A 1 363 ? -17.471 -12.760 -3.597 1.00 91.62 363 LYS A C 1
ATOM 2963 O O . LYS A 1 363 ? -18.072 -12.150 -2.714 1.00 91.62 363 LYS A O 1
ATOM 2968 N N . PRO A 1 364 ? -16.135 -12.719 -3.736 1.00 90.69 364 PRO A N 1
ATOM 2969 C CA . PRO A 1 364 ? -15.313 -11.865 -2.889 1.00 90.69 364 PRO A CA 1
ATOM 2970 C C . PRO A 1 364 ? -15.601 -10.386 -3.180 1.00 90.69 364 PRO A C 1
ATOM 2972 O O . PRO A 1 364 ? -15.907 -10.039 -4.322 1.00 90.69 364 PRO A O 1
ATOM 2975 N N . ILE A 1 365 ? -15.431 -9.517 -2.176 1.00 88.88 365 ILE A N 1
ATOM 2976 C CA . ILE A 1 365 ? -15.617 -8.053 -2.311 1.00 88.88 365 ILE A CA 1
ATOM 2977 C C . ILE A 1 365 ? -14.812 -7.485 -3.486 1.00 88.88 365 ILE A C 1
ATOM 2979 O O . ILE A 1 365 ? -15.326 -6.726 -4.303 1.00 88.88 365 ILE A O 1
ATOM 2983 N N . CYS A 1 366 ? -13.542 -7.875 -3.585 1.00 91.88 366 CYS A N 1
ATOM 2984 C CA . CYS A 1 366 ? -12.673 -7.493 -4.687 1.00 91.88 366 CYS A CA 1
ATOM 2985 C C . CYS A 1 366 ? -12.412 -8.679 -5.605 1.00 91.88 366 CYS A C 1
ATOM 2987 O O . CYS A 1 366 ? -11.880 -9.709 -5.183 1.00 91.88 366 CYS A O 1
ATOM 2989 N N . ARG A 1 367 ? -12.676 -8.493 -6.899 1.00 91.88 367 ARG A N 1
ATOM 2990 C CA . ARG A 1 367 ? -12.259 -9.444 -7.926 1.00 91.88 367 ARG A CA 1
ATOM 2991 C C . ARG A 1 367 ? -10.775 -9.265 -8.243 1.00 91.88 367 ARG A C 1
ATOM 2993 O O . ARG A 1 367 ? -10.350 -8.198 -8.682 1.00 91.88 367 ARG A O 1
ATOM 3000 N N . ILE A 1 368 ? -10.016 -10.345 -8.086 1.00 94.12 368 ILE A N 1
ATOM 3001 C CA . ILE A 1 368 ? -8.648 -10.494 -8.593 1.00 94.12 368 ILE A CA 1
ATOM 3002 C C . ILE A 1 368 ? -8.632 -11.764 -9.448 1.00 94.12 368 ILE A C 1
ATOM 3004 O O . ILE A 1 368 ? -9.237 -12.770 -9.078 1.00 94.12 368 ILE A O 1
ATOM 3008 N N . THR A 1 369 ? -8.000 -11.708 -10.615 1.00 95.50 369 THR A N 1
ATOM 3009 C CA . THR A 1 369 ? -7.900 -12.817 -11.575 1.00 95.50 369 THR A CA 1
ATOM 3010 C C . THR A 1 369 ? -6.444 -13.220 -11.785 1.00 95.50 369 THR A C 1
ATOM 3012 O O . THR A 1 369 ? -5.531 -12.436 -11.519 1.00 95.50 369 THR A O 1
ATOM 3015 N N . SER A 1 370 ? -6.201 -14.423 -12.308 1.00 95.50 370 SER A N 1
ATOM 3016 C CA . SER A 1 370 ? -4.835 -14.869 -12.626 1.00 95.50 370 SER A CA 1
ATOM 3017 C C . SER A 1 370 ? -4.149 -13.970 -13.664 1.00 95.50 370 SER A C 1
ATOM 3019 O O . SER A 1 370 ? -2.954 -13.691 -13.564 1.00 95.50 370 SER A O 1
ATOM 3021 N N . GLN A 1 371 ? -4.913 -13.423 -14.614 1.00 95.81 371 GLN A N 1
ATOM 3022 C CA . GLN A 1 371 ? -4.413 -12.463 -15.601 1.00 95.81 371 GLN A CA 1
ATOM 3023 C C . GLN A 1 371 ? -3.941 -11.152 -14.956 1.00 95.81 371 GLN A C 1
ATOM 3025 O O . GLN A 1 371 ? -2.948 -10.571 -15.404 1.00 95.81 371 GLN A O 1
ATOM 3030 N N . ASP A 1 372 ? -4.599 -10.709 -13.881 1.00 95.50 372 ASP A N 1
ATOM 3031 C CA . ASP A 1 372 ? -4.168 -9.540 -13.108 1.00 95.50 372 ASP A CA 1
ATOM 3032 C C . ASP A 1 372 ? -2.810 -9.801 -12.449 1.00 95.50 372 ASP A C 1
ATOM 3034 O O . ASP A 1 372 ? -1.923 -8.947 -12.482 1.00 95.50 372 ASP A O 1
ATOM 3038 N N . LEU A 1 373 ? -2.603 -11.011 -11.918 1.00 95.50 373 LEU A N 1
ATOM 3039 C CA . LEU A 1 373 ? -1.323 -11.408 -11.325 1.00 95.50 373 LEU A CA 1
ATOM 3040 C C . LEU A 1 373 ? -0.212 -11.445 -12.376 1.00 95.50 373 LEU A C 1
ATOM 3042 O O . LEU A 1 373 ? 0.872 -10.904 -12.155 1.00 95.50 373 LEU A O 1
ATOM 3046 N N . ALA A 1 374 ? -0.491 -12.013 -13.550 1.00 93.75 374 ALA A N 1
ATOM 3047 C CA . ALA A 1 374 ? 0.449 -12.027 -14.667 1.00 93.75 374 ALA A CA 1
ATOM 3048 C C . ALA A 1 374 ? 0.786 -10.606 -15.155 1.00 93.75 374 ALA A C 1
ATOM 3050 O O . ALA A 1 374 ? 1.936 -10.308 -15.486 1.00 93.75 374 ALA A O 1
ATOM 3051 N N . LEU A 1 375 ? -0.193 -9.695 -15.194 1.00 92.25 375 LEU A N 1
ATOM 3052 C CA . LEU A 1 375 ? 0.056 -8.283 -15.487 1.00 92.25 375 LEU A CA 1
ATOM 3053 C C . LEU A 1 375 ? 0.946 -7.637 -14.418 1.00 92.25 375 LEU A C 1
ATOM 3055 O O . LEU A 1 375 ? 1.917 -6.969 -14.772 1.00 92.25 375 LEU A O 1
ATOM 3059 N N . TYR A 1 376 ? 0.664 -7.873 -13.136 1.00 93.00 376 TYR A N 1
ATOM 3060 C CA . TYR A 1 376 ? 1.467 -7.353 -12.031 1.00 93.00 376 TYR A CA 1
ATOM 3061 C C . TYR A 1 376 ? 2.925 -7.793 -12.127 1.00 93.00 376 TYR A C 1
ATOM 3063 O O . TYR A 1 376 ? 3.830 -6.961 -12.038 1.00 93.00 376 TYR A O 1
ATOM 3071 N N . VAL A 1 377 ? 3.155 -9.087 -12.365 1.00 92.88 377 VAL A N 1
ATOM 3072 C CA . VAL A 1 377 ? 4.496 -9.646 -12.559 1.00 92.88 377 VAL A CA 1
ATOM 3073 C C . VAL A 1 377 ? 5.190 -8.977 -13.738 1.00 92.88 377 VAL A C 1
ATOM 3075 O O . VAL A 1 377 ? 6.330 -8.548 -13.589 1.00 92.88 377 VAL A O 1
ATOM 3078 N N . ARG A 1 378 ? 4.518 -8.810 -14.883 1.00 88.88 378 ARG A N 1
ATOM 3079 C CA . ARG A 1 378 ? 5.101 -8.126 -16.053 1.00 88.88 378 ARG A CA 1
ATOM 3080 C C . ARG A 1 378 ? 5.486 -6.674 -15.766 1.00 88.88 378 ARG A C 1
ATOM 3082 O O . ARG A 1 378 ? 6.510 -6.217 -16.256 1.00 88.88 378 ARG A O 1
ATOM 3089 N N . GLN A 1 379 ? 4.687 -5.955 -14.980 1.00 85.44 379 GLN A N 1
ATOM 3090 C CA . GLN A 1 379 ? 4.942 -4.548 -14.652 1.00 85.44 379 GLN A CA 1
ATOM 3091 C C . GLN A 1 379 ? 6.038 -4.352 -13.595 1.00 85.44 379 GLN A C 1
ATOM 3093 O O . GLN A 1 379 ? 6.668 -3.296 -13.569 1.00 85.44 379 GLN A O 1
ATOM 3098 N N . ASN A 1 380 ? 6.256 -5.342 -12.724 1.00 86.25 380 ASN A N 1
ATOM 3099 C CA . ASN A 1 380 ? 7.175 -5.234 -11.586 1.00 86.25 380 ASN A CA 1
ATOM 3100 C C . ASN A 1 380 ? 8.456 -6.056 -11.739 1.00 86.25 380 ASN A C 1
ATOM 3102 O O . ASN A 1 380 ? 9.442 -5.774 -11.058 1.00 86.25 380 ASN A O 1
ATOM 3106 N N . SER A 1 381 ? 8.477 -7.042 -12.636 1.00 82.44 381 SER A N 1
ATOM 3107 C CA . SER A 1 381 ? 9.709 -7.744 -12.980 1.00 82.44 381 SER A CA 1
ATOM 3108 C C . SER A 1 381 ? 10.646 -6.749 -13.643 1.00 82.44 381 SER A C 1
ATOM 3110 O O . SER A 1 381 ? 10.322 -6.158 -14.674 1.00 82.44 381 SER A O 1
ATOM 3112 N N . ARG A 1 382 ? 11.819 -6.543 -13.043 1.00 62.28 382 ARG A N 1
ATOM 3113 C CA . ARG A 1 382 ? 12.890 -5.788 -13.690 1.00 62.28 382 ARG A CA 1
ATOM 3114 C C . ARG A 1 382 ? 13.203 -6.515 -14.992 1.00 62.28 382 ARG A C 1
ATOM 3116 O O . ARG A 1 382 ? 13.660 -7.654 -14.943 1.00 62.28 382 ARG A O 1
ATOM 3123 N N . SER A 1 383 ? 12.924 -5.894 -16.138 1.00 42.41 383 SER A N 1
ATOM 3124 C CA . SER A 1 383 ? 13.403 -6.419 -17.415 1.00 42.41 383 SER A CA 1
ATOM 3125 C C . SER A 1 383 ? 14.904 -6.695 -17.268 1.00 42.41 383 SER A C 1
ATOM 3127 O O . SER A 1 383 ? 15.598 -5.829 -16.717 1.00 42.41 383 SER A O 1
ATOM 3129 N N . PRO A 1 384 ? 15.411 -7.866 -17.694 1.00 38.66 384 PRO A N 1
ATOM 3130 C CA . PRO A 1 384 ? 16.844 -8.027 -17.870 1.00 38.66 384 PRO A CA 1
ATOM 3131 C C . PRO A 1 384 ? 17.258 -6.932 -18.854 1.00 38.66 384 PRO A C 1
ATOM 3133 O O . PRO A 1 384 ? 16.781 -6.904 -19.988 1.00 38.66 384 PRO A O 1
ATOM 3136 N N . GLY A 1 385 ? 17.983 -5.941 -18.343 1.00 32.78 385 GLY A N 1
ATOM 3137 C CA . GLY A 1 385 ? 18.531 -4.849 -19.136 1.00 32.78 385 GLY A CA 1
ATOM 3138 C C . GLY A 1 385 ? 19.817 -5.261 -19.814 1.00 32.78 385 GLY A C 1
ATOM 3139 O O . GLY A 1 385 ? 20.483 -6.175 -19.275 1.00 32.78 385 GLY A O 1
#

Radius of gyration: 26.31 Å; chains: 1; bounding box: 68×53×61 Å

Sequence (385 aa):
MKKTRLTAFGEQYQGLRPNPLLYCGVPGVRIFRTSANNRECVEVGSCQKLIDTNTLKVRNALRYLGRIYLDEFEQNPTETQARFTTLISNAVALQRYYNVQVTERGFNPIGRAFEMSDLPQSEDTRVAPPVALSLSDIFASFKALQRPRELRPVSQNLSDDRSKLLKLNLKQPIKPLYARGRYLRFYPRFAGWAKFYLPGPIGRAAERWVIRLHHSDGFIAEDIHDSEFDGNPHKSAQHAWQRLVDHLIETNLPEKRALNYKEPMLATGMDGLFFQPHERPLKSGGSTWRFMVKIRLKTESGKPQVLLIRGERVEDWTTQNLQEALRHGEAILRYWNHQLDKDRASASIPENLSVPREFWTEKPICRITSQDLALYVRQNSRSPG

pLDDT: mean 81.86, std 17.67, range [23.58, 97.94]

Secondary structure (DSSP, 8-state):
--------SSS--SS----GGG--S-TTEEEEEEEETTEEEEEEEEEEEEE-TTT--EEEEEEEEEEEEHHHHHH-HHHHHHHHHHHHHHHHHHHHHHHHHHHTT----BSS---GGGS-SSGGG-PPPSSPPPHHHHHHHHHHH-------S-S---TT-HHHHHT--TTSPPPPEEETTEEE-EEEEEETTEEEEEETTEEEETTEEEEEEEETTEEEEEEEEGGGGTT-HHHHHHHHHHHHHHHHHHSPPPSS-----S-GGG--SSTTEEEEEEEEE-TTSSEEEEEEEEEEEEPTTSPEEEEEEEEEETTT--HHHHHHHHHHHHHHHHHHHHHHTTT---SS--TT-PPPGGG--SS-SS---HHHHHHHHHHHS----